Protein 4F8C (pdb70)

InterPro domains:
  IPR032278 Protein-glutamine deamidase Cif [PF16374] (112-222)

Solvent-accessible surface area: 27590 Å² total; per-residue (Å²): 106,70,1,11,92,23,0,36,43,0,1,54,32,1,24,179,30,66,84,2,6,7,0,4,33,12,15,39,28,94,50,22,0,6,26,7,66,2,64,114,14,33,107,30,9,66,88,8,3,54,78,0,7,149,81,45,67,53,56,84,124,93,0,45,95,64,13,8,6,6,166,109,60,23,34,0,0,0,0,12,0,2,10,3,0,0,6,0,1,16,0,23,31,25,78,30,2,15,17,98,164,22,150,45,33,59,49,82,99,0,51,128,96,4,89,74,21,44,55,148,71,24,5,0,0,0,0,5,1,9,0,2,4,0,0,2,0,4,0,0,13,43,32,148,70,147,82,19,66,0,6,5,0,2,0,3,4,19,76,6,0,5,75,86,12,62,2,41,58,3,1,73,114,22,1,56,97,73,13,40,42,105,29,2,34,63,7,2,80,14,4,50,100,158,149,36,86,55,67,24,4,2,105,7,6,3,30,103,37,47,66,180,80,14,119,45,111,71,36,32,84,150,26,14,85,97,37,32,0,1,28,48,77,6,97,50,145,23,0,58,73,1,0,51,36,2,116,116,77,56,100,2,86,0,26,2,35,20,24,61,88,7,94,6,97,6,97,64,110,38,74,0,27,84,0,7,46,142,0,33,87,86,9,0,2,4,4,46,3,6,34,3,5,45,74,38,138,86,19,86,40,109,93,32,0,52,78,47,150,1,115,55,64,16,41,0,4,5,10,33,18,21,154,94,76,2,15,94,24,0,34,43,0,1,47,30,1,26,184,32,67,125,6,5,6,13,5,29,8,12,42,22,97,51,28,3,40,58,16,64,20,48,111,14,32,104,32,7,68,101,7,3,56,82,1,8,144,69,28,65,54,60,84,119,83,0,49,98,60,14,7,7,12,172,107,55,20,33,1,0,0,0,13,0,1,7,3,0,0,3,0,1,16,0,48,138,166,77,16,2,16,14,104,139,22,137,50,32,59,39,67,90,0,37,129,86,1,26,62,20,43,59,140,80,24,16,0,0,0,0,7,1,9,0,2,4,0,0,2,0,2,0,0,11,37,39,138,63,66,40,12,55,0,6,4,1,2,0,2,14,23,88,4,2,4,75,102,14,66,2,42,54,4,1,74,109,27,1,54,100,75,18,50,4,76,23,2,8,60,8,1,57,10,2,23,121,97,137,59,87,64,59,31,3,2,110,5,6,3,27,97,38,51,67,175,80,14,121,58,110,70,45,31,76,148,18,8,78,90,34,34,0,2,31,48,96,10,83,36,129,22,0,78,75,0,0,55,68,19,120,151,71,101,1,77,0,30,5,33,19,20,59,104,8,99,4,83,3,101,52,101,23,116,0,50,108,0,6,47,64,0,31,119,76,13,0,2,3,6,44,3,8,48,1,2,51,63,24,150,116,7,70,51,129,99,34,0,40,90,41,162,7,108,42,30,8,36,0,3,6,14,28,21,59

Organism: Yersinia pseudotuberculosis serotype O:3 (strain YPIII) (NCBI:txid502800)

CATH classification: 3.10.20.90

Secondary structure (DSSP, 8-state):
-HHHHHHHHHHHHHTT-HHHHHHHT---TTS-GGG--HHHHHHHHHHHHHHHHHHHTS-HHHHHHHH--TTS---B-HHHHHHHHHHHHH-BTTB---TTTSPPB-HHHHHHHHHT--TTSEEEEEEEETTTTEEEEEEE---SSSS-EEEEE--B---SSS--B-HHHHHHHTTTS-EEHHHHHHHHHHTTSSS--HHHHHHHH-TT--GGG--GGG--GGGTT-EEEEEEEE-HHHHHHHHHHHTT-/-EEEEE-TT--EEEEE--TTSBHHHHHHHHHHHH---GGG-EEEETTEE--TTSBHHHHT--TT-EEEEE-B--/-HHHHHHHHHHHHHTT-HHHHHHHT---TTS-GGG--HHHHHHHHHHHHHHHHHHHTS-HHHHHHHH--TTS---B-HHHHHHHHHHHHH-SSS----GGGSPPPPHHHHHHHHTS--TTSEEEEEEEETTTTEEEEEEE---SSSS--BEEE--B---SSSPPB-HHHHHHHTTTS-B-HHHHHHHHHHHHTT---HHHHHHHH-TT--GGG--GGG--GGGTT-EEEEEEEE-HHHHHHHHHHHT-/-EEEEE-TT--EEEEE--TTSBHHHHHHHHHHHH---GGG-EEEETTEEPPTTSBTGGGT--TT-EEEEE-B-

Radius of gyration: 30.92 Å; Cα contacts (8 Å, |Δi|>4): 1372; chains: 4; bounding box: 58×100×58 Å

GO terms:
  GO:0090729 toxin activity (F, IDA)
  GO:0044071 symbiont-mediated perturbation of host cell cycle progression (P, IDA)
  GO:0050568 protein-glutamine glutaminase activity (F, EXP)

B-factor: mean 27.35, std 10.03, range [9.46, 69.1]

Nearest PDB structures (foldseek):
  4f8c-assembly2_C  TM=9.981E-01  e=1.770E-46  Yersinia pseudotuberculosis YPIII
  3efy-assembly1_B  TM=9.564E-01  e=1.018E-20  Escherichia coli
  3gqj-assembly1_A  TM=8.695E-01  e=3.432E-18  Photorhabdus laumondii subsp. laumondii
  3gqm-assembly1_A  TM=8.552E-01  e=8.996E-19  Burkholderia pseudomallei
  3gqm-assembly2_B  TM=8.766E-01  e=3.054E-18  Burkholderia pseudomallei

Foldseek 3Di:
DVLLVLLLVLLVCLQPDLQSLLLLQDDPQQAQSLRDDSVVSQVVQVVVLVVVCVVVVHDSVVSCVVPNHSPHRDFDAWVSNLSSSCRLFDGDPVDGDDPVPFDFDALVVVVVDQVDDDQQFKKKKWKCAQFQNGIWMKTFGRHPDPFTWIFIFGAHPAQAQGGGGGRNLQSVQGRPPTDGPVLVNCQLVQLLDPDHDLLSVLNRPNSVSDSVRGDPVRGPRVCRRPMGMGMDIGDSVSSVVSSVSSVVD/DWEWEAEPVRDTDIDDDDQQAFLLVSLVSVCVVPVARSVQKWKAFPNDTDDRRGGCNVVVPDHHGYIYIYRDDD/DCLLVLLLVLLVCLQPDLLSLLLLQDDPQVDQSLRDDSVVSLVVQVVVLVVVCVVVVHDSVVSCVVPNHSPDRDFDAWVSNLQSSCRLFAGDPPDGDDQVPFDFDALVVVCVVLVQPDQQFKKKKWKDAQFQNGIWMKTFHRDPDPFTWIFIFGAHPQQAQAGGDGRNLQSVQPRVPTDGVVLVNCQLCCLLVVNDDLLSVLCRPPSVSDSVRGDPVRTPNVRSSPMGMGMDIGDVVSSVVSSVSSVD/DWEWEQEPVRDTDTFDDDQFDFVLVSLVRVCVVPVQHSVQKWKDAPRDTGDRGGGNVVVVDDHHGYIYIDRDD

Sequence (644 aa):
NPSIQHVQDFATTLSARRSLRANVLLNSDDHSSVPIHAKNPSELLEAIDNNISQTAQDWGVSIQEVEVIILGSSKKRRIIEPVAGVTANTIMKLFLDNDIFSYSFEKGQSLSLSQLQEERRLASLPAHKNFILRVNDGGLGHAYVIDFPATTNPSRDAFLYQSDLGEGVTREVRFEDWMTTQQKASSHPISLDDINTHFIGIAQDQQIDLAHIAKLFDVDGNVKMLRADHLISHKTSEFNFQLFEYDDLKKNLENNMSSIIKTHMLIKVKTLTGKEIEEIIDIEPTDKVERIKKERRVEEKEGIPPQQQRLIYSGKQMNDEKTAADYKILGGSVVLHLVLALRNPSIQHVQDFATTLSARRSLRANVLLNSDDHSVPIHAKNPSELLEEAIDNNISQTAQDWGVSIQEVEVILGSSKKRIIEPVAGVTANTIMKLFLDNDIFSYSFEKGQSLSLSQLQEERRRLAASSLPAHKNFILRVNDGGLGHAYVIDFPATTNPSSRDAFLYQSDLGEGVTREVRFEDWMTQKASHPISLDDINTHFIIGIAQDQIDLAHIAKLLFDVDGNVVKMLRADHLISHKTSEFNFQLFEYDLKNLENNMSSIIKTMLIKVKTLTGKEIEIDIEPTDKVERIKKERVEEKEGIPPQQQRLIYSGKQMNDEEKTAADYKILLGGSVVLHLVLAL

Structure (mmCIF, N/CA/C/O backbone):
data_4F8C
#
_entry.id   4F8C
#
_cell.length_a   125.359
_cell.length_b   125.359
_cell.length_c   169.930
_cell.angle_alpha   90.00
_cell.angle_beta   90.00
_cell.angle_gamma   120.00
#
_symmetry.space_group_name_H-M   'P 63 2 2'
#
loop_
_entity.id
_entity.type
_entity.pdbx_description
1 polymer 'Cycle Inhibiting Factor'
2 polymer NEDD8
3 non-polymer 1,2-ETHANEDIOL
4 water water
#
loop_
_atom_site.group_PDB
_atom_site.id
_atom_site.type_symbol
_atom_site.label_atom_id
_atom_site.label_alt_id
_atom_site.label_comp_id
_atom_site.label_asym_id
_atom_site.label_entity_id
_atom_site.label_seq_id
_atom_site.pdbx_PDB_ins_code
_atom_site.Cartn_x
_atom_site.Cartn_y
_atom_site.Cartn_z
_atom_site.occupancy
_atom_site.B_iso_or_equiv
_atom_site.auth_seq_id
_atom_site.auth_comp_id
_atom_site.auth_asym_id
_atom_site.auth_atom_id
_atom_site.pdbx_PDB_model_num
ATOM 1 N N . ASN A 1 27 ? -25.717 71.600 -1.684 1.00 38.58 40 ASN A N 1
ATOM 2 C CA . ASN A 1 27 ? -25.494 71.280 -0.218 1.00 37.90 40 ASN A CA 1
ATOM 3 C C . ASN A 1 27 ? -26.740 70.706 0.404 1.00 34.22 40 ASN A C 1
ATOM 4 O O . ASN A 1 27 ? -27.504 71.402 1.085 1.00 35.44 40 ASN A O 1
ATOM 9 N N . PRO A 1 28 ? -26.971 69.413 0.141 1.00 30.51 41 PRO A N 1
ATOM 10 C CA . PRO A 1 28 ? -28.287 68.813 0.352 1.00 26.57 41 PRO A CA 1
ATOM 11 C C . PRO A 1 28 ? -28.592 68.734 1.861 1.00 23.86 41 PRO A C 1
ATOM 12 O O . PRO A 1 28 ? -29.765 68.790 2.254 1.00 24.26 41 PRO A O 1
ATOM 16 N N . SER A 1 29 ? -27.574 68.704 2.702 1.00 20.56 42 SER A N 1
ATOM 17 C CA . SER A 1 29 ? -27.875 68.582 4.169 1.00 21.25 42 SER A CA 1
ATOM 18 C C . SER A 1 29 ? -28.694 69.767 4.676 1.00 19.90 42 SER A C 1
ATOM 19 O O . SER A 1 29 ? -29.622 69.608 5.480 1.00 17.66 42 SER A O 1
ATOM 22 N N . ILE A 1 30 ? -28.338 70.987 4.235 1.00 19.95 43 ILE A N 1
ATOM 23 C CA . ILE A 1 30 ? -29.006 72.198 4.741 1.00 21.07 43 ILE A CA 1
ATOM 24 C C . ILE A 1 30 ? -30.448 72.094 4.365 1.00 19.68 43 ILE A C 1
ATOM 25 O O . ILE A 1 30 ? -31.313 72.498 5.127 1.00 21.65 43 ILE A O 1
ATOM 30 N N . GLN A 1 31 ? -30.727 71.592 3.169 1.00 18.64 44 GLN A N 1
ATOM 31 C CA . GLN A 1 31 ? -32.084 71.484 2.716 1.00 18.17 44 GLN A CA 1
ATOM 32 C C . GLN A 1 31 ? -32.906 70.497 3.557 1.00 17.19 44 GLN A C 1
ATOM 33 O O . GLN A 1 31 ? -34.109 70.675 3.806 1.00 14.63 44 GLN A O 1
ATOM 39 N N . HIS A 1 32 ? -32.270 69.420 3.979 1.00 16.70 45 HIS A N 1
ATOM 40 C CA . HIS A 1 32 ? -32.974 68.507 4.877 1.00 16.35 45 HIS A CA 1
ATOM 41 C C . HIS A 1 32 ? -33.365 69.196 6.207 1.00 16.39 45 HIS A C 1
ATOM 42 O O . HIS A 1 32 ? -34.494 69.044 6.678 1.00 16.81 45 HIS A O 1
ATOM 49 N N . VAL A 1 33 ? -32.434 69.911 6.790 1.00 16.14 46 VAL A N 1
ATOM 50 C CA . VAL A 1 33 ? -32.743 70.627 8.042 1.00 17.18 46 VAL A CA 1
ATOM 51 C C . VAL A 1 33 ? -33.828 71.683 7.798 1.00 17.99 46 VAL A C 1
ATOM 52 O O . VAL A 1 33 ? -34.801 71.789 8.566 1.00 16.51 46 VAL A O 1
ATOM 56 N N . GLN A 1 34 ? -33.757 72.405 6.658 1.00 16.11 47 GLN A N 1
ATOM 57 C CA . GLN A 1 34 ? -34.852 73.352 6.382 1.00 15.99 47 GLN A CA 1
ATOM 58 C C . GLN A 1 34 ? -36.173 72.657 6.287 1.00 16.14 47 GLN A C 1
ATOM 59 O O . GLN A 1 34 ? -37.170 73.153 6.815 1.00 16.61 47 GLN A O 1
ATOM 65 N N . ASP A 1 35 ? -36.220 71.532 5.533 1.00 16.72 48 ASP A N 1
ATOM 66 C CA . ASP A 1 35 ? -37.461 70.824 5.394 1.00 15.93 48 ASP A CA 1
ATOM 67 C C . ASP A 1 35 ? -37.982 70.397 6.799 1.00 15.92 48 ASP A C 1
ATOM 68 O O . ASP A 1 35 ? -39.186 70.442 7.076 1.00 14.78 48 ASP A O 1
ATOM 73 N N . PHE A 1 36 ? -37.073 69.931 7.654 1.00 15.26 49 PHE A N 1
ATOM 74 C CA . PHE A 1 36 ? -37.541 69.574 9.014 1.00 14.49 49 PHE A CA 1
ATOM 75 C C . PHE A 1 36 ? -38.110 70.754 9.806 1.00 15.60 49 PHE A C 1
ATOM 76 O O . PHE A 1 36 ? -39.219 70.630 10.452 1.00 16.82 49 PHE A O 1
ATOM 84 N N . ALA A 1 37 ? -37.423 71.908 9.738 1.00 15.40 50 ALA A N 1
ATOM 85 C CA . ALA A 1 37 ? -37.867 73.107 10.400 1.00 16.22 50 ALA A CA 1
ATOM 86 C C . ALA A 1 37 ? -39.243 73.501 9.913 1.00 17.47 50 ALA A C 1
ATOM 87 O O . ALA A 1 37 ? -40.138 73.815 10.730 1.00 16.49 50 ALA A O 1
ATOM 89 N N A THR A 1 38 ? -39.457 73.480 8.599 0.50 15.93 51 THR A N 1
ATOM 90 N N B THR A 1 38 ? -39.422 73.441 8.602 0.50 15.58 51 THR A N 1
ATOM 91 C CA A THR A 1 38 ? -40.763 73.885 8.065 0.50 17.47 51 THR A CA 1
ATOM 92 C CA B THR A 1 38 ? -40.689 73.769 7.979 0.50 16.92 51 THR A CA 1
ATOM 93 C C A THR A 1 38 ? -41.876 72.884 8.397 0.50 17.54 51 THR A C 1
ATOM 94 C C B THR A 1 38 ? -41.819 72.888 8.437 0.50 17.21 51 THR A C 1
ATOM 95 O O A THR A 1 38 ? -43.009 73.282 8.702 0.50 18.49 51 THR A O 1
ATOM 96 O O B THR A 1 38 ? -42.879 73.370 8.873 0.50 18.42 51 THR A O 1
ATOM 103 N N . LEU A 1 39 ? -41.568 71.592 8.401 1.00 17.29 52 LEU A N 1
ATOM 104 C CA . LEU A 1 39 ? -42.579 70.591 8.723 1.00 17.95 52 LEU A CA 1
ATOM 105 C C . LEU A 1 39 ? -42.986 70.703 10.217 1.00 19.11 52 LEU A C 1
ATOM 106 O O . LEU A 1 39 ? -44.174 70.736 10.563 1.00 18.43 52 LEU A O 1
ATOM 111 N N . SER A 1 40 ? -41.966 70.859 11.074 1.00 17.85 53 SER A N 1
ATOM 112 C CA . SER A 1 40 ? -42.160 70.815 12.530 1.00 17.94 53 SER A CA 1
ATOM 113 C C . SER A 1 40 ? -42.853 72.127 12.921 1.00 18.75 53 SER A C 1
ATOM 114 O O . SER A 1 40 ? -43.390 72.230 14.013 1.00 18.58 53 SER A O 1
ATOM 117 N N . ALA A 1 41 ? -42.856 73.137 12.055 1.00 17.92 54 ALA A N 1
ATOM 118 C CA . ALA A 1 41 ? -43.637 74.336 12.388 1.00 19.70 54 ALA A CA 1
ATOM 119 C C . ALA A 1 41 ? -45.110 74.246 12.105 1.00 20.52 54 ALA A C 1
ATOM 120 O O . ALA A 1 41 ? -45.849 75.093 12.552 1.00 20.61 54 ALA A O 1
ATOM 122 N N A ARG A 1 42 ? -45.567 73.237 11.371 0.50 20.93 55 ARG A N 1
ATOM 123 N N B ARG A 1 42 ? -45.485 73.238 11.320 0.50 21.05 55 ARG A N 1
ATOM 124 C CA A ARG A 1 42 ? -46.991 73.196 10.939 0.50 21.54 55 ARG A CA 1
ATOM 125 C CA B ARG A 1 42 ? -46.814 73.158 10.692 0.50 22.08 55 ARG A CA 1
ATOM 126 C C A ARG A 1 42 ? -47.690 71.878 11.272 0.50 21.60 55 ARG A C 1
ATOM 127 C C B ARG A 1 42 ? -47.535 71.815 10.961 0.50 21.91 55 ARG A C 1
ATOM 128 O O A ARG A 1 42 ? -48.923 71.729 11.128 0.50 21.30 55 ARG A O 1
ATOM 129 O O B ARG A 1 42 ? -48.656 71.616 10.511 0.50 22.07 55 ARG A O 1
ATOM 144 N N . SER A 1 43 ? -46.891 70.914 11.710 1.00 21.11 56 SER A N 1
ATOM 145 C CA . SER A 1 43 ? -47.407 69.593 12.049 1.00 22.08 56 SER A CA 1
ATOM 146 C C . SER A 1 43 ? -47.154 69.342 13.537 1.00 21.39 56 SER A C 1
ATOM 147 O O . SER A 1 43 ? -45.993 69.388 13.981 1.00 18.31 56 SER A O 1
ATOM 150 N N . LEU A 1 44 ? -48.209 69.025 14.287 1.00 19.16 57 LEU A N 1
ATOM 151 C CA . LEU A 1 44 ? -47.992 68.671 15.729 1.00 19.70 57 LEU A CA 1
ATOM 152 C C . LEU A 1 44 ? -47.165 67.419 15.910 1.00 19.35 57 LEU A C 1
ATOM 153 O O . LEU A 1 44 ? -46.427 67.248 16.896 1.00 19.43 57 LEU A O 1
ATOM 158 N N . ARG A 1 45 ? -47.300 66.516 14.962 1.00 20.32 58 ARG A N 1
ATOM 159 C CA . ARG A 1 45 ? -46.597 65.242 15.027 1.00 21.24 58 ARG A CA 1
ATOM 160 C C . ARG A 1 45 ? -45.100 65.479 14.850 1.00 20.23 58 ARG A C 1
ATOM 161 O O . ARG A 1 45 ? -44.248 64.887 15.600 1.00 20.13 58 ARG A O 1
ATOM 169 N N . ALA A 1 46 ? -44.759 66.292 13.837 1.00 17.99 59 ALA A N 1
ATOM 170 C CA . ALA A 1 46 ? -43.353 66.576 13.579 1.00 17.51 59 ALA A CA 1
ATOM 171 C C . ALA A 1 46 ? -42.856 67.504 14.733 1.00 16.51 59 ALA A C 1
ATOM 172 O O . ALA A 1 46 ? -41.709 67.428 15.085 1.00 16.93 59 ALA A O 1
ATOM 174 N N . ASN A 1 47 ? -43.711 68.399 15.232 1.00 14.89 60 ASN A N 1
ATOM 175 C CA . ASN A 1 47 ? -43.266 69.324 16.279 1.00 14.71 60 ASN A CA 1
ATOM 176 C C . ASN A 1 47 ? -42.947 68.568 17.583 1.00 15.24 60 ASN A C 1
ATOM 177 O O . ASN A 1 47 ? -41.992 68.880 18.301 1.00 15.09 60 ASN A O 1
ATOM 182 N N . VAL A 1 48 ? -43.732 67.533 17.905 1.00 16.73 61 VAL A N 1
ATOM 183 C CA . VAL A 1 48 ? -43.371 66.798 19.145 1.00 17.65 61 VAL A CA 1
ATOM 184 C C . VAL A 1 48 ? -42.088 66.030 18.938 1.00 16.42 61 VAL A C 1
ATOM 185 O O . VAL A 1 48 ? -41.364 65.766 19.901 1.00 15.25 61 VAL A O 1
ATOM 189 N N . LEU A 1 49 ? -41.770 65.653 17.699 1.00 14.59 62 LEU A N 1
ATOM 190 C CA . LEU A 1 49 ? -40.444 65.100 17.426 1.00 14.97 62 LEU A CA 1
ATOM 191 C C . LEU A 1 49 ? -39.367 66.150 17.664 1.00 14.34 62 LEU A C 1
ATOM 192 O O . LEU A 1 49 ? -38.299 65.842 18.219 1.00 17.31 62 LEU A O 1
ATOM 197 N N . LEU A 1 50 ? -39.589 67.380 17.209 1.00 14.59 63 LEU A N 1
ATOM 198 C CA . LEU A 1 50 ? -38.558 68.447 17.370 1.00 13.32 63 LEU A CA 1
ATOM 199 C C . LEU A 1 50 ? -38.268 68.689 18.878 1.00 14.78 63 LEU A C 1
ATOM 200 O O . LEU A 1 50 ? -37.111 68.836 19.302 1.00 15.43 63 LEU A O 1
ATOM 205 N N . ASN A 1 51 ? -39.315 68.639 19.670 1.00 14.13 64 ASN A N 1
ATOM 206 C CA . ASN A 1 51 ? -39.238 68.922 21.114 1.00 16.33 64 ASN A CA 1
ATOM 207 C C . ASN A 1 51 ? -39.073 67.676 22.008 1.00 18.94 64 ASN A C 1
ATOM 208 O O . ASN A 1 51 ? -39.219 67.781 23.232 1.00 17.70 64 ASN A O 1
ATOM 213 N N . SER A 1 52 ? -38.826 66.498 21.412 1.00 18.88 65 SER A N 1
ATOM 214 C CA . SER A 1 52 ? -38.752 65.272 22.171 1.00 19.96 65 SER A CA 1
ATOM 215 C C . SER A 1 52 ? -37.562 65.203 23.133 1.00 20.94 65 SER A C 1
ATOM 216 O O . SER A 1 52 ? -36.492 65.714 22.872 1.00 19.40 65 SER A O 1
ATOM 219 N N . ASP A 1 53 ? -37.776 64.538 24.273 1.00 19.84 66 ASP A N 1
ATOM 220 C CA . ASP A 1 53 ? -36.673 64.323 25.171 1.00 20.90 66 ASP A CA 1
ATOM 221 C C . ASP A 1 53 ? -36.463 62.853 25.560 1.00 21.92 66 ASP A C 1
ATOM 222 O O . ASP A 1 53 ? -35.755 62.571 26.563 1.00 22.52 66 ASP A O 1
ATOM 227 N N . ASP A 1 54 ? -37.027 61.917 24.796 1.00 20.80 67 ASP A N 1
ATOM 228 C CA . ASP A 1 54 ? -36.718 60.467 25.032 1.00 22.65 67 ASP A CA 1
ATOM 229 C C . ASP A 1 54 ? -35.451 60.109 24.256 1.00 22.38 67 ASP A C 1
ATOM 230 O O . ASP A 1 54 ? -35.501 59.457 23.189 1.00 22.05 67 ASP A O 1
ATOM 235 N N . HIS A 1 55 ? -34.310 60.533 24.792 1.00 21.06 68 HIS A N 1
ATOM 236 C CA . HIS A 1 55 ? -33.087 60.712 23.988 1.00 22.62 68 HIS A CA 1
ATOM 237 C C . HIS A 1 55 ? -32.545 59.346 23.571 1.00 22.90 68 HIS A C 1
ATOM 238 O O . HIS A 1 55 ? -31.795 59.250 22.598 1.00 23.40 68 HIS A O 1
ATOM 245 N N A SER A 1 56 ? -32.954 58.309 24.306 0.50 22.29 69 SER A N 1
ATOM 246 N N B SER A 1 56 ? -32.934 58.290 24.307 0.50 22.76 69 SER A N 1
ATOM 247 C CA A SER A 1 56 ? -32.500 56.951 24.050 0.50 21.84 69 SER A CA 1
ATOM 248 C CA B SER A 1 56 ? -32.492 56.917 23.999 0.50 22.82 69 SER A CA 1
ATOM 249 C C A SER A 1 56 ? -33.221 56.337 22.836 0.50 21.24 69 SER A C 1
ATOM 250 C C B SER A 1 56 ? -33.207 56.341 22.789 0.50 21.78 69 SER A C 1
ATOM 251 O O A SER A 1 56 ? -32.801 55.294 22.328 0.50 20.91 69 SER A O 1
ATOM 252 O O B SER A 1 56 ? -32.793 55.306 22.259 0.50 21.46 69 SER A O 1
ATOM 257 N N . VAL A 1 57 ? -34.303 56.963 22.382 1.00 21.04 70 VAL A N 1
ATOM 258 C CA . VAL A 1 57 ? -35.059 56.451 21.245 1.00 20.31 70 VAL A CA 1
ATOM 259 C C . VAL A 1 57 ? -34.609 57.236 19.974 1.00 20.48 70 VAL A C 1
ATOM 260 O O . VAL A 1 57 ? -34.664 58.514 19.964 1.00 19.01 70 VAL A O 1
ATOM 264 N N . PRO A 1 58 ? -34.133 56.504 18.933 1.00 21.28 71 PRO A N 1
ATOM 265 C CA . PRO A 1 58 ? -33.698 57.259 17.731 1.00 19.63 71 PRO A CA 1
ATOM 266 C C . PRO A 1 58 ? -34.834 57.972 17.060 1.00 17.91 71 PRO A C 1
ATOM 267 O O . PRO A 1 58 ? -36.017 57.553 17.129 1.00 18.51 71 PRO A O 1
ATOM 271 N N . ILE A 1 59 ? -34.507 59.092 16.383 1.00 19.18 72 ILE A N 1
ATOM 272 C CA . ILE A 1 59 ? -35.562 59.951 15.896 1.00 18.45 72 ILE A CA 1
ATOM 273 C C . ILE A 1 59 ? -36.544 59.224 14.974 1.00 19.12 72 ILE A C 1
ATOM 274 O O . ILE A 1 59 ? -37.749 59.496 15.035 1.00 18.57 72 ILE A O 1
ATOM 279 N N .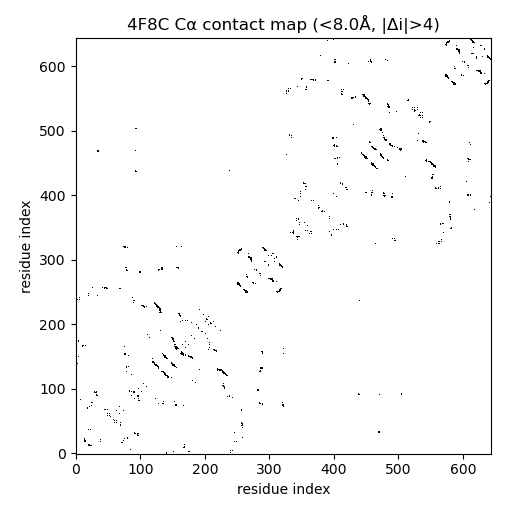 HIS A 1 60 ? -36.031 58.325 14.112 1.00 21.70 73 HIS A N 1
ATOM 280 C CA . HIS A 1 60 ? -36.891 57.662 13.128 1.00 23.10 73 HIS A CA 1
ATOM 281 C C . HIS A 1 60 ? -37.877 56.713 13.769 1.00 23.83 73 HIS A C 1
ATOM 282 O O . HIS A 1 60 ? -38.923 56.444 13.205 1.00 24.31 73 HIS A O 1
ATOM 289 N N . ALA A 1 61 ? -37.552 56.257 14.967 1.00 22.74 74 ALA A N 1
ATOM 290 C CA . ALA A 1 61 ? -38.361 55.272 15.688 1.00 24.47 74 ALA A CA 1
ATOM 291 C C . ALA A 1 61 ? -39.266 55.889 16.771 1.00 24.46 74 ALA A C 1
ATOM 292 O O . ALA A 1 61 ? -40.013 55.168 17.383 1.00 24.24 74 ALA A O 1
ATOM 294 N N . LYS A 1 62 ? -39.199 57.192 17.013 1.00 23.07 75 LYS A N 1
ATOM 295 C CA . LYS A 1 62 ? -40.054 57.825 18.018 1.00 22.30 75 LYS A CA 1
ATOM 296 C C . LYS A 1 62 ? -41.512 57.727 17.644 1.00 23.80 75 LYS A C 1
ATOM 297 O O . LYS A 1 62 ? -41.858 57.672 16.468 1.00 23.80 75 LYS A O 1
ATOM 303 N N . ASN A 1 63 ? -42.401 57.679 18.637 1.00 21.84 76 ASN A N 1
ATOM 304 C CA . ASN A 1 63 ? -43.839 57.524 18.390 1.00 24.39 76 ASN A CA 1
ATOM 305 C C . ASN A 1 63 ? -44.560 58.789 18.793 1.00 22.62 76 ASN A C 1
ATOM 306 O O . ASN A 1 63 ? -44.726 59.028 19.969 1.00 23.20 76 ASN A O 1
ATOM 311 N N . PRO A 1 64 ? -44.952 59.638 17.825 1.00 23.65 77 PRO A N 1
ATOM 312 C CA . PRO A 1 64 ? -45.514 60.915 18.235 1.00 23.55 77 PRO A CA 1
ATOM 313 C C . PRO A 1 64 ? -46.793 60.754 19.080 1.00 24.63 77 PRO A C 1
ATOM 314 O O . PRO A 1 64 ? -46.982 61.558 19.977 1.00 22.64 77 PRO A O 1
ATOM 318 N N . SER A 1 65 ? -47.643 59.751 18.785 1.00 24.92 78 SER A N 1
ATOM 319 C CA . SER A 1 65 ? -48.850 59.501 19.614 1.00 28.89 78 SER A CA 1
ATOM 320 C C . SER A 1 65 ? -48.543 59.304 21.099 1.00 27.23 78 SER A C 1
ATOM 321 O O . SER A 1 65 ? -49.226 59.880 21.943 1.00 29.03 78 SER A O 1
ATOM 324 N N . GLU A 1 66 ? -47.526 58.514 21.395 1.00 27.48 79 GLU A N 1
ATOM 325 C CA . GLU A 1 66 ? -47.176 58.248 22.776 1.00 27.35 79 GLU A CA 1
ATOM 326 C C . GLU A 1 66 ? -46.577 59.485 23.445 1.00 27.10 79 GLU A C 1
ATOM 327 O O . GLU A 1 66 ? -46.782 59.716 24.649 1.00 25.36 79 GLU A O 1
ATOM 333 N N . LEU A 1 67 ? -45.843 60.270 22.649 1.00 24.35 80 LEU A N 1
ATOM 334 C CA . LEU A 1 67 ? -45.204 61.451 23.178 1.00 23.04 80 LEU A CA 1
ATOM 335 C C . LEU A 1 67 ? -46.253 62.478 23.554 1.00 21.41 80 LEU A C 1
ATOM 336 O O . LEU A 1 67 ? -46.184 63.033 24.651 1.00 20.39 80 LEU A O 1
ATOM 341 N N . LEU A 1 68 ? -47.251 62.683 22.687 1.00 19.40 81 LEU A N 1
ATOM 342 C CA . LEU A 1 68 ? -48.295 63.587 22.953 1.00 21.50 81 LEU A CA 1
ATOM 343 C C . LEU A 1 68 ? -49.181 63.137 24.134 1.00 22.81 81 LEU A C 1
ATOM 344 O O . LEU A 1 68 ? -49.641 63.980 24.916 1.00 20.91 81 LEU A O 1
ATOM 349 N N . GLU A 1 69 ? -49.381 61.824 24.253 1.00 24.18 82 GLU A N 1
ATOM 350 C CA . GLU A 1 69 ? -50.102 61.267 25.422 1.00 26.31 82 GLU A CA 1
ATOM 351 C C . GLU A 1 69 ? -49.349 61.504 26.741 1.00 24.87 82 GLU A C 1
ATOM 352 O O . GLU A 1 69 ? -49.975 61.733 27.738 1.00 25.26 82 GLU A O 1
ATOM 358 N N . ALA A 1 70 ? -48.018 61.381 26.710 1.00 24.58 83 ALA A N 1
ATOM 359 C CA . ALA A 1 70 ? -47.136 61.636 27.835 1.00 24.43 83 ALA A CA 1
ATOM 360 C C . ALA A 1 70 ? -47.264 63.054 28.301 1.00 24.53 83 ALA A C 1
ATOM 361 O O . ALA A 1 70 ? -47.339 63.320 29.514 1.00 23.40 83 ALA A O 1
ATOM 363 N N . ILE A 1 71 ? -47.257 63.984 27.348 1.00 22.06 84 ILE A N 1
ATOM 364 C CA . ILE A 1 71 ? -47.577 65.357 27.630 1.00 22.03 84 ILE A CA 1
ATOM 365 C C . ILE A 1 71 ? -48.929 65.572 28.301 1.00 23.50 84 ILE A C 1
ATOM 366 O O . ILE A 1 71 ? -49.010 66.264 29.312 1.00 22.49 84 ILE A O 1
ATOM 371 N N . ASP A 1 72 ? -49.991 65.030 27.706 1.00 24.06 85 ASP A N 1
ATOM 372 C CA . ASP A 1 72 ? -51.359 65.133 28.304 1.00 24.53 85 ASP A CA 1
ATOM 373 C C . ASP A 1 72 ? -51.382 64.540 29.750 1.00 24.64 85 ASP A C 1
ATOM 374 O O . ASP A 1 72 ? -51.916 65.149 30.650 1.00 24.89 85 ASP A O 1
ATOM 379 N N . ASN A 1 73 ? -50.771 63.377 29.938 1.00 25.43 86 ASN A N 1
ATOM 380 C CA . ASN A 1 73 ? -50.640 62.776 31.299 1.00 26.23 86 ASN A CA 1
ATOM 381 C C . ASN A 1 73 ? -49.895 63.650 32.292 1.00 27.57 86 ASN A C 1
ATOM 382 O O . ASN A 1 73 ? -50.364 63.831 33.431 1.00 26.99 86 ASN A O 1
ATOM 387 N N . ASN A 1 74 ? -48.745 64.211 31.877 1.00 25.11 87 ASN A N 1
ATOM 388 C CA . ASN A 1 74 ? -48.055 65.196 32.679 1.00 24.17 87 ASN A CA 1
ATOM 389 C C . ASN A 1 74 ? -48.874 66.437 33.018 1.00 25.07 87 ASN A C 1
ATOM 390 O O . ASN A 1 74 ? -48.870 66.924 34.197 1.00 24.30 87 ASN A O 1
ATOM 395 N N . ILE A 1 75 ? -49.598 66.972 32.033 1.00 23.61 88 ILE A N 1
ATOM 396 C CA . ILE A 1 75 ? -50.373 68.166 32.271 1.00 24.50 88 ILE A CA 1
ATOM 397 C C . ILE A 1 75 ? -51.534 67.900 33.277 1.00 26.78 88 ILE A C 1
ATOM 398 O O . ILE A 1 75 ? -51.822 68.734 34.132 1.00 26.80 88 ILE A O 1
ATOM 403 N N . SER A 1 76 ? -52.171 66.748 33.112 1.00 28.74 89 SER A N 1
ATOM 404 C CA . SER A 1 76 ? -53.328 66.369 33.894 1.00 30.81 89 SER A CA 1
ATOM 405 C C . SER A 1 76 ? -52.892 66.118 35.364 1.00 32.52 89 SER A C 1
ATOM 406 O O . SER A 1 76 ? -53.580 66.548 36.292 1.00 32.20 89 SER A O 1
ATOM 409 N N . GLN A 1 77 ? -51.754 65.435 35.533 1.00 31.59 90 GLN A N 1
ATOM 410 C CA . GLN A 1 77 ? -51.173 65.155 36.821 1.00 34.01 90 GLN A CA 1
ATOM 411 C C . GLN A 1 77 ? -50.793 66.460 37.529 1.00 34.72 90 GLN A C 1
ATOM 412 O O . GLN A 1 77 ? -51.107 66.644 38.735 1.00 35.17 90 GLN A O 1
ATOM 418 N N . THR A 1 78 ? -50.175 67.368 36.780 1.00 32.74 91 THR A N 1
ATOM 419 C CA . THR A 1 78 ? -49.719 68.675 37.267 1.00 32.80 91 THR A CA 1
ATOM 420 C C . THR A 1 78 ? -50.885 69.617 37.660 1.00 34.78 91 THR A C 1
ATOM 421 O O . THR A 1 78 ? -50.798 70.384 38.659 1.00 33.50 91 THR A O 1
ATOM 425 N N . ALA A 1 79 ? -51.967 69.569 36.900 1.00 35.76 92 ALA A N 1
ATOM 426 C CA . ALA A 1 79 ? -53.164 70.311 37.309 1.00 38.44 92 ALA A CA 1
ATOM 427 C C . ALA A 1 79 ? -53.683 69.749 38.657 1.00 40.09 92 ALA A C 1
ATOM 428 O O . ALA A 1 79 ? -54.034 70.495 39.537 1.00 40.95 92 ALA A O 1
ATOM 430 N N . GLN A 1 80 ? -53.699 68.439 38.806 1.00 42.38 93 GLN A N 1
ATOM 431 C CA . GLN A 1 80 ? -54.095 67.855 40.074 1.00 45.43 93 GLN A CA 1
ATOM 432 C C . GLN A 1 80 ? -53.070 68.198 41.195 1.00 45.53 93 GLN A C 1
ATOM 433 O O . GLN A 1 80 ? -53.478 68.477 42.324 1.00 46.79 93 GLN A O 1
ATOM 439 N N . ASP A 1 81 ? -51.767 68.209 40.891 1.00 44.73 94 ASP A N 1
ATOM 440 C CA . ASP A 1 81 ? -50.721 68.589 41.859 1.00 43.96 94 ASP A CA 1
ATOM 441 C C . ASP A 1 81 ? -50.766 70.056 42.252 1.00 44.30 94 ASP A C 1
ATOM 442 O O . ASP A 1 81 ? -50.411 70.376 43.379 1.00 44.50 94 ASP A O 1
ATOM 447 N N . TRP A 1 82 ? -51.160 70.954 41.352 1.00 43.62 95 TRP A N 1
ATOM 448 C CA . TRP A 1 82 ? -51.077 72.396 41.667 1.00 43.77 95 TRP A CA 1
ATOM 449 C C . TRP A 1 82 ? -52.382 72.949 42.214 1.00 43.99 95 TRP A C 1
ATOM 450 O O . TRP A 1 82 ? -52.449 74.148 42.556 1.00 44.64 95 TRP A O 1
ATOM 461 N N . GLY A 1 83 ? -53.405 72.089 42.254 1.00 44.32 96 GLY A N 1
ATOM 462 C CA . GLY A 1 83 ? -54.765 72.453 42.589 1.00 44.72 96 GLY A CA 1
ATOM 463 C C . GLY A 1 83 ? -55.411 73.475 41.675 1.00 44.96 96 GLY A C 1
ATOM 464 O O . GLY A 1 83 ? -56.033 74.405 42.170 1.00 45.38 96 GLY A O 1
ATOM 465 N N . VAL A 1 84 ? -55.227 73.346 40.348 1.00 44.37 97 VAL A N 1
ATOM 466 C CA . VAL A 1 84 ? -55.717 74.329 39.375 1.00 42.55 97 VAL A CA 1
ATOM 467 C C . VAL A 1 84 ? -56.222 73.571 38.167 1.00 42.31 97 VAL A C 1
ATOM 468 O O . VAL A 1 84 ? -56.107 72.342 38.126 1.00 42.54 97 VAL A O 1
ATOM 472 N N . SER A 1 85 ? -56.783 74.292 37.200 1.00 41.21 98 SER A N 1
ATOM 473 C CA . SER A 1 85 ? -57.328 73.671 35.998 1.00 41.17 98 SER A CA 1
ATOM 474 C C . SER A 1 85 ? -56.202 73.287 35.018 1.00 40.89 98 SER A C 1
ATOM 475 O O . SER A 1 85 ? -55.112 73.874 35.029 1.00 37.83 98 SER A O 1
ATOM 478 N N . ILE A 1 86 ? -56.534 72.351 34.136 1.00 40.92 99 ILE A N 1
ATOM 479 C CA . ILE A 1 86 ? -55.657 71.936 33.055 1.00 41.42 99 ILE A CA 1
ATOM 480 C C . ILE A 1 86 ? -55.263 73.135 32.196 1.00 42.41 99 ILE A C 1
ATOM 481 O O . ILE A 1 86 ? -54.119 73.262 31.782 1.00 42.54 99 ILE A O 1
ATOM 486 N N . GLN A 1 87 ? -56.200 74.041 31.998 1.00 42.95 100 GLN A N 1
ATOM 487 C CA . GLN A 1 87 ? -55.996 75.180 31.150 1.00 44.26 100 GLN A CA 1
ATOM 488 C C . GLN A 1 87 ? -54.927 76.136 31.703 1.00 43.24 100 GLN A C 1
ATOM 489 O O . GLN A 1 87 ? -54.082 76.606 30.954 1.00 42.86 100 GLN A O 1
ATOM 495 N N . GLU A 1 88 ? -54.994 76.433 32.999 1.00 41.60 101 GLU A N 1
ATOM 496 C CA . GLU A 1 88 ? -53.985 77.211 33.721 1.00 41.34 101 GLU A CA 1
ATOM 497 C C . GLU A 1 88 ? -52.558 76.620 33.655 1.00 39.08 101 GLU A C 1
ATOM 498 O O . GLU A 1 88 ? -51.601 77.367 33.496 1.00 40.03 101 GLU A O 1
ATOM 504 N N . VAL A 1 89 ? -52.419 75.311 33.851 1.00 35.38 102 VAL A N 1
ATOM 505 C CA . VAL A 1 89 ? -51.114 74.607 33.699 1.00 32.92 102 VAL A CA 1
ATOM 506 C C . VAL A 1 89 ? -50.630 74.739 32.247 1.00 32.20 102 VAL A C 1
ATOM 507 O O . VAL A 1 89 ? -49.460 75.059 32.002 1.00 30.86 102 VAL A O 1
ATOM 511 N N . GLU A 1 90 ? -51.548 74.547 31.289 1.00 31.08 103 GLU A N 1
ATOM 512 C CA . GLU A 1 90 ? -51.190 74.677 29.850 1.00 30.68 103 GLU A CA 1
ATOM 513 C C . GLU A 1 90 ? -50.725 76.061 29.508 1.00 30.51 103 GLU A C 1
ATOM 514 O O . GLU A 1 90 ? -49.795 76.228 28.735 1.00 30.27 103 GLU A O 1
ATOM 520 N N . VAL A 1 91 ? -51.284 77.104 30.106 1.00 30.57 104 VAL A N 1
ATOM 521 C CA . VAL A 1 91 ? -50.717 78.393 29.759 1.00 31.34 104 VAL A CA 1
ATOM 522 C C . VAL A 1 91 ? -49.266 78.555 30.311 1.00 30.12 104 VAL A C 1
ATOM 523 O O . VAL A 1 91 ? -48.512 79.358 29.813 1.00 30.70 104 VAL A O 1
ATOM 527 N N A ILE A 1 92 ? -48.894 77.786 31.324 0.50 29.63 105 ILE A N 1
ATOM 528 N N B ILE A 1 92 ? -48.907 77.765 31.315 0.50 29.67 105 ILE A N 1
ATOM 529 C CA A ILE A 1 92 ? -47.565 77.969 31.921 0.50 28.76 105 ILE A CA 1
ATOM 530 C CA B ILE A 1 92 ? -47.610 77.924 31.983 0.50 28.88 105 ILE A CA 1
ATOM 531 C C A ILE A 1 92 ? -46.538 77.039 31.257 0.50 27.72 105 ILE A C 1
ATOM 532 C C B ILE A 1 92 ? -46.543 77.024 31.333 0.50 27.81 105 ILE A C 1
ATOM 533 O O A ILE A 1 92 ? -45.423 77.446 30.894 0.50 27.08 105 ILE A O 1
ATOM 534 O O B ILE A 1 92 ? -45.412 77.442 31.043 0.50 27.16 105 ILE A O 1
ATOM 543 N N . LEU A 1 93 ? -46.936 75.788 31.091 1.00 26.08 106 LEU A N 1
ATOM 544 C CA . LEU A 1 93 ? -46.022 74.771 30.620 1.00 24.66 106 LEU A CA 1
ATOM 545 C C . LEU A 1 93 ? -46.125 74.439 29.100 1.00 25.96 106 LEU A C 1
ATOM 546 O O . LEU A 1 93 ? -45.244 73.746 28.587 1.00 23.32 106 LEU A O 1
ATOM 551 N N . GLY A 1 94 ? -47.202 74.868 28.426 1.00 26.56 107 GLY A N 1
ATOM 552 C CA . GLY A 1 94 ? -47.497 74.347 27.048 1.00 27.41 107 GLY A CA 1
ATOM 553 C C . GLY A 1 94 ? -48.461 73.149 27.051 1.00 27.00 107 GLY A C 1
ATOM 554 O O . GLY A 1 94 ? -49.019 72.754 28.097 1.00 26.76 107 GLY A O 1
ATOM 555 N N . SER A 1 95 ? -48.645 72.518 25.896 1.00 25.52 108 SER A N 1
ATOM 556 C CA . SER A 1 95 ? -49.657 71.461 25.764 1.00 26.03 108 SER A CA 1
ATOM 557 C C . SER A 1 95 ? -49.358 70.649 24.542 1.00 24.33 108 SER A C 1
ATOM 558 O O . SER A 1 95 ? -48.557 71.065 23.673 1.00 24.35 108 SER A O 1
ATOM 561 N N . SER A 1 96 ? -49.977 69.484 24.446 1.00 23.69 109 SER A N 1
ATOM 562 C CA . SER A 1 96 ? -49.769 68.699 23.251 1.00 23.31 109 SER A CA 1
ATOM 563 C C . SER A 1 96 ? -50.605 69.191 22.039 1.00 21.82 109 SER A C 1
ATOM 564 O O . SER A 1 96 ? -50.571 68.516 20.964 1.00 22.83 109 SER A O 1
ATOM 567 N N A LYS A 1 97 ? -51.364 70.280 22.131 0.50 20.90 110 LYS A N 1
ATOM 568 N N B LYS A 1 97 ? -51.333 70.311 22.243 0.50 21.09 110 LYS A N 1
ATOM 569 C CA A LYS A 1 97 ? -52.218 70.650 20.971 0.50 20.99 110 LYS A CA 1
ATOM 570 C CA B LYS A 1 97 ? -52.360 70.870 21.312 0.50 21.77 110 LYS A CA 1
ATOM 571 C C A LYS A 1 97 ? -51.833 72.022 20.358 0.50 20.63 110 LYS A C 1
ATOM 572 C C B LYS A 1 97 ? -51.873 72.015 20.418 0.50 20.82 110 LYS A C 1
ATOM 573 O O A LYS A 1 97 ? -52.658 72.685 19.713 0.50 19.34 110 LYS A O 1
ATOM 574 O O B LYS A 1 97 ? -52.592 72.457 19.526 0.50 19.80 110 LYS A O 1
ATOM 585 N N A ARG A 1 98 ? -50.570 72.413 20.553 0.50 20.79 111 ARG A N 1
ATOM 586 N N B ARG A 1 98 ? -50.671 72.517 20.661 0.50 20.65 111 ARG A N 1
ATOM 587 C CA A ARG A 1 98 ? -50.046 73.732 20.173 0.50 20.65 111 ARG A CA 1
ATOM 588 C CA B ARG A 1 98 ? -50.209 73.664 19.892 0.50 20.03 111 ARG A CA 1
ATOM 589 C C A ARG A 1 98 ? -48.632 73.551 19.674 0.50 19.75 111 ARG A C 1
ATOM 590 C C B ARG A 1 98 ? -48.743 73.405 19.490 0.50 19.43 111 ARG A C 1
ATOM 591 O O A ARG A 1 98 ? -47.878 72.893 20.383 0.50 20.00 111 ARG A O 1
ATOM 592 O O B ARG A 1 98 ? -48.121 72.476 19.969 0.50 20.31 111 ARG A O 1
ATOM 607 N N . ILE A 1 99 ? -48.238 74.186 18.559 1.00 18.80 112 ILE A N 1
ATOM 608 C CA . ILE A 1 99 ? -46.858 74.141 18.105 1.00 17.71 112 ILE A CA 1
ATOM 609 C C . ILE A 1 99 ? -46.003 74.805 19.196 1.00 18.14 112 ILE A C 1
ATOM 610 O O . ILE A 1 99 ? -46.275 75.921 19.624 1.00 16.25 112 ILE A O 1
ATOM 615 N N . ILE A 1 100 ? -44.941 74.138 19.583 1.00 18.27 113 ILE A N 1
ATOM 616 C CA . ILE A 1 100 ? -44.016 74.657 20.590 1.00 18.16 113 ILE A CA 1
ATOM 617 C C . ILE A 1 100 ? -42.702 74.986 19.888 1.00 16.96 113 ILE A C 1
ATOM 618 O O . ILE A 1 100 ? -42.185 74.151 19.164 1.00 19.43 113 ILE A O 1
ATOM 623 N N . GLU A 1 101 ? -42.166 76.180 20.110 1.00 15.87 114 GLU A N 1
ATOM 624 C CA . GLU A 1 101 ? -40.862 76.565 19.501 1.00 14.30 114 GLU A CA 1
ATOM 625 C C . GLU A 1 101 ? -39.748 76.232 20.512 1.00 14.32 114 GLU A C 1
ATOM 626 O O . GLU A 1 101 ? -39.780 76.792 21.620 1.00 15.57 114 GLU A O 1
ATOM 632 N N . PRO A 1 102 ? -38.785 75.375 20.145 1.00 13.97 115 PRO A N 1
ATOM 633 C CA . PRO A 1 102 ? -37.728 74.952 21.066 1.00 14.29 115 PRO A CA 1
ATOM 634 C C . PRO A 1 102 ? -36.712 76.055 21.313 1.00 14.96 115 PRO A C 1
ATOM 635 O O . PRO A 1 102 ? -36.393 76.835 20.434 1.00 15.67 115 PRO A O 1
ATOM 639 N N . VAL A 1 103 ? -36.183 76.086 22.535 1.00 15.68 116 VAL A N 1
ATOM 640 C CA . VAL A 1 103 ? -34.981 76.854 22.837 1.00 14.94 116 VAL A CA 1
ATOM 641 C C . VAL A 1 103 ? -33.727 76.159 22.271 1.00 15.04 116 VAL A C 1
ATOM 642 O O . VAL A 1 103 ? -33.779 75.045 21.654 1.00 14.76 116 VAL A O 1
ATOM 646 N N . ALA A 1 104 ? -32.567 76.788 22.471 1.00 14.26 117 ALA A N 1
ATOM 647 C CA . ALA A 1 104 ? -31.400 76.404 21.654 1.00 14.92 117 ALA A CA 1
ATOM 648 C C . ALA A 1 104 ? -30.958 74.963 21.858 1.00 15.33 117 ALA A C 1
ATOM 649 O O . ALA A 1 104 ? -30.561 74.261 20.914 1.00 15.19 117 ALA A O 1
ATOM 651 N N . GLY A 1 105 ? -30.885 74.523 23.106 1.00 14.30 118 GLY A N 1
ATOM 652 C CA . GLY A 1 105 ? -30.338 73.194 23.320 1.00 13.94 118 GLY A CA 1
ATOM 653 C C . GLY A 1 105 ? -31.209 72.042 22.796 1.00 14.52 118 GLY A C 1
ATOM 654 O O . GLY A 1 105 ? -30.680 70.979 22.461 1.00 17.17 118 GLY A O 1
ATOM 655 N N . VAL A 1 106 ? -32.514 72.231 22.753 1.00 13.04 119 VAL A N 1
ATOM 656 C CA . VAL A 1 106 ? -33.431 71.236 22.249 1.00 13.29 119 VAL A CA 1
ATOM 657 C C . VAL A 1 106 ? -33.239 71.120 20.684 1.00 14.38 119 VAL A C 1
ATOM 658 O O . VAL A 1 106 ? -33.046 70.038 20.182 1.00 13.46 119 VAL A O 1
ATOM 662 N N . THR A 1 107 ? -33.158 72.251 19.996 1.00 13.30 120 THR A N 1
ATOM 663 C CA . THR A 1 107 ? -32.996 72.261 18.508 1.00 13.63 120 THR A CA 1
ATOM 664 C C . THR A 1 107 ? -31.651 71.628 18.262 1.00 13.72 120 THR A C 1
ATOM 665 O O . THR A 1 107 ? -31.509 70.789 17.341 1.00 15.16 120 THR A O 1
ATOM 669 N N . ALA A 1 108 ? -30.610 72.000 19.033 1.00 13.65 121 ALA A N 1
ATOM 670 C CA . ALA A 1 108 ? -29.292 71.423 18.778 1.00 13.60 121 ALA A CA 1
ATOM 671 C C . ALA A 1 108 ? -29.317 69.914 18.994 1.00 14.75 121 ALA A C 1
ATOM 672 O O . ALA A 1 108 ? -28.715 69.172 18.194 1.00 14.02 121 ALA A O 1
ATOM 674 N N . ASN A 1 109 ? -29.970 69.421 20.081 1.00 12.71 122 ASN A N 1
ATOM 675 C CA . ASN A 1 109 ? -30.067 67.944 20.230 1.00 14.33 122 ASN A CA 1
ATOM 676 C C . ASN A 1 109 ? -30.828 67.289 19.073 1.00 13.58 122 ASN A C 1
ATOM 677 O O . ASN A 1 109 ? -30.410 66.246 18.582 1.00 14.10 122 ASN A O 1
ATOM 682 N N . THR A 1 110 ? -31.948 67.893 18.664 1.00 13.77 123 THR A N 1
ATOM 683 C CA . THR A 1 110 ? -32.777 67.215 17.678 1.00 14.13 123 THR A CA 1
ATOM 684 C C . THR A 1 110 ? -32.011 67.175 16.332 1.00 13.57 123 THR A C 1
ATOM 685 O O . THR A 1 110 ? -32.065 66.184 15.602 1.00 13.31 123 THR A O 1
ATOM 689 N N . ILE A 1 111 ? -31.251 68.212 16.054 1.00 13.62 124 ILE A N 1
ATOM 690 C CA . ILE A 1 111 ? -30.526 68.236 14.754 1.00 15.19 124 ILE A CA 1
ATOM 691 C C . ILE A 1 111 ? -29.412 67.194 14.787 1.00 16.75 124 ILE A C 1
ATOM 692 O O . ILE A 1 111 ? -29.236 66.418 13.829 1.00 17.62 124 ILE A O 1
ATOM 697 N N . MET A 1 112 ? -28.704 67.055 15.925 1.00 15.69 125 MET A N 1
ATOM 698 C CA . MET A 1 112 ? -27.765 65.952 15.991 1.00 16.31 125 MET A CA 1
ATOM 699 C C . MET A 1 112 ? -28.418 64.592 15.689 1.00 16.34 125 MET A C 1
ATOM 700 O O . MET A 1 112 ? -27.865 63.734 14.923 1.00 17.70 125 MET A O 1
ATOM 705 N N . LYS A 1 113 ? -29.594 64.383 16.238 1.00 14.84 126 LYS A N 1
ATOM 706 C CA . LYS A 1 113 ? -30.312 63.149 15.960 1.00 16.39 126 LYS A CA 1
ATOM 707 C C . LYS A 1 113 ? -30.699 62.973 14.455 1.00 16.44 126 LYS A C 1
ATOM 708 O O . LYS A 1 113 ? -30.594 61.857 13.870 1.00 16.00 126 LYS A O 1
ATOM 714 N N . LEU A 1 114 ? -31.167 64.049 13.850 1.00 15.58 127 LEU A N 1
ATOM 715 C CA . LEU A 1 114 ? -31.456 63.951 12.409 1.00 15.92 127 LEU A CA 1
ATOM 716 C C . LEU A 1 114 ? -30.274 63.434 11.604 1.00 15.29 127 LEU A C 1
ATOM 717 O O . LEU A 1 114 ? -30.505 62.589 10.731 1.00 17.96 127 LEU A O 1
ATOM 722 N N . PHE A 1 115 ? -29.063 63.930 11.892 1.00 14.52 128 PHE A N 1
ATOM 723 C CA . PHE A 1 115 ? -27.832 63.596 11.161 1.00 17.96 128 PHE A CA 1
ATOM 724 C C . PHE A 1 115 ? -27.353 62.167 11.496 1.00 20.84 128 PHE A C 1
ATOM 725 O O . PHE A 1 115 ? -26.967 61.414 10.585 1.00 19.50 128 PHE A O 1
ATOM 733 N N . LEU A 1 116 ? -27.464 61.802 12.781 1.00 19.29 129 LEU A N 1
ATOM 734 C CA . LEU A 1 116 ? -26.680 60.672 13.331 1.00 20.12 129 LEU A CA 1
ATOM 735 C C . LEU A 1 116 ? -27.524 59.443 13.706 1.00 19.54 129 LEU A C 1
ATOM 736 O O . LEU A 1 116 ? -27.005 58.302 13.721 1.00 19.52 129 LEU A O 1
ATOM 741 N N . ASP A 1 117 ? -28.787 59.629 14.039 1.00 19.26 130 ASP A N 1
ATOM 742 C CA . ASP A 1 117 ? -29.562 58.509 14.552 1.00 19.46 130 ASP A CA 1
ATOM 743 C C . ASP A 1 117 ? -29.858 57.451 13.499 1.00 21.74 130 ASP A C 1
ATOM 744 O O . ASP A 1 117 ? -30.075 57.736 12.304 1.00 19.79 130 ASP A O 1
ATOM 749 N N . ASN A 1 118 ? -29.881 56.197 13.958 1.00 18.70 131 ASN A N 1
ATOM 750 C CA . ASN A 1 118 ? -30.313 55.139 13.053 1.00 20.10 131 ASN A CA 1
ATOM 751 C C . ASN A 1 118 ? -30.714 53.935 13.971 1.00 20.53 131 ASN A C 1
ATOM 752 O O . ASN A 1 118 ? -30.927 54.147 15.190 1.00 19.47 131 ASN A O 1
ATOM 757 N N . ASP A 1 119 ? -30.879 52.745 13.415 1.00 19.21 132 ASP A N 1
ATOM 758 C CA . ASP A 1 119 ? -31.242 51.578 14.228 1.00 24.11 132 ASP A CA 1
ATOM 759 C C . ASP A 1 119 ? -30.264 51.117 15.302 1.00 22.10 132 ASP A C 1
ATOM 760 O O . ASP A 1 119 ? -30.675 50.309 16.194 1.00 25.01 132 ASP A O 1
ATOM 765 N N . ILE A 1 120 ? -29.020 51.544 15.225 1.00 22.53 133 ILE A N 1
ATOM 766 C CA . ILE A 1 120 ? -28.072 51.209 16.267 1.00 23.62 133 ILE A CA 1
ATOM 767 C C . ILE A 1 120 ? -27.446 52.399 16.961 1.00 24.44 133 ILE A C 1
ATOM 768 O O . ILE A 1 120 ? -26.624 52.215 17.809 1.00 24.55 133 ILE A O 1
ATOM 773 N N . PHE A 1 121 ? -27.848 53.626 16.648 1.00 23.82 134 PHE A N 1
ATOM 774 C CA . PHE A 1 121 ? -27.306 54.768 17.373 1.00 23.14 134 PHE A CA 1
ATOM 775 C C . PHE A 1 121 ? -28.414 55.770 17.677 1.00 22.89 134 PHE A C 1
ATOM 776 O O . PHE A 1 121 ? -29.242 56.093 16.783 1.00 20.70 134 PHE A O 1
ATOM 784 N N . SER A 1 122 ? -28.393 56.317 18.898 1.00 20.45 135 SER A N 1
ATOM 785 C CA . SER A 1 122 ? -29.359 57.314 19.307 1.00 22.45 135 SER A CA 1
ATOM 786 C C . SER A 1 122 ? -28.553 58.419 20.032 1.00 23.46 135 SER A C 1
ATOM 787 O O . SER A 1 122 ? -27.920 58.133 21.041 1.00 25.58 135 SER A O 1
ATOM 790 N N . TYR A 1 123 ? -28.438 59.625 19.440 1.00 21.44 136 TYR A N 1
ATOM 791 C CA . TYR A 1 123 ? -27.562 60.648 19.975 1.00 20.11 136 TYR A CA 1
ATOM 792 C C . TYR A 1 123 ? -28.198 61.104 21.315 1.00 20.42 136 TYR A C 1
ATOM 793 O O . TYR A 1 123 ? -29.464 61.328 21.388 1.00 19.22 136 TYR A O 1
ATOM 802 N N . SER A 1 124 ? -27.360 61.262 22.332 1.00 20.50 137 SER A N 1
ATOM 803 C CA . SER A 1 124 ? -27.768 61.928 23.580 1.00 22.08 137 SER A CA 1
ATOM 804 C C . SER A 1 124 ? -26.579 62.754 24.055 1.00 20.45 137 SER A C 1
ATOM 805 O O . SER A 1 124 ? -25.420 62.301 23.991 1.00 20.86 137 SER A O 1
ATOM 808 N N . PHE A 1 125 ? -26.850 63.979 24.456 1.00 17.99 138 PHE A N 1
ATOM 809 C CA . PHE A 1 125 ? -25.841 64.907 24.945 1.00 19.40 138 PHE A CA 1
ATOM 810 C C . PHE A 1 125 ? -24.983 64.253 26.070 1.00 21.02 138 PHE A C 1
ATOM 811 O O . PHE A 1 125 ? -23.721 64.309 26.082 1.00 20.33 138 PHE A O 1
ATOM 819 N N . GLU A 1 126 ? -25.661 63.622 26.997 1.00 22.78 139 GLU A N 1
ATOM 820 C CA . GLU A 1 126 ? -24.938 63.122 28.210 1.00 25.23 139 GLU A CA 1
ATOM 821 C C . GLU A 1 126 ? -23.985 62.014 27.884 1.00 26.55 139 GLU A C 1
ATOM 822 O O . GLU A 1 126 ? -22.953 61.847 28.543 1.00 25.80 139 GLU A O 1
ATOM 828 N N . LYS A 1 127 ? -24.296 61.223 26.858 1.00 27.01 140 LYS A N 1
ATOM 829 C CA . LYS A 1 127 ? -23.345 60.194 26.456 1.00 29.49 140 LYS A CA 1
ATOM 830 C C . LYS A 1 127 ? -22.178 60.719 25.578 1.00 30.81 140 LYS A C 1
ATOM 831 O O . LYS A 1 127 ? -21.164 60.075 25.488 1.00 30.90 140 LYS A O 1
ATOM 837 N N . GLY A 1 128 ? -22.310 61.853 24.899 1.00 31.57 141 GLY A N 1
ATOM 838 C CA . GLY A 1 128 ? -21.283 62.237 23.914 1.00 33.23 141 GLY A CA 1
ATOM 839 C C . GLY A 1 128 ? -19.962 62.671 24.564 1.00 35.45 141 GLY A C 1
ATOM 840 O O . GLY A 1 128 ? -19.954 63.203 25.656 1.00 35.54 141 GLY A O 1
ATOM 841 N N . GLN A 1 129 ? -18.841 62.405 23.898 1.00 36.53 142 GLN A N 1
ATOM 842 C CA . GLN A 1 129 ? -17.493 62.822 24.378 1.00 37.64 142 GLN A CA 1
ATOM 843 C C . GLN A 1 129 ? -17.251 64.284 23.993 1.00 35.91 142 GLN A C 1
ATOM 844 O O . GLN A 1 129 ? -17.343 64.647 22.830 1.00 35.36 142 GLN A O 1
ATOM 850 N N . SER A 1 130 ? -16.978 65.117 24.968 1.00 34.57 143 SER A N 1
ATOM 851 C CA . SER A 1 130 ? -16.748 66.525 24.746 1.00 34.92 143 SER A CA 1
ATOM 852 C C . SER A 1 130 ? -15.258 66.693 24.441 1.00 35.27 143 SER A C 1
ATOM 853 O O . SER A 1 130 ? -14.457 65.893 24.940 1.00 34.71 143 SER A O 1
ATOM 856 N N . LEU A 1 131 ? -14.904 67.665 23.592 1.00 32.49 144 LEU A N 1
ATOM 857 C CA . LEU A 1 131 ? -13.523 68.008 23.273 1.00 32.36 144 LEU A CA 1
ATOM 858 C C . LEU A 1 131 ? -13.164 69.314 23.908 1.00 31.78 144 LEU A C 1
ATOM 859 O O . LEU A 1 131 ? -14.031 70.191 24.097 1.00 32.31 144 LEU A O 1
ATOM 864 N N . SER A 1 132 ? -11.878 69.482 24.243 1.00 31.70 145 SER A N 1
ATOM 865 C CA . SER A 1 132 ? -11.423 70.800 24.690 1.00 31.21 145 SER A CA 1
ATOM 866 C C . SER A 1 132 ? -11.287 71.661 23.441 1.00 30.39 145 SER A C 1
ATOM 867 O O . SER A 1 132 ? -11.226 71.146 22.319 1.00 29.71 145 SER A O 1
ATOM 870 N N . LEU A 1 133 ? -11.228 72.965 23.632 1.00 32.08 146 LEU A N 1
ATOM 871 C CA . LEU A 1 133 ? -10.971 73.855 22.494 1.00 33.49 146 LEU A CA 1
ATOM 872 C C . LEU A 1 133 ? -9.714 73.448 21.712 1.00 35.72 146 LEU A C 1
ATOM 873 O O . LEU A 1 133 ? -9.792 73.239 20.490 1.00 36.00 146 LEU A O 1
ATOM 878 N N . SER A 1 134 ? -8.574 73.240 22.408 1.00 36.31 147 SER A N 1
ATOM 879 C CA . SER A 1 134 ? -7.342 72.715 21.734 1.00 37.35 147 SER A CA 1
ATOM 880 C C . SER A 1 134 ? -7.616 71.501 20.885 1.00 36.16 147 SER A C 1
ATOM 881 O O . SER A 1 134 ? -7.175 71.436 19.751 1.00 35.79 147 SER A O 1
ATOM 884 N N . GLN A 1 135 ? -8.297 70.497 21.447 1.00 35.70 148 GLN A N 1
ATOM 885 C CA . GLN A 1 135 ? -8.553 69.290 20.675 1.00 34.58 148 GLN A CA 1
ATOM 886 C C . GLN A 1 135 ? -9.424 69.622 19.472 1.00 33.39 148 GLN A C 1
ATOM 887 O O . GLN A 1 135 ? -9.255 69.048 18.393 1.00 34.33 148 GLN A O 1
ATOM 893 N N . LEU A 1 136 ? -10.367 70.535 19.650 1.00 32.55 149 LEU A N 1
ATOM 894 C CA . LEU A 1 136 ? -11.313 70.755 18.557 1.00 33.25 149 LEU A CA 1
ATOM 895 C C . LEU A 1 136 ? -10.555 71.471 17.410 1.00 32.96 149 LEU A C 1
ATOM 896 O O . LEU A 1 136 ? -10.634 71.057 16.259 1.00 33.21 149 LEU A O 1
ATOM 901 N N . GLN A 1 137 ? -9.841 72.536 17.755 1.00 34.38 150 GLN A N 1
ATOM 902 C CA . GLN A 1 137 ? -9.002 73.221 16.764 1.00 35.39 150 GLN A CA 1
ATOM 903 C C . GLN A 1 137 ? -8.110 72.281 15.991 1.00 36.54 150 GLN A C 1
ATOM 904 O O . GLN A 1 137 ? -7.988 72.429 14.796 1.00 36.86 150 GLN A O 1
ATOM 910 N N A GLU A 1 138 ? -7.547 71.241 16.608 0.50 37.13 151 GLU A N 1
ATOM 911 N N B GLU A 1 138 ? -7.455 71.363 16.696 0.50 37.00 151 GLU A N 1
ATOM 912 C CA A GLU A 1 138 ? -6.739 70.303 15.795 0.50 37.34 151 GLU A CA 1
ATOM 913 C CA B GLU A 1 138 ? -6.532 70.457 16.035 0.50 37.08 151 GLU A CA 1
ATOM 914 C C A GLU A 1 138 ? -7.541 69.474 14.798 0.50 37.20 151 GLU A C 1
ATOM 915 C C B GLU A 1 138 ? -7.294 69.461 15.121 0.50 36.92 151 GLU A C 1
ATOM 916 O O A GLU A 1 138 ? -7.159 69.364 13.625 0.50 36.36 151 GLU A O 1
ATOM 917 O O B GLU A 1 138 ? -6.773 69.056 14.082 0.50 36.41 151 GLU A O 1
ATOM 928 N N A ARG A 1 139 ? -8.632 68.877 15.287 0.50 36.66 152 ARG A N 1
ATOM 929 N N B ARG A 1 139 ? -8.538 69.111 15.486 0.50 36.36 152 ARG A N 1
ATOM 930 C CA A ARG A 1 139 ? -9.519 68.059 14.472 0.50 37.03 152 ARG A CA 1
ATOM 931 C CA B ARG A 1 139 ? -9.382 68.220 14.661 0.50 36.27 152 ARG A CA 1
ATOM 932 C C A ARG A 1 139 ? -10.054 68.871 13.298 0.50 36.77 152 ARG A C 1
ATOM 933 C C B ARG A 1 139 ? -9.914 68.911 13.384 0.50 36.40 152 ARG A C 1
ATOM 934 O O A ARG A 1 139 ? -10.101 68.380 12.159 0.50 36.94 152 ARG A O 1
ATOM 935 O O B ARG A 1 139 ? -9.861 68.358 12.277 0.50 36.56 152 ARG A O 1
ATOM 950 N N . LEU A 1 140 ? -10.447 70.110 13.582 1.00 36.54 153 LEU A N 1
ATOM 951 C CA . LEU A 1 140 ? -11.020 70.967 12.549 1.00 37.22 153 LEU A CA 1
ATOM 952 C C . LEU A 1 140 ? -10.014 71.390 11.492 1.00 39.02 153 LEU A C 1
ATOM 953 O O . LEU A 1 140 ? -10.304 71.278 10.329 1.00 39.22 153 LEU A O 1
ATOM 958 N N . ALA A 1 141 ? -8.864 71.909 11.906 1.00 41.36 154 ALA A N 1
ATOM 959 C CA . ALA A 1 141 ? -7.740 72.128 10.970 1.00 43.96 154 ALA A CA 1
ATOM 960 C C . ALA A 1 141 ? -7.308 70.866 10.177 1.00 44.76 154 ALA A C 1
ATOM 961 O O . ALA A 1 141 ? -6.673 71.000 9.142 1.00 46.18 154 ALA A O 1
ATOM 963 N N . SER A 1 142 ? -7.679 69.661 10.592 1.00 44.41 155 SER A N 1
ATOM 964 C CA . SER A 1 142 ? -7.251 68.491 9.821 1.00 45.23 155 SER A CA 1
ATOM 965 C C . SER A 1 142 ? -8.355 67.561 9.264 1.00 44.18 155 SER A C 1
ATOM 966 O O . SER A 1 142 ? -8.102 66.376 9.080 1.00 42.96 155 SER A O 1
ATOM 969 N N . LEU A 1 143 ? -9.563 68.087 8.985 1.00 43.47 156 LEU A N 1
ATOM 970 C CA . LEU A 1 143 ? -10.687 67.248 8.503 1.00 42.04 156 LEU A CA 1
ATOM 971 C C . LEU A 1 143 ? -10.419 66.740 7.086 1.00 42.42 156 LEU A C 1
ATOM 972 O O . LEU A 1 143 ? -10.008 67.524 6.238 1.00 43.31 156 LEU A O 1
ATOM 977 N N . PRO A 1 144 ? -10.675 65.448 6.827 1.00 41.73 157 PRO A N 1
ATOM 978 C CA . PRO A 1 144 ? -10.579 64.904 5.479 1.00 42.05 157 PRO A CA 1
ATOM 979 C C . PRO A 1 144 ? -11.633 65.581 4.603 1.00 42.71 157 PRO A C 1
ATOM 980 O O . PRO A 1 144 ? -12.754 65.886 5.079 1.00 42.04 157 PRO A O 1
ATOM 984 N N . ALA A 1 145 ? -11.274 65.847 3.345 1.00 42.08 158 ALA A N 1
ATOM 985 C CA . ALA A 1 145 ? -12.123 66.624 2.450 1.00 40.48 158 ALA A CA 1
ATOM 986 C C . ALA A 1 145 ? -13.356 65.858 2.002 1.00 39.61 158 ALA A C 1
ATOM 987 O O . ALA A 1 145 ? -14.394 66.461 1.748 1.00 37.91 158 ALA A O 1
ATOM 989 N N . HIS A 1 146 ? -13.244 64.531 1.903 1.00 38.33 159 HIS A N 1
ATOM 990 C CA . HIS A 1 146 ? -14.301 63.679 1.326 1.00 37.82 159 HIS A CA 1
ATOM 991 C C . HIS A 1 146 ? -15.369 63.230 2.374 1.00 36.02 159 HIS A C 1
ATOM 992 O O . HIS A 1 146 ? -16.300 62.522 2.030 1.00 36.18 159 HIS A O 1
ATOM 999 N N . LYS A 1 147 ? -15.169 63.596 3.638 1.00 34.63 160 LYS A N 1
ATOM 1000 C CA . LYS A 1 147 ? -16.064 63.172 4.758 1.00 33.16 160 LYS A CA 1
ATOM 1001 C C . LYS A 1 147 ? -16.920 64.371 5.282 1.00 30.45 160 LYS A C 1
ATOM 1002 O O . LYS A 1 147 ? -16.470 65.530 5.281 1.00 30.93 160 LYS A O 1
ATOM 1008 N N . ASN A 1 148 ? -18.149 64.083 5.716 1.00 29.53 161 ASN A N 1
ATOM 1009 C CA . ASN A 1 148 ? -19.014 65.119 6.384 1.00 27.18 161 ASN A CA 1
ATOM 1010 C C . ASN A 1 148 ? -18.871 65.047 7.890 1.00 26.97 161 ASN A C 1
ATOM 1011 O O . ASN A 1 148 ? -18.785 63.924 8.434 1.00 26.40 161 ASN A O 1
ATOM 1016 N N . PHE A 1 149 ? -18.826 66.216 8.543 1.00 24.83 162 PHE A N 1
ATOM 1017 C CA . PHE A 1 149 ? -18.811 66.324 9.999 1.00 24.57 162 PHE A CA 1
ATOM 1018 C C . PHE A 1 149 ? -19.902 67.264 10.491 1.00 24.10 162 PHE A C 1
ATOM 1019 O O . PHE A 1 149 ? -20.356 68.150 9.748 1.00 22.12 162 PHE A O 1
ATOM 1027 N N . ILE A 1 150 ? -20.260 67.077 11.765 1.00 21.83 163 ILE A N 1
ATOM 1028 C CA . ILE A 1 150 ? -21.238 67.894 12.411 1.00 20.15 163 ILE A CA 1
ATOM 1029 C C . ILE A 1 150 ? -20.812 68.077 13.903 1.00 20.93 163 ILE A C 1
ATOM 1030 O O . ILE A 1 150 ? -20.403 67.089 14.602 1.00 20.93 163 ILE A O 1
ATOM 1035 N N . LEU A 1 151 ? -20.828 69.318 14.334 1.00 20.15 164 LEU A N 1
ATOM 1036 C CA . LEU A 1 151 ? -20.386 69.692 15.654 1.00 20.42 164 LEU A CA 1
ATOM 1037 C C . LEU A 1 151 ? -21.540 70.260 16.456 1.00 20.55 164 LEU A C 1
ATOM 1038 O O . LEU A 1 151 ? -22.174 71.221 16.030 1.00 19.92 164 LEU A O 1
ATOM 1043 N N . ARG A 1 152 ? -21.773 69.722 17.659 1.00 19.96 165 ARG A N 1
ATOM 1044 C CA . ARG A 1 152 ? -22.720 70.343 18.570 1.00 18.86 165 ARG A CA 1
ATOM 1045 C C . ARG A 1 152 ? -21.945 71.220 19.552 1.00 18.79 165 ARG A C 1
ATOM 1046 O O . ARG A 1 152 ? -20.944 70.755 20.122 1.00 19.46 165 ARG A O 1
ATOM 1054 N N . VAL A 1 153 ? -22.388 72.450 19.779 1.00 18.75 166 VAL A N 1
ATOM 1055 C CA .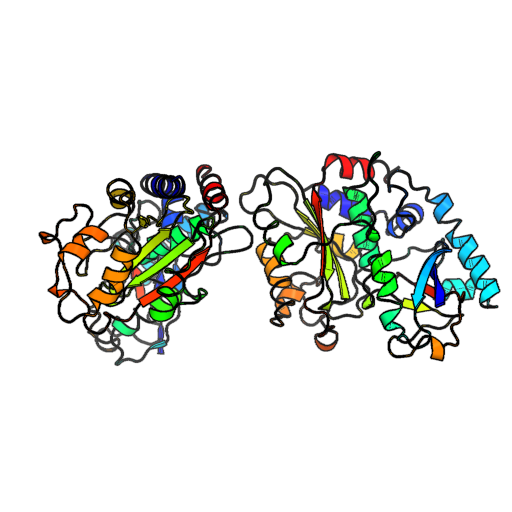 VAL A 1 153 ? -21.706 73.365 20.728 1.00 19.98 166 VAL A CA 1
ATOM 1056 C C . VAL A 1 153 ? -22.597 73.811 21.828 1.00 19.75 166 VAL A C 1
ATOM 1057 O O . VAL A 1 153 ? -23.713 74.174 21.542 1.00 19.47 166 VAL A O 1
ATOM 1061 N N . ASN A 1 154 ? -22.164 73.723 23.101 1.00 19.13 167 ASN A N 1
ATOM 1062 C CA . ASN A 1 154 ? -22.719 74.616 24.114 1.00 19.92 167 ASN A CA 1
ATOM 1063 C C . ASN A 1 154 ? -21.621 75.649 24.337 1.00 20.44 167 ASN A C 1
ATOM 1064 O O . ASN A 1 154 ? -20.423 75.300 24.472 1.00 20.73 167 ASN A O 1
ATOM 1069 N N . ASP A 1 155 ? -22.048 76.897 24.369 1.00 20.89 168 ASP A N 1
ATOM 1070 C CA . ASP A 1 155 ? -21.161 78.044 24.330 1.00 23.40 168 ASP A CA 1
ATOM 1071 C C . ASP A 1 155 ? -21.395 78.750 25.666 1.00 23.39 168 ASP A C 1
ATOM 1072 O O . ASP A 1 155 ? -22.452 79.342 25.889 1.00 22.79 168 ASP A O 1
ATOM 1077 N N . GLY A 1 156 ? -20.433 78.601 26.587 1.00 24.83 169 GLY A N 1
ATOM 1078 C CA . GLY A 1 156 ? -20.613 79.142 27.957 1.00 24.62 169 GLY A CA 1
ATOM 1079 C C . GLY A 1 156 ? -20.879 80.628 27.994 1.00 24.02 169 GLY A C 1
ATOM 1080 O O . GLY A 1 156 ? -21.799 81.103 28.652 1.00 24.45 169 GLY A O 1
ATOM 1081 N N . GLY A 1 157 ? -20.105 81.415 27.260 1.00 24.51 170 GLY A N 1
ATOM 1082 C CA . GLY A 1 157 ? -20.334 82.861 27.363 1.00 22.80 170 GLY A CA 1
ATOM 1083 C C . GLY A 1 157 ? -21.612 83.427 26.811 1.00 22.52 170 GLY A C 1
ATOM 1084 O O . GLY A 1 157 ? -22.232 84.435 27.366 1.00 22.07 170 GLY A O 1
ATOM 1085 N N . LEU A 1 158 ? -22.042 82.812 25.707 1.00 21.48 171 LEU A N 1
ATOM 1086 C CA . LEU A 1 158 ? -23.316 83.204 25.094 1.00 20.23 171 LEU A CA 1
ATOM 1087 C C . LEU A 1 158 ? -24.524 82.516 25.785 1.00 19.66 171 LEU A C 1
ATOM 1088 O O . LEU A 1 158 ? -25.640 82.874 25.548 1.00 20.58 171 LEU A O 1
ATOM 1093 N N . GLY A 1 159 ? -24.299 81.561 26.681 1.00 20.04 172 GLY A N 1
ATOM 1094 C CA . GLY A 1 159 ? -25.461 80.822 27.295 1.00 20.33 172 GLY A CA 1
ATOM 1095 C C . GLY A 1 159 ? -26.324 80.194 26.180 1.00 18.37 172 GLY A C 1
ATOM 1096 O O . GLY A 1 159 ? -27.550 80.329 26.173 1.00 18.93 172 GLY A O 1
ATOM 1097 N N . HIS A 1 160 ? -25.661 79.528 25.249 1.00 20.02 173 HIS A N 1
ATOM 1098 C CA . HIS A 1 160 ? -26.282 79.213 23.945 1.00 17.70 173 HIS A CA 1
ATOM 1099 C C . HIS A 1 160 ? -25.822 77.869 23.452 1.00 17.01 173 HIS A C 1
ATOM 1100 O O . HIS A 1 160 ? -24.770 77.326 23.857 1.00 18.14 173 HIS A O 1
ATOM 1107 N N . ALA A 1 161 ? -26.639 77.277 22.560 1.00 16.53 174 ALA A N 1
ATOM 1108 C CA . ALA A 1 161 ? -26.296 76.035 21.908 1.00 14.21 174 ALA A CA 1
ATOM 1109 C C . ALA A 1 161 ? -26.579 76.130 20.390 1.00 12.43 174 ALA A C 1
ATOM 1110 O O . ALA A 1 161 ? -27.490 76.811 20.002 1.00 14.93 174 ALA A O 1
ATOM 1112 N N . TYR A 1 162 ? -25.851 75.364 19.601 1.00 14.47 175 TYR A N 1
ATOM 1113 C CA . TYR A 1 162 ? -25.975 75.481 18.128 1.00 15.60 175 TYR A CA 1
ATOM 1114 C C . TYR A 1 162 ? -25.172 74.343 17.524 1.00 17.45 175 TYR A C 1
ATOM 1115 O O . TYR A 1 162 ? -24.352 73.691 18.212 1.00 19.31 175 TYR A O 1
ATOM 1124 N N . VAL A 1 163 ? -25.433 74.079 16.259 1.00 16.43 176 VAL A N 1
ATOM 1125 C CA . VAL A 1 163 ? -24.848 73.009 15.566 1.00 15.73 176 VAL A CA 1
ATOM 1126 C C . VAL A 1 163 ? -24.162 73.625 14.324 1.00 17.45 176 VAL A C 1
ATOM 1127 O O . VAL A 1 163 ? -24.702 74.611 13.738 1.00 15.30 176 VAL A O 1
ATOM 1131 N N . ILE A 1 164 ? -22.975 73.084 14.017 1.00 16.88 177 ILE A N 1
ATOM 1132 C CA . ILE A 1 164 ? -22.227 73.485 12.822 1.00 19.90 177 ILE A CA 1
ATOM 1133 C C . ILE A 1 164 ? -22.021 72.287 11.930 1.00 19.45 177 ILE A C 1
ATOM 1134 O O . ILE A 1 164 ? -21.453 71.242 12.365 1.00 19.62 177 ILE A O 1
ATOM 1139 N N . ASP A 1 165 ? -22.489 72.439 10.670 1.00 19.40 178 ASP A N 1
ATOM 1140 C CA . ASP A 1 165 ? -22.516 71.380 9.661 1.00 18.96 178 ASP A CA 1
ATOM 1141 C C . ASP A 1 165 ? -21.318 71.645 8.711 1.00 21.16 178 ASP A C 1
ATOM 1142 O O . ASP A 1 165 ? -21.213 72.769 8.195 1.00 21.04 178 ASP A O 1
ATOM 1147 N N . PHE A 1 166 ? -20.415 70.661 8.584 1.00 21.18 179 PHE A N 1
ATOM 1148 C CA . PHE A 1 166 ? -19.238 70.746 7.690 1.00 22.59 179 PHE A CA 1
ATOM 1149 C C . PHE A 1 166 ? -19.388 69.731 6.574 1.00 23.16 179 PHE A C 1
ATOM 1150 O O . PHE A 1 166 ? -18.821 68.607 6.656 1.00 23.62 179 PHE A O 1
ATOM 1158 N N . PRO A 1 167 ? -20.200 70.052 5.535 1.00 24.30 180 PRO A N 1
ATOM 1159 C CA . PRO A 1 167 ? -20.337 69.013 4.485 1.00 24.48 180 PRO A CA 1
ATOM 1160 C C . PRO A 1 167 ? -18.974 68.741 3.743 1.00 26.70 180 PRO A C 1
ATOM 1161 O O . PRO A 1 167 ? -18.133 69.629 3.709 1.00 26.74 180 PRO A O 1
ATOM 1165 N N . ALA A 1 168 ? -18.776 67.510 3.260 1.00 28.41 181 ALA A N 1
ATOM 1166 C CA . ALA A 1 168 ? -17.614 67.111 2.416 1.00 32.29 181 ALA A CA 1
ATOM 1167 C C . ALA A 1 168 ? -17.437 68.102 1.283 1.00 35.69 181 ALA A C 1
ATOM 1168 O O . ALA A 1 168 ? -18.423 68.559 0.675 1.00 34.49 181 ALA A O 1
ATOM 1170 N N . THR A 1 169 ? -16.196 68.474 1.020 1.00 40.33 182 THR A N 1
ATOM 1171 C CA . THR A 1 169 ? -15.985 69.393 -0.061 1.00 45.59 182 THR A CA 1
ATOM 1172 C C . THR A 1 169 ? -14.773 69.062 -0.921 1.00 49.55 182 THR A C 1
ATOM 1173 O O . THR A 1 169 ? -13.762 68.540 -0.442 1.00 50.01 182 THR A O 1
ATOM 1177 N N . THR A 1 170 ? -14.937 69.422 -2.198 1.00 53.84 183 THR A N 1
ATOM 1178 C CA . THR A 1 170 ? -13.931 69.301 -3.257 1.00 57.36 183 THR A CA 1
ATOM 1179 C C . THR A 1 170 ? -13.000 70.530 -3.184 1.00 58.62 183 THR A C 1
ATOM 1180 O O . THR A 1 170 ? -11.781 70.391 -3.259 1.00 58.91 183 THR A O 1
ATOM 1184 N N . ASN A 1 171 ? -13.586 71.706 -2.924 1.00 60.35 184 ASN A N 1
ATOM 1185 C CA . ASN A 1 171 ? -12.890 72.991 -3.076 1.00 61.51 184 ASN A CA 1
ATOM 1186 C C . ASN A 1 171 ? -11.827 73.240 -1.972 1.00 61.45 184 ASN A C 1
ATOM 1187 O O . ASN A 1 171 ? -11.943 72.670 -0.869 1.00 60.69 184 ASN A O 1
ATOM 1192 N N . PRO A 1 172 ? -10.784 74.084 -2.276 1.00 61.88 185 PRO A N 1
ATOM 1193 C CA . PRO A 1 172 ? -9.576 74.136 -1.391 1.00 61.11 185 PRO A CA 1
ATOM 1194 C C . PRO A 1 172 ? -9.885 74.228 0.114 1.00 59.84 185 PRO A C 1
ATOM 1195 O O . PRO A 1 172 ? -9.359 73.427 0.876 1.00 59.98 185 PRO A O 1
ATOM 1199 N N . SER A 1 173 ? -10.728 75.165 0.554 1.00 57.78 186 SER A N 1
ATOM 1200 C CA . SER A 1 173 ? -11.166 75.090 1.954 1.00 55.75 186 SER A CA 1
ATOM 1201 C C . SER A 1 173 ? -12.715 75.108 2.199 1.00 53.71 186 SER A C 1
ATOM 1202 O O . SER A 1 173 ? -13.520 75.581 1.355 1.00 53.03 186 SER A O 1
ATOM 1205 N N . ARG A 1 174 ? -13.085 74.589 3.376 1.00 50.06 187 ARG A N 1
ATOM 1206 C CA . ARG A 1 174 ? -14.446 74.132 3.681 1.00 46.38 187 ARG A CA 1
ATOM 1207 C C . ARG A 1 174 ? -15.377 75.256 4.132 1.00 43.04 187 ARG A C 1
ATOM 1208 O O . ARG A 1 174 ? -15.026 76.064 5.000 1.00 41.98 187 ARG A O 1
ATOM 1216 N N . ASP A 1 175 ? -16.561 75.288 3.540 1.00 38.54 188 ASP A N 1
ATOM 1217 C CA . ASP A 1 175 ? -17.616 76.126 4.059 1.00 35.64 188 ASP A CA 1
ATOM 1218 C C . ASP A 1 175 ? -18.337 75.338 5.173 1.00 31.46 188 ASP A C 1
ATOM 1219 O O . ASP A 1 175 ? -18.473 74.135 5.082 1.00 30.88 188 ASP A O 1
ATOM 1224 N N . ALA A 1 176 ? -18.830 76.045 6.161 1.00 27.79 189 ALA A N 1
ATOM 1225 C CA . ALA A 1 176 ? -19.651 75.380 7.167 1.00 24.26 189 ALA A CA 1
ATOM 1226 C C . ALA A 1 176 ? -20.949 76.167 7.321 1.00 22.48 189 ALA A C 1
ATOM 1227 O O . ALA A 1 176 ? -20.998 77.330 6.873 1.00 21.16 189 ALA A O 1
ATOM 1229 N N . PHE A 1 177 ? -21.988 75.544 7.938 1.00 19.18 190 PHE A N 1
ATOM 1230 C CA . PHE A 1 177 ? -23.322 76.197 8.065 1.00 17.79 190 PHE A CA 1
ATOM 1231 C C . PHE A 1 177 ? -23.793 76.085 9.516 1.00 17.50 190 PHE A C 1
ATOM 1232 O O . PHE A 1 177 ? -23.689 75.032 10.101 1.00 17.94 190 PHE A O 1
ATOM 1240 N N . LEU A 1 178 ? -24.272 77.159 10.094 1.00 18.26 191 LEU A N 1
ATOM 1241 C CA . LEU A 1 178 ? -24.643 77.110 11.518 1.00 17.81 191 LEU A CA 1
ATOM 1242 C C . LEU A 1 178 ? -26.174 76.984 11.595 1.00 16.19 191 LEU A C 1
ATOM 1243 O O . LEU A 1 178 ? -26.897 77.713 10.861 1.00 15.79 191 LEU A O 1
ATOM 1248 N N . TYR A 1 179 ? -26.683 76.046 12.424 1.00 15.33 192 TYR A N 1
ATOM 1249 C CA . TYR A 1 179 ? -28.153 75.895 12.634 1.00 15.32 192 TYR A CA 1
ATOM 1250 C C . TYR A 1 179 ? -28.450 76.224 14.116 1.00 15.27 192 TYR A C 1
ATOM 1251 O O . TYR A 1 179 ? -27.671 75.833 14.980 1.00 13.19 192 TYR A O 1
ATOM 1260 N N . GLN A 1 180 ? -29.557 76.890 14.406 1.00 14.79 193 GLN A N 1
ATOM 1261 C CA . GLN A 1 180 ? -29.868 77.195 15.800 1.00 15.51 193 GLN A CA 1
ATOM 1262 C C . GLN A 1 180 ? -31.324 77.619 15.970 1.00 15.94 193 GLN A C 1
ATOM 1263 O O . GLN A 1 180 ? -32.026 78.045 15.001 1.00 14.08 193 GLN A O 1
ATOM 1269 N N . SER A 1 181 ? -31.755 77.615 17.241 1.00 14.10 194 SER A N 1
ATOM 1270 C CA . SER A 1 181 ? -32.813 78.535 17.649 1.00 14.85 194 SER A CA 1
ATOM 1271 C C . SER A 1 181 ? -32.297 79.208 18.917 1.00 13.76 194 SER A C 1
ATOM 1272 O O . SER A 1 181 ? -31.217 78.866 19.377 1.00 18.19 194 SER A O 1
ATOM 1275 N N . ASP A 1 182 ? -32.994 80.182 19.467 1.00 15.74 195 ASP A N 1
ATOM 1276 C CA . ASP A 1 182 ? -32.464 80.868 20.690 1.00 16.43 195 ASP A CA 1
ATOM 1277 C C . ASP A 1 182 ? -33.609 81.464 21.491 1.00 15.79 195 ASP A C 1
ATOM 1278 O O . ASP A 1 182 ? -34.455 82.221 20.957 1.00 15.55 195 ASP A O 1
ATOM 1283 N N . LEU A 1 183 ? -33.598 81.196 22.807 1.00 16.30 196 LEU A N 1
ATOM 1284 C CA . LEU A 1 183 ? -34.548 81.825 23.730 1.00 17.48 196 LEU A CA 1
ATOM 1285 C C . LEU A 1 183 ? -34.370 83.383 23.781 1.00 17.75 196 LEU A C 1
ATOM 1286 O O . LEU A 1 183 ? -35.376 84.146 23.936 1.00 19.55 196 LEU A O 1
ATOM 1291 N N . GLY A 1 184 ? -33.121 83.834 23.695 1.00 19.60 197 GLY A N 1
ATOM 1292 C CA . GLY A 1 184 ? -32.855 85.286 23.415 1.00 21.44 197 GLY A CA 1
ATOM 1293 C C . GLY A 1 184 ? -32.589 86.086 24.700 1.00 24.16 197 GLY A C 1
ATOM 1294 O O . GLY A 1 184 ? -32.581 87.316 24.686 1.00 24.71 197 GLY A O 1
ATOM 1295 N N . GLU A 1 185 ? -32.377 85.387 25.808 1.00 24.18 198 GLU A N 1
ATOM 1296 C CA . GLU A 1 185 ? -32.072 86.044 27.119 1.00 25.06 198 GLU A CA 1
ATOM 1297 C C . GLU A 1 185 ? -30.608 86.481 27.293 1.00 25.08 198 GLU A C 1
ATOM 1298 O O . GLU A 1 185 ? -30.269 87.124 28.312 1.00 27.06 198 GLU A O 1
ATOM 1304 N N . GLY A 1 186 ? -29.726 86.157 26.336 1.00 23.11 199 GLY A N 1
ATOM 1305 C CA . GLY A 1 186 ? -28.307 86.489 26.426 1.00 21.45 199 GLY A CA 1
ATOM 1306 C C . GLY A 1 186 ? -27.946 87.705 25.547 1.00 20.08 199 GLY A C 1
ATOM 1307 O O . GLY A 1 186 ? -28.771 88.589 25.310 1.00 22.33 199 GLY A O 1
ATOM 1308 N N . VAL A 1 187 ? -26.754 87.645 25.012 1.00 20.16 200 VAL A N 1
ATOM 1309 C CA . VAL A 1 187 ? -26.166 88.672 24.109 1.00 22.15 200 VAL A CA 1
ATOM 1310 C C . VAL A 1 187 ? -26.972 88.626 22.796 1.00 21.20 200 VAL A C 1
ATOM 1311 O O . VAL A 1 187 ? -27.345 89.649 22.226 1.00 20.25 200 VAL A O 1
ATOM 1315 N N . THR A 1 188 ? -27.277 87.428 22.336 1.00 21.58 201 THR A N 1
ATOM 1316 C CA . THR A 1 188 ? -28.145 87.280 21.123 1.00 19.94 201 THR A CA 1
ATOM 1317 C C . THR A 1 188 ? -29.643 87.391 21.418 1.00 21.46 201 THR A C 1
ATOM 1318 O O . THR A 1 188 ? -30.115 87.136 22.540 1.00 22.27 201 THR A O 1
ATOM 1322 N N . ARG A 1 189 ? -30.428 87.719 20.403 1.00 19.70 202 ARG A N 1
ATOM 1323 C CA . ARG A 1 189 ? -31.829 87.871 20.615 1.00 18.56 202 ARG A CA 1
ATOM 1324 C C . ARG A 1 189 ? -32.542 86.545 20.232 1.00 19.51 202 ARG A C 1
ATOM 1325 O O . ARG A 1 189 ? -31.908 85.590 19.714 1.00 18.70 202 ARG A O 1
ATOM 1333 N N . GLU A 1 190 ? -33.838 86.569 20.498 1.00 18.33 203 GLU A N 1
ATOM 1334 C CA . GLU A 1 190 ? -34.728 85.425 20.263 1.00 21.01 203 GLU A CA 1
ATOM 1335 C C . GLU A 1 190 ? -34.795 85.111 18.773 1.00 19.36 203 GLU A C 1
ATOM 1336 O O . GLU A 1 190 ? -34.880 86.026 17.967 1.00 21.24 203 GLU A O 1
ATOM 1342 N N . VAL A 1 191 ? -34.746 83.827 18.401 1.00 18.93 204 VAL A N 1
ATOM 1343 C CA . VAL A 1 191 ? -34.916 83.450 16.971 1.00 16.55 204 VAL A CA 1
ATOM 1344 C C . VAL A 1 191 ? -35.532 82.034 16.929 1.00 18.07 204 VAL A C 1
ATOM 1345 O O . VAL A 1 191 ? -35.096 81.117 17.616 1.00 17.19 204 VAL A O 1
ATOM 1349 N N . ARG A 1 192 ? -36.555 81.907 16.129 1.00 16.99 205 ARG A N 1
ATOM 1350 C CA . ARG A 1 192 ? -37.210 80.650 15.908 1.00 17.70 205 ARG A CA 1
ATOM 1351 C C . ARG A 1 192 ? -36.388 79.784 14.973 1.00 17.29 205 ARG A C 1
ATOM 1352 O O . ARG A 1 192 ? -35.806 80.302 14.049 1.00 18.33 205 ARG A O 1
ATOM 1360 N N . PHE A 1 193 ? -36.394 78.474 15.217 1.00 14.96 206 PHE A N 1
ATOM 1361 C CA . PHE A 1 193 ? -35.642 77.525 14.405 1.00 15.78 206 PHE A CA 1
ATOM 1362 C C . PHE A 1 193 ? -36.023 77.735 12.917 1.00 16.14 206 PHE A C 1
ATOM 1363 O O . PHE A 1 193 ? -35.143 77.881 12.059 1.00 16.11 206 PHE A O 1
ATOM 1371 N N . GLU A 1 194 ? -37.323 77.784 12.625 1.00 17.79 207 GLU A N 1
ATOM 1372 C CA . GLU A 1 194 ? -37.720 77.915 11.200 1.00 18.09 207 GLU A CA 1
ATOM 1373 C C . GLU A 1 194 ? -37.258 79.261 10.571 1.00 18.46 207 GLU A C 1
ATOM 1374 O O . GLU A 1 194 ? -36.942 79.274 9.402 1.00 17.82 207 GLU A O 1
ATOM 1380 N N . ASP A 1 195 ? -37.336 80.371 11.299 1.00 17.89 208 ASP A N 1
ATOM 1381 C CA . ASP A 1 195 ? -36.901 81.694 10.752 1.00 19.13 208 ASP A CA 1
ATOM 1382 C C . ASP A 1 195 ? -35.427 81.664 10.477 1.00 18.33 208 ASP A C 1
ATOM 1383 O O . ASP A 1 195 ? -34.980 82.080 9.397 1.00 18.53 208 ASP A O 1
ATOM 1388 N N . TRP A 1 196 ? -34.661 81.089 11.410 1.00 17.53 209 TRP A N 1
ATOM 1389 C CA . TRP A 1 196 ? -33.259 80.940 11.157 1.00 16.81 209 TRP A CA 1
ATOM 1390 C C . TRP A 1 196 ? -32.967 80.139 9.907 1.00 17.23 209 TRP A C 1
ATOM 1391 O O . TRP A 1 196 ? -32.132 80.539 9.033 1.00 17.41 209 TRP A O 1
ATOM 1402 N N . MET A 1 197 ? -33.570 78.954 9.846 1.00 14.52 210 MET A N 1
ATOM 1403 C CA . MET A 1 197 ? -33.339 78.050 8.726 1.00 16.10 210 MET A CA 1
ATOM 1404 C C . MET A 1 197 ? -33.680 78.673 7.356 1.00 17.53 210 MET A C 1
ATOM 1405 O O . MET A 1 197 ? -32.963 78.416 6.376 1.00 18.00 210 MET A O 1
ATOM 1410 N N A THR A 1 198 ? -34.747 79.458 7.302 0.50 17.71 211 THR A N 1
ATOM 1411 N N B THR A 1 198 ? -34.767 79.431 7.309 0.50 18.22 211 THR A N 1
ATOM 1412 C CA A THR A 1 198 ? -35.193 79.967 6.014 0.50 19.29 211 THR A CA 1
ATOM 1413 C CA B THR A 1 198 ? -35.251 79.975 6.052 0.50 20.47 211 THR A CA 1
ATOM 1414 C C A THR A 1 198 ? -34.603 81.328 5.699 0.50 20.43 211 THR A C 1
ATOM 1415 C C B THR A 1 198 ? -34.370 81.145 5.648 0.50 20.97 211 THR A C 1
ATOM 1416 O O A THR A 1 198 ? -34.812 81.828 4.605 0.50 21.43 211 THR A O 1
ATOM 1417 O O B THR A 1 198 ? -34.059 81.342 4.451 0.50 20.86 211 THR A O 1
ATOM 1424 N N A GLN A 1 199 ? -33.853 81.936 6.618 0.50 21.02 212 GLN A N 1
ATOM 1425 N N B GLN A 1 199 ? -33.932 81.909 6.650 0.50 21.21 212 GLN A N 1
ATOM 1426 C CA A GLN A 1 199 ? -33.226 83.251 6.282 0.50 22.55 212 GLN A CA 1
ATOM 1427 C CA B GLN A 1 199 ? -33.343 83.232 6.360 0.50 22.71 212 GLN A CA 1
ATOM 1428 C C A GLN A 1 199 ? -31.715 83.192 6.129 0.50 22.65 212 GLN A C 1
ATOM 1429 C C B GLN A 1 199 ? -31.817 83.338 6.307 0.50 22.63 212 GLN A C 1
ATOM 1430 O O A GLN A 1 199 ? -31.136 83.823 5.244 0.50 24.25 212 GLN A O 1
ATOM 1431 O O B GLN A 1 199 ? -31.340 84.232 5.609 0.50 23.24 212 GLN A O 1
ATOM 1442 N N . LYS A 1 200 ? -31.062 82.502 7.045 1.00 20.50 213 LYS A N 1
ATOM 1443 C CA . LYS A 1 200 ? -29.638 82.708 7.218 1.00 21.41 213 LYS A CA 1
ATOM 1444 C C . LYS A 1 200 ? -28.822 81.422 7.390 1.00 20.23 213 LYS A C 1
ATOM 1445 O O . LYS A 1 200 ? -27.616 81.403 7.147 1.00 21.13 213 LYS A O 1
ATOM 1451 N N . ALA A 1 201 ? -29.459 80.269 7.661 1.00 20.59 214 ALA A N 1
ATOM 1452 C CA . ALA A 1 201 ? -28.659 79.047 7.812 1.00 17.93 214 ALA A CA 1
ATOM 1453 C C . ALA A 1 201 ? -27.796 78.704 6.569 1.00 20.27 214 ALA A C 1
ATOM 1454 O O . ALA A 1 201 ? -26.712 78.157 6.730 1.00 20.62 214 ALA A O 1
ATOM 1456 N N A SER A 1 202 ? -28.266 78.974 5.343 0.50 18.34 215 SER A N 1
ATOM 1457 N N B SER A 1 202 ? -28.296 79.008 5.366 0.50 19.28 215 SER A N 1
ATOM 1458 C CA A SER A 1 202 ? -27.439 78.639 4.163 0.50 18.65 215 SER A CA 1
ATOM 1459 C CA B SER A 1 202 ? -27.537 78.704 4.158 0.50 20.70 215 SER A CA 1
ATOM 1460 C C A SER A 1 202 ? -26.302 79.620 3.869 0.50 19.60 215 SER A C 1
ATOM 1461 C C B SER A 1 202 ? -26.241 79.504 3.986 0.50 20.60 215 SER A C 1
ATOM 1462 O O A SER A 1 202 ? -25.655 79.531 2.800 0.50 20.28 215 SER A O 1
ATOM 1463 O O B SER A 1 202 ? -25.399 79.132 3.150 0.50 21.96 215 SER A O 1
ATOM 1468 N N . HIS A 1 203 ? -26.067 80.591 4.741 1.00 20.43 216 HIS A N 1
ATOM 1469 C CA . HIS A 1 203 ? -24.902 81.472 4.542 1.00 21.37 216 HIS A CA 1
ATOM 1470 C C . HIS A 1 203 ? -23.619 80.753 5.027 1.00 23.37 216 HIS A C 1
ATOM 1471 O O . HIS A 1 203 ? -23.529 80.378 6.221 1.00 24.10 216 HIS A O 1
ATOM 1478 N N . PRO A 1 204 ? -22.637 80.555 4.154 1.00 22.35 217 PRO A N 1
ATOM 1479 C CA . PRO A 1 204 ? -21.492 79.769 4.616 1.00 23.34 217 PRO A CA 1
ATOM 1480 C C . PRO A 1 204 ? -20.523 80.565 5.502 1.00 24.95 217 PRO A C 1
ATOM 1481 O O . PRO A 1 204 ? -20.419 81.805 5.368 1.00 23.24 217 PRO A O 1
ATOM 1485 N N . ILE A 1 205 ? -19.854 79.852 6.434 1.00 23.95 218 ILE A N 1
ATOM 1486 C CA . ILE A 1 205 ? -18.904 80.481 7.323 1.00 24.40 218 ILE A CA 1
ATOM 1487 C C . ILE A 1 205 ? -17.652 79.633 7.190 1.00 25.19 218 ILE A C 1
ATOM 1488 O O . ILE A 1 205 ? -17.731 78.434 6.778 1.00 25.92 218 ILE A O 1
ATOM 1493 N N . SER A 1 206 ? -16.481 80.248 7.409 1.00 25.13 219 SER A N 1
ATOM 1494 C CA . SER A 1 206 ? -15.218 79.523 7.161 1.00 26.40 219 SER A CA 1
ATOM 1495 C C . SER A 1 206 ? -14.717 78.974 8.511 1.00 27.40 219 SER A C 1
ATOM 1496 O O . SER A 1 206 ? -15.196 79.436 9.542 1.00 26.42 219 SER A O 1
ATOM 1499 N N . LEU A 1 207 ? -13.778 78.022 8.499 1.00 28.56 220 LEU A N 1
ATOM 1500 C CA . LEU A 1 207 ? -13.135 77.589 9.764 1.00 31.69 220 LEU A CA 1
ATOM 1501 C C . LEU A 1 207 ? -12.569 78.769 10.529 1.00 31.74 220 LEU A C 1
ATOM 1502 O O . LEU A 1 207 ? -12.675 78.844 11.754 1.00 31.89 220 LEU A O 1
ATOM 1507 N N . ASP A 1 208 ? -11.999 79.719 9.796 1.00 32.26 221 ASP A N 1
ATOM 1508 C CA . ASP A 1 208 ? -11.529 80.995 10.342 1.00 33.30 221 ASP A CA 1
ATOM 1509 C C . ASP A 1 208 ? -12.570 81.794 11.131 1.00 31.30 221 ASP A C 1
ATOM 1510 O O . ASP A 1 208 ? -12.323 82.230 12.247 1.00 29.99 221 ASP A O 1
ATOM 1515 N N . ASP A 1 209 ? -13.736 82.025 10.519 1.00 30.47 222 ASP A N 1
ATOM 1516 C CA . ASP A 1 209 ? -14.875 82.644 11.216 1.00 29.68 222 ASP A CA 1
ATOM 1517 C C . ASP A 1 209 ? -15.227 81.907 12.542 1.00 27.33 222 ASP A C 1
ATOM 1518 O O . ASP A 1 209 ? -15.411 82.503 13.559 1.00 29.09 222 ASP A O 1
ATOM 1523 N N . ILE A 1 210 ? -15.288 80.609 12.499 1.00 26.89 223 ILE A N 1
ATOM 1524 C CA . ILE A 1 210 ? -15.677 79.808 13.670 1.00 27.28 223 ILE A CA 1
ATOM 1525 C C . ILE A 1 210 ? -14.578 79.924 14.713 1.00 28.06 223 ILE A C 1
ATOM 1526 O O . ILE A 1 210 ? -14.818 80.330 15.832 1.00 26.82 223 ILE A O 1
ATOM 1531 N N . ASN A 1 211 ? -13.354 79.589 14.305 1.00 29.88 224 ASN A N 1
ATOM 1532 C CA . ASN A 1 211 ? -12.229 79.711 15.217 1.00 32.03 224 ASN A CA 1
ATOM 1533 C C . ASN A 1 211 ? -12.130 81.059 15.833 1.00 31.85 224 ASN A C 1
ATOM 1534 O O . ASN A 1 211 ? -11.905 81.168 17.072 1.00 30.44 224 ASN A O 1
ATOM 1539 N N . THR A 1 212 ? -12.358 82.094 15.006 1.00 30.21 225 THR A N 1
ATOM 1540 C CA . THR A 1 212 ? -12.342 83.444 15.515 1.00 29.96 225 THR A CA 1
ATOM 1541 C C . THR A 1 212 ? -13.353 83.629 16.624 1.00 28.89 225 THR A C 1
ATOM 1542 O O . THR A 1 212 ? -13.071 84.323 17.602 1.00 27.54 225 THR A O 1
ATOM 1546 N N . HIS A 1 213 ? -14.560 83.056 16.467 1.00 27.84 226 HIS A N 1
ATOM 1547 C CA . HIS A 1 213 ? -15.549 83.222 17.529 1.00 24.90 226 HIS A CA 1
ATOM 1548 C C . HIS A 1 213 ? -15.071 82.523 18.817 1.00 24.71 226 HIS A C 1
ATOM 1549 O O . HIS A 1 213 ? -15.234 83.067 19.903 1.00 25.01 226 HIS A O 1
ATOM 1556 N N . PHE A 1 214 ? -14.591 81.291 18.712 1.00 26.33 227 PHE A N 1
ATOM 1557 C CA . PHE A 1 214 ? -14.316 80.548 19.962 1.00 27.73 227 PHE A CA 1
ATOM 1558 C C . PHE A 1 214 ? -13.183 81.219 20.742 1.00 29.43 227 PHE A C 1
ATOM 1559 O O . PHE A 1 214 ? -13.220 81.264 21.978 1.00 29.50 227 PHE A O 1
ATOM 1567 N N . ILE A 1 215 ? -12.185 81.734 20.012 1.00 29.86 228 ILE A N 1
ATOM 1568 C CA . ILE A 1 215 ? -11.017 82.409 20.644 1.00 31.39 228 ILE A CA 1
ATOM 1569 C C . ILE A 1 215 ? -11.414 83.788 21.130 1.00 32.08 228 ILE A C 1
ATOM 1570 O O . ILE A 1 215 ? -11.150 84.195 22.302 1.00 33.12 228 ILE A O 1
ATOM 1575 N N . GLY A 1 216 ? -12.086 84.506 20.256 1.00 31.97 229 GLY A N 1
ATOM 1576 C CA . GLY A 1 216 ? -12.399 85.902 20.477 1.00 32.79 229 GLY A CA 1
ATOM 1577 C C . GLY A 1 216 ? -13.333 86.111 21.640 1.00 33.34 229 GLY A C 1
ATOM 1578 O O . GLY A 1 216 ? -13.236 87.106 22.322 1.00 33.72 229 GLY A O 1
ATOM 1579 N N . ILE A 1 217 ? -14.262 85.186 21.872 1.00 33.98 230 ILE A N 1
ATOM 1580 C CA . ILE A 1 217 ? -15.302 85.392 22.877 1.00 33.52 230 ILE A CA 1
ATOM 1581 C C . ILE A 1 217 ? -14.691 85.465 24.301 1.00 34.09 230 ILE A C 1
ATOM 1582 O O . ILE A 1 217 ? -15.256 86.068 25.219 1.00 31.97 230 ILE A O 1
ATOM 1587 N N . ALA A 1 218 ? -13.533 84.837 24.471 1.00 36.03 231 ALA A N 1
ATOM 1588 C CA . ALA A 1 218 ? -12.794 84.907 25.744 1.00 38.63 231 ALA A CA 1
ATOM 1589 C C . ALA A 1 218 ? -11.822 86.113 25.823 1.00 40.51 231 ALA A C 1
ATOM 1590 O O . ALA A 1 218 ? -11.279 86.422 26.875 1.00 39.94 231 ALA A O 1
ATOM 1592 N N . GLN A 1 219 ? -11.629 86.833 24.722 1.00 42.56 232 GLN A N 1
ATOM 1593 C CA . GLN A 1 219 ? -10.682 87.952 24.784 1.00 44.70 232 GLN A CA 1
ATOM 1594 C C . GLN A 1 219 ? -11.227 89.136 25.559 1.00 45.25 232 GLN A C 1
ATOM 1595 O O . GLN A 1 219 ? -12.442 89.233 25.874 1.00 44.96 232 GLN A O 1
ATOM 1601 N N . ASP A 1 220 ? -10.298 90.040 25.851 1.00 46.19 233 ASP A N 1
ATOM 1602 C CA . ASP A 1 220 ? -10.571 91.298 26.584 1.00 47.70 233 ASP A CA 1
ATOM 1603 C C . ASP A 1 220 ? -11.697 92.072 25.921 1.00 46.72 233 ASP A C 1
ATOM 1604 O O . ASP A 1 220 ? -12.639 92.505 26.591 1.00 47.29 233 ASP A O 1
ATOM 1609 N N A GLN A 1 221 ? -11.546 92.258 24.614 0.50 46.17 234 GLN A N 1
ATOM 1610 N N B GLN A 1 221 ? -11.622 92.240 24.603 0.50 45.91 234 GLN A N 1
ATOM 1611 C CA A GLN A 1 221 ? -12.592 92.784 23.771 0.50 45.81 234 GLN A CA 1
ATOM 1612 C CA B GLN A 1 221 ? -12.710 92.893 23.875 0.50 45.25 234 GLN A CA 1
ATOM 1613 C C A GLN A 1 221 ? -13.215 91.619 23.009 0.50 44.78 234 GLN A C 1
ATOM 1614 C C B GLN A 1 221 ? -13.283 91.991 22.773 0.50 44.29 234 GLN A C 1
ATOM 1615 O O A GLN A 1 221 ? -12.507 90.740 22.517 0.50 45.80 234 GLN A O 1
ATOM 1616 O O B GLN A 1 221 ? -12.607 91.674 21.791 0.50 44.21 234 GLN A O 1
ATOM 1627 N N . ILE A 1 222 ? -14.538 91.598 22.955 1.00 43.88 235 ILE A N 1
ATOM 1628 C CA . ILE A 1 222 ? -15.249 90.736 22.019 1.00 42.27 235 ILE A CA 1
ATOM 1629 C C . ILE A 1 222 ? -15.713 91.567 20.810 1.00 41.02 235 ILE A C 1
ATOM 1630 O O . ILE A 1 222 ? -15.932 92.773 20.900 1.00 41.11 235 ILE A O 1
ATOM 1635 N N . ASP A 1 223 ? -15.851 90.926 19.668 1.00 38.95 236 ASP A N 1
ATOM 1636 C CA . ASP A 1 223 ? -16.159 91.634 18.460 1.00 37.13 236 ASP A CA 1
ATOM 1637 C C . ASP A 1 223 ? -17.640 91.358 18.214 1.00 36.19 236 ASP A C 1
ATOM 1638 O O . ASP A 1 223 ? -18.006 90.259 17.778 1.00 35.59 236 ASP A O 1
ATOM 1643 N N . LEU A 1 224 ? -18.468 92.356 18.505 1.00 34.78 237 LEU A N 1
ATOM 1644 C CA . LEU A 1 224 ? -19.918 92.244 18.408 1.00 34.08 237 LEU A CA 1
ATOM 1645 C C . LEU A 1 224 ? -20.362 92.136 16.971 1.00 33.21 237 LEU A C 1
ATOM 1646 O O . LEU A 1 224 ? -21.424 91.563 16.679 1.00 32.81 237 LEU A O 1
ATOM 1651 N N . ALA A 1 225 ? -19.552 92.662 16.060 1.00 30.81 238 ALA A N 1
ATOM 1652 C CA . ALA A 1 225 ? -19.862 92.562 14.647 1.00 29.57 238 ALA A CA 1
ATOM 1653 C C . ALA A 1 225 ? -19.812 91.106 14.233 1.00 28.97 238 ALA A C 1
ATOM 1654 O O . ALA A 1 225 ? -20.631 90.697 13.424 1.00 28.87 238 ALA A O 1
ATOM 1656 N N . HIS A 1 226 ? -18.785 90.374 14.693 1.00 26.55 239 HIS A N 1
ATOM 1657 C CA . HIS A 1 226 ? -18.579 88.992 14.307 1.00 26.52 239 HIS A CA 1
ATOM 1658 C C . HIS A 1 226 ? -19.695 88.121 14.907 1.00 26.50 239 HIS A C 1
ATOM 1659 O O . HIS A 1 226 ? -20.186 87.162 14.221 1.00 25.86 239 HIS A O 1
ATOM 1666 N N . ILE A 1 227 ? -20.054 88.420 16.159 1.00 25.92 240 ILE A N 1
ATOM 1667 C CA . ILE A 1 227 ? -21.264 87.784 16.771 1.00 25.92 240 ILE A CA 1
ATOM 1668 C C . ILE A 1 227 ? -22.519 88.021 15.931 1.00 25.80 240 ILE A C 1
ATOM 1669 O O . ILE A 1 227 ? -23.216 87.078 15.614 1.00 24.00 240 ILE A O 1
ATOM 1674 N N . ALA A 1 228 ? -22.764 89.265 15.487 1.00 25.47 241 ALA A N 1
ATOM 1675 C CA . ALA A 1 228 ? -23.926 89.531 14.666 1.00 25.02 241 ALA A CA 1
ATOM 1676 C C . ALA A 1 228 ? -23.852 88.760 13.314 1.00 25.29 241 ALA A C 1
ATOM 1677 O O . ALA A 1 228 ? -24.847 88.194 12.834 1.00 24.03 241 ALA A O 1
ATOM 1679 N N . LYS A 1 229 ? -22.663 88.679 12.731 1.00 24.45 242 LYS A N 1
ATOM 1680 C CA . LYS A 1 229 ? -22.517 87.995 11.470 1.00 25.19 242 LYS A CA 1
ATOM 1681 C C . LYS A 1 229 ? -22.854 86.505 11.596 1.00 25.07 242 LYS A C 1
ATOM 1682 O O . LYS A 1 229 ? -23.483 85.914 10.698 1.00 24.58 242 LYS A O 1
ATOM 1688 N N . LEU A 1 230 ? -22.393 85.884 12.682 1.00 23.40 243 LEU A N 1
ATOM 1689 C CA . LEU A 1 230 ? -22.581 84.432 12.838 1.00 24.17 243 LEU A CA 1
ATOM 1690 C C . LEU A 1 230 ? -24.026 84.073 13.306 1.00 21.64 243 LEU A C 1
ATOM 1691 O O . LEU A 1 230 ? -24.603 83.053 12.868 1.00 21.52 243 LEU A O 1
ATOM 1696 N N . PHE A 1 231 ? -24.546 84.899 14.199 1.00 22.04 244 PHE A N 1
ATOM 1697 C CA . PHE A 1 231 ? -25.686 84.526 15.029 1.00 20.74 244 PHE A CA 1
ATOM 1698 C C . PHE A 1 231 ? -26.916 85.307 14.842 1.00 19.12 244 PHE A C 1
ATOM 1699 O O . PHE A 1 231 ? -27.978 84.834 15.226 1.00 18.71 244 PHE A O 1
ATOM 1707 N N . ASP A 1 232 ? -26.821 86.546 14.335 1.00 19.16 245 ASP A N 1
ATOM 1708 C CA . ASP A 1 232 ? -28.023 87.300 14.265 1.00 18.30 245 ASP A CA 1
ATOM 1709 C C . ASP A 1 232 ? -28.706 87.101 12.917 1.00 18.96 245 ASP A C 1
ATOM 1710 O O . ASP A 1 232 ? -28.043 87.201 11.874 1.00 18.33 245 ASP A O 1
ATOM 1715 N N . VAL A 1 233 ? -30.024 86.923 12.926 1.00 18.61 246 VAL A N 1
ATOM 1716 C CA . VAL A 1 233 ? -30.752 86.569 11.682 1.00 19.22 246 VAL A CA 1
ATOM 1717 C C . VAL A 1 233 ? -30.712 87.711 10.617 1.00 22.04 246 VAL A C 1
ATOM 1718 O O . VAL A 1 233 ? -30.767 87.429 9.407 1.00 23.37 246 VAL A O 1
ATOM 1722 N N . ASP A 1 234 ? -30.618 88.971 11.062 1.00 22.53 247 ASP A N 1
ATOM 1723 C CA . ASP A 1 234 ? -30.360 90.147 10.148 1.00 23.53 247 ASP A CA 1
ATOM 1724 C C . ASP A 1 234 ? -28.928 90.672 10.128 1.00 25.51 247 ASP A C 1
ATOM 1725 O O . ASP A 1 234 ? -28.670 91.735 9.535 1.00 25.18 247 ASP A O 1
ATOM 1730 N N . GLY A 1 235 ? -28.008 89.970 10.790 1.00 25.76 248 GLY A N 1
ATOM 1731 C CA . GLY A 1 235 ? -26.623 90.425 10.940 1.00 28.12 248 GLY A CA 1
ATOM 1732 C C . GLY A 1 235 ? -26.647 91.792 11.638 1.00 29.93 248 GLY A C 1
ATOM 1733 O O . GLY A 1 235 ? -25.801 92.659 11.368 1.00 30.48 248 GLY A O 1
ATOM 1734 N N . ASN A 1 236 ? -27.622 92.018 12.522 1.00 28.30 249 ASN A N 1
ATOM 1735 C CA . ASN A 1 236 ? -27.802 93.368 13.057 1.00 27.83 249 ASN A CA 1
ATOM 1736 C C . ASN A 1 236 ? -27.151 93.567 14.431 1.00 28.06 249 ASN A C 1
ATOM 1737 O O . ASN A 1 236 ? -27.741 93.220 15.438 1.00 27.64 249 ASN A O 1
ATOM 1742 N N . VAL A 1 237 ? -25.936 94.124 14.489 1.00 28.55 250 VAL A N 1
ATOM 1743 C CA . VAL A 1 237 ? -25.264 94.289 15.778 1.00 28.61 250 VAL A CA 1
ATOM 1744 C C . VAL A 1 237 ? -26.104 95.053 16.825 1.00 28.88 250 VAL A C 1
ATOM 1745 O O . VAL A 1 237 ? -25.993 94.780 18.027 1.00 29.93 250 VAL A O 1
ATOM 1749 N N . LYS A 1 238 ? -26.997 95.954 16.404 1.00 27.86 251 LYS A N 1
ATOM 1750 C CA . LYS A 1 238 ? -27.800 96.718 17.343 1.00 29.40 251 LYS A CA 1
ATOM 1751 C C . LYS A 1 238 ? -28.841 95.882 18.133 1.00 30.10 251 LYS A C 1
ATOM 1752 O O . LYS A 1 238 ? -29.523 96.377 19.063 1.00 28.96 251 LYS A O 1
ATOM 1758 N N . MET A 1 239 ? -29.017 94.625 17.730 1.00 30.01 252 MET A N 1
ATOM 1759 C CA . MET A 1 239 ? -30.011 93.789 18.377 1.00 28.65 252 MET A CA 1
ATOM 1760 C C . MET A 1 239 ? -29.328 93.055 19.494 1.00 27.92 252 MET A C 1
ATOM 1761 O O . MET A 1 239 ? -29.973 92.364 20.270 1.00 27.35 252 MET A O 1
ATOM 1766 N N . LEU A 1 240 ? -28.005 93.112 19.530 1.00 27.75 253 LEU A N 1
ATOM 1767 C CA . LEU A 1 240 ? -27.277 92.362 20.538 1.00 28.11 253 LEU A CA 1
ATOM 1768 C C . LEU A 1 240 ? -27.197 93.118 21.873 1.00 30.22 253 LEU A C 1
ATOM 1769 O O . LEU A 1 240 ? -27.311 94.359 21.889 1.00 29.34 253 LEU A O 1
ATOM 1774 N N . ARG A 1 241 ? -26.930 92.386 22.971 1.00 30.78 254 ARG A N 1
ATOM 1775 C CA . ARG A 1 241 ? -26.731 92.996 24.305 1.00 31.09 254 ARG A CA 1
ATOM 1776 C C . ARG A 1 241 ? -25.423 92.546 24.908 1.00 31.64 254 ARG A C 1
ATOM 1777 O O . ARG A 1 241 ? -25.386 91.525 25.623 1.00 29.43 254 ARG A O 1
ATOM 1785 N N . ALA A 1 242 ? -24.338 93.308 24.642 1.00 31.38 255 ALA A N 1
ATOM 1786 C CA . ALA A 1 242 ? -23.024 92.893 25.086 1.00 33.42 255 ALA A CA 1
ATOM 1787 C C . ALA A 1 242 ? -22.963 92.759 26.595 1.00 34.67 255 ALA A C 1
ATOM 1788 O O . ALA A 1 242 ? -22.178 91.977 27.084 1.00 36.29 255 ALA A O 1
ATOM 1790 N N . ASP A 1 243 ? -23.846 93.446 27.306 1.00 36.97 256 ASP A N 1
ATOM 1791 C CA . ASP A 1 243 ? -23.818 93.407 28.746 1.00 39.45 256 ASP A CA 1
ATOM 17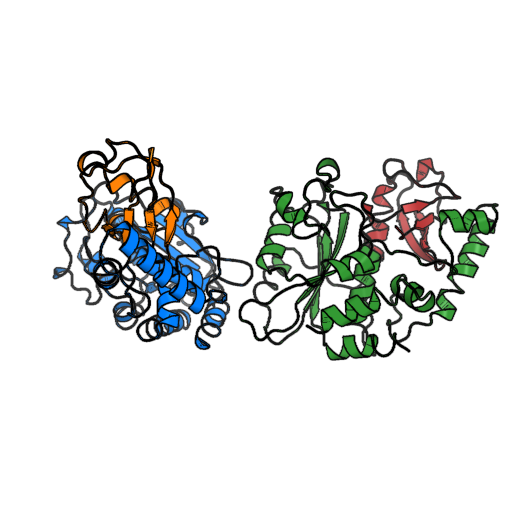92 C C . ASP A 1 243 ? -24.378 92.080 29.304 1.00 39.02 256 ASP A C 1
ATOM 1793 O O . ASP A 1 243 ? -24.242 91.821 30.506 1.00 39.57 256 ASP A O 1
ATOM 1798 N N . HIS A 1 244 ? -24.931 91.207 28.424 1.00 37.59 257 HIS A N 1
ATOM 1799 C CA . HIS A 1 244 ? -25.432 89.874 28.850 1.00 34.63 257 HIS A CA 1
ATOM 1800 C C . HIS A 1 244 ? -24.448 88.749 28.645 1.00 33.25 257 HIS A C 1
ATOM 1801 O O . HIS A 1 244 ? -24.780 87.594 28.857 1.00 32.57 257 HIS A O 1
ATOM 1808 N N . LEU A 1 245 ? -23.221 89.061 28.249 1.00 31.78 258 LEU A N 1
ATOM 1809 C CA . LEU A 1 245 ? -22.224 88.068 28.132 1.00 31.88 258 LEU A CA 1
ATOM 1810 C C . LEU A 1 245 ? -21.993 87.490 29.529 1.00 33.80 258 LEU A C 1
ATOM 1811 O O . LEU A 1 245 ? -22.047 88.229 30.534 1.00 35.21 258 LEU A O 1
ATOM 1816 N N . ILE A 1 246 ? -21.791 86.183 29.611 1.00 32.82 259 ILE A N 1
ATOM 1817 C CA . ILE A 1 246 ? -21.588 85.517 30.903 1.00 34.19 259 ILE A CA 1
ATOM 1818 C C . ILE A 1 246 ? -20.074 85.394 31.043 1.00 34.39 259 ILE A C 1
ATOM 1819 O O . ILE A 1 246 ? -19.461 84.407 30.586 1.00 35.00 259 ILE A O 1
ATOM 1824 N N . SER A 1 247 ? -19.473 86.418 31.665 1.00 36.90 260 SER A N 1
ATOM 1825 C CA . SER A 1 247 ? -18.021 86.683 31.543 1.00 38.92 260 SER A CA 1
ATOM 1826 C C . SER A 1 247 ? -17.113 85.543 32.014 1.00 40.01 260 SER A C 1
ATOM 1827 O O . SER A 1 247 ? -16.104 85.205 31.354 1.00 40.32 260 SER A O 1
ATOM 1830 N N . HIS A 1 248 ? -17.498 84.946 33.146 1.00 41.05 261 HIS A N 1
ATOM 1831 C CA . HIS A 1 248 ? -16.740 83.857 33.760 1.00 42.26 261 HIS A CA 1
ATOM 1832 C C . HIS A 1 248 ? -16.873 82.513 33.041 1.00 42.14 261 HIS A C 1
ATOM 1833 O O . HIS A 1 248 ? -16.252 81.517 33.459 1.00 43.42 261 HIS A O 1
ATOM 1840 N N . LYS A 1 249 ? -17.655 82.462 31.961 1.00 41.38 262 LYS A N 1
ATOM 1841 C CA . LYS A 1 249 ? -17.883 81.176 31.278 1.00 40.55 262 LYS A CA 1
ATOM 1842 C C . LYS A 1 249 ? -17.398 81.194 29.835 1.00 40.56 262 LYS A C 1
ATOM 1843 O O . LYS A 1 249 ? -17.453 80.159 29.099 1.00 39.95 262 LYS A O 1
ATOM 1849 N N . THR A 1 250 ? -16.843 82.354 29.465 1.00 39.53 263 THR A N 1
ATOM 1850 C CA . THR A 1 250 ? -16.442 82.624 28.080 1.00 38.85 263 THR A CA 1
ATOM 1851 C C . THR A 1 250 ? -15.480 81.586 27.532 1.00 38.67 263 THR A C 1
ATOM 1852 O O . THR A 1 250 ? -15.335 81.465 26.322 1.00 39.18 263 THR A O 1
ATOM 1856 N N . SER A 1 251 ? -14.811 80.827 28.401 1.00 38.13 264 SER A N 1
ATOM 1857 C CA . SER A 1 251 ? -13.948 79.755 27.894 1.00 38.08 264 SER A CA 1
ATOM 1858 C C . SER A 1 251 ? -14.457 78.343 28.211 1.00 36.63 264 SER A C 1
ATOM 1859 O O . SER A 1 251 ? -13.748 77.342 28.001 1.00 36.99 264 SER A O 1
ATOM 1862 N N . GLU A 1 252 ? -15.698 78.271 28.673 1.00 33.13 265 GLU A N 1
ATOM 1863 C CA . GLU A 1 252 ? -16.330 76.996 28.928 1.00 33.48 265 GLU A CA 1
ATOM 1864 C C . GLU A 1 252 ? -17.202 76.633 27.697 1.00 31.41 265 GLU A C 1
ATOM 1865 O O . GLU A 1 252 ? -18.109 77.369 27.360 1.00 31.79 265 GLU A O 1
ATOM 1871 N N . PHE A 1 253 ? -16.872 75.556 27.019 1.00 29.97 266 PHE A N 1
ATOM 1872 C CA . PHE A 1 253 ? -17.696 75.096 25.919 1.00 29.44 266 PHE A CA 1
ATOM 1873 C C . PHE A 1 253 ? -17.960 73.643 26.197 1.00 29.10 266 PHE A C 1
ATOM 1874 O O . PHE A 1 253 ? -17.208 73.013 26.973 1.00 27.69 266 PHE A O 1
ATOM 1882 N N . ASN A 1 254 ? -19.024 73.119 25.596 1.00 25.44 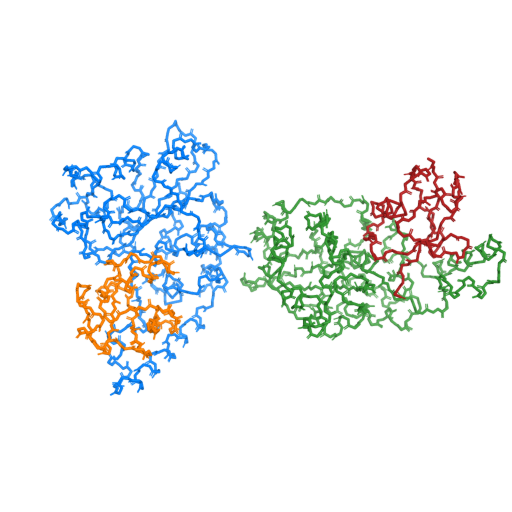267 ASN A N 1
ATOM 1883 C CA . ASN A 1 254 ? -19.078 71.686 25.319 1.00 24.13 267 ASN A CA 1
ATOM 1884 C C . ASN A 1 254 ? -19.040 71.487 23.801 1.00 24.33 267 ASN A C 1
ATOM 1885 O O . ASN A 1 254 ? -19.845 72.108 23.077 1.00 21.72 267 ASN A O 1
ATOM 1890 N N . PHE A 1 255 ? -18.045 70.732 23.314 1.00 22.55 268 PHE A N 1
ATOM 1891 C CA . PHE A 1 255 ? -17.850 70.517 21.876 1.00 24.50 268 PHE A CA 1
ATOM 1892 C C . PHE A 1 255 ? -17.945 69.045 21.572 1.00 24.56 268 PHE A C 1
ATOM 1893 O O . PHE A 1 255 ? -17.136 68.271 22.059 1.00 24.92 268 PHE A O 1
ATOM 1901 N N . GLN A 1 256 ? -18.930 68.651 20.768 1.00 22.88 269 GLN A N 1
ATOM 1902 C CA . GLN A 1 256 ? -19.149 67.266 20.386 1.00 22.87 269 GLN A CA 1
ATOM 1903 C C . GLN A 1 256 ? -19.112 67.167 18.878 1.00 24.26 269 GLN A C 1
ATOM 1904 O O . GLN A 1 256 ? -20.008 67.716 18.197 1.00 23.18 269 GLN A O 1
ATOM 1910 N N . LEU A 1 257 ? -18.103 66.452 18.357 1.00 23.23 270 LEU A N 1
ATOM 1911 C CA . LEU A 1 257 ? -17.848 66.420 16.888 1.00 23.81 270 LEU A CA 1
ATOM 1912 C C . LEU A 1 257 ? -18.035 65.024 16.364 1.00 24.68 270 LEU A C 1
ATOM 1913 O O . LEU A 1 257 ? -17.448 64.061 16.924 1.00 27.44 270 LEU A O 1
ATOM 1918 N N . PHE A 1 258 ? -18.851 64.862 15.323 1.00 21.94 271 PHE A N 1
ATOM 1919 C CA . PHE A 1 258 ? -19.111 63.595 14.738 1.00 22.47 271 PHE A CA 1
ATOM 1920 C C . PHE A 1 258 ? -18.900 63.606 13.259 1.00 24.38 271 PHE A C 1
ATOM 1921 O O . PHE A 1 258 ? -19.225 64.585 12.595 1.00 23.68 271 PHE A O 1
ATOM 1929 N N . GLU A 1 259 ? -18.475 62.462 12.747 1.00 26.09 272 GLU A N 1
ATOM 1930 C CA . GLU A 1 259 ? -18.636 62.192 11.331 1.00 27.25 272 GLU A CA 1
ATOM 1931 C C . GLU A 1 259 ? -20.084 61.847 11.010 1.00 26.48 272 GLU A C 1
ATOM 1932 O O . GLU A 1 259 ? -20.754 61.149 11.773 1.00 25.39 272 GLU A O 1
ATOM 1938 N N . TYR A 1 260 ? -20.587 62.313 9.858 1.00 23.78 273 TYR A N 1
ATOM 1939 C CA . TYR A 1 260 ? -21.870 61.812 9.409 1.00 23.07 273 TYR A CA 1
ATOM 1940 C C . TYR A 1 260 ? -22.005 61.342 7.978 1.00 23.94 273 TYR A C 1
ATOM 1941 O O . TYR A 1 260 ? -21.199 61.721 7.089 1.00 23.82 273 TYR A O 1
ATOM 1950 N N A ASP A 1 261 ? -22.986 60.487 7.735 0.50 24.51 274 ASP A N 1
ATOM 1951 N N B ASP A 1 261 ? -23.055 60.536 7.782 0.50 23.26 274 ASP A N 1
ATOM 1952 C CA A ASP A 1 261 ? -23.224 60.028 6.378 0.50 24.97 274 ASP A CA 1
ATOM 1953 C CA B ASP A 1 261 ? -23.480 59.958 6.503 0.50 23.04 274 ASP A CA 1
ATOM 1954 C C A ASP A 1 261 ? -24.566 60.634 5.861 0.50 24.13 274 ASP A C 1
ATOM 1955 C C B ASP A 1 261 ? -24.585 60.837 5.983 0.50 22.65 274 ASP A C 1
ATOM 1956 O O A ASP A 1 261 ? -25.664 60.449 6.422 0.50 22.22 274 ASP A O 1
ATOM 1957 O O B ASP A 1 261 ? -25.591 60.976 6.658 0.50 21.38 274 ASP A O 1
ATOM 1966 N N . LEU A 1 262 ? -24.442 61.385 4.768 1.00 22.38 275 LEU A N 1
ATOM 1967 C CA . LEU A 1 262 ? -25.546 62.220 4.243 1.00 21.67 275 LEU A CA 1
ATOM 1968 C C . LEU A 1 262 ? -26.762 61.342 4.012 1.00 20.97 275 LEU A C 1
ATOM 1969 O O . LEU A 1 262 ? -27.895 61.762 4.258 1.00 19.38 275 LEU A O 1
ATOM 1974 N N A LYS A 1 263 ? -26.532 60.114 3.550 0.50 20.09 276 LYS A N 1
ATOM 1975 N N B LYS A 1 263 ? -26.549 60.106 3.534 0.50 20.29 276 LYS A N 1
ATOM 1976 C CA A LYS A 1 263 ? -27.667 59.215 3.261 0.50 19.75 276 LYS A CA 1
ATOM 1977 C CA B LYS A 1 263 ? -27.700 59.187 3.271 0.50 20.13 276 LYS A CA 1
ATOM 1978 C C A LYS A 1 263 ? -28.455 58.796 4.546 0.50 18.71 276 LYS A C 1
ATOM 1979 C C B LYS A 1 263 ? -28.490 58.842 4.566 0.50 18.92 276 LYS A C 1
ATOM 1980 O O A LYS A 1 263 ? -29.616 58.435 4.485 0.50 18.33 276 LYS A O 1
ATOM 1981 O O B LYS A 1 263 ? -29.677 58.547 4.532 0.50 18.66 276 LYS A O 1
ATOM 1992 N N . ASN A 1 264 ? -27.810 58.896 5.691 1.00 19.88 277 ASN A N 1
ATOM 1993 C CA . ASN A 1 264 ? -28.486 58.602 6.992 1.00 20.92 277 ASN A CA 1
ATOM 1994 C C . ASN A 1 264 ? -29.465 59.743 7.335 1.00 18.31 277 ASN A C 1
ATOM 1995 O O . ASN A 1 264 ? -30.607 59.499 7.734 1.00 19.73 277 ASN A O 1
ATOM 2000 N N . LEU A 1 265 ? -29.006 60.972 7.155 1.00 17.38 278 LEU A N 1
ATOM 2001 C CA . LEU A 1 265 ? -29.882 62.175 7.318 1.00 17.91 278 LEU A CA 1
ATOM 2002 C C . LEU A 1 265 ? -31.051 62.062 6.366 1.00 18.27 278 LEU A C 1
ATOM 2003 O O . LEU A 1 265 ? -32.246 62.218 6.685 1.00 17.20 278 LEU A O 1
ATOM 2008 N N . GLU A 1 266 ? -30.727 61.746 5.111 1.00 18.96 279 GLU A N 1
ATOM 2009 C CA . GLU A 1 266 ? -31.821 61.627 4.133 1.00 18.59 279 GLU A CA 1
ATOM 2010 C C . GLU A 1 266 ? -32.760 60.541 4.515 1.00 17.38 279 GLU A C 1
ATOM 2011 O O . GLU A 1 266 ? -33.990 60.663 4.352 1.00 17.83 279 GLU A O 1
ATOM 2017 N N . ASN A 1 267 ? -32.223 59.419 5.013 1.00 17.50 280 ASN A N 1
ATOM 2018 C CA . ASN A 1 267 ? -33.157 58.357 5.422 1.00 19.46 280 ASN A CA 1
ATOM 2019 C C . ASN A 1 267 ? -34.052 58.774 6.606 1.00 18.26 280 ASN A C 1
ATOM 2020 O O . ASN A 1 267 ? -35.252 58.392 6.663 1.00 19.23 280 ASN A O 1
ATOM 2025 N N . ASN A 1 268 ? -33.477 59.475 7.599 1.00 17.62 281 ASN A N 1
ATOM 2026 C CA . ASN A 1 268 ? -34.342 59.941 8.726 1.00 16.90 281 ASN A CA 1
ATOM 2027 C C . ASN A 1 268 ? -35.456 60.841 8.225 1.00 17.27 281 ASN A C 1
ATOM 2028 O O . ASN A 1 268 ? -36.592 60.751 8.662 1.00 18.70 281 ASN A O 1
ATOM 2033 N N . MET A 1 269 ? -35.122 61.753 7.303 1.00 17.33 282 MET A N 1
ATOM 2034 C CA . MET A 1 269 ? -36.130 62.702 6.766 1.00 17.98 282 MET A CA 1
ATOM 2035 C C . MET A 1 269 ? -37.179 61.919 5.970 1.00 17.82 282 MET A C 1
ATOM 2036 O O . MET A 1 269 ? -38.375 62.188 6.074 1.00 19.68 282 MET A O 1
ATOM 2041 N N A SER A 1 270 ? -36.793 60.913 5.196 0.50 19.54 283 SER A N 1
ATOM 2042 N N B SER A 1 270 ? -36.692 60.919 5.236 0.50 19.08 283 SER A N 1
ATOM 2043 C CA A SER A 1 270 ? -37.860 60.194 4.452 0.50 20.70 283 SER A CA 1
ATOM 2044 C CA B SER A 1 270 ? -37.558 60.017 4.467 0.50 20.09 283 SER A CA 1
ATOM 2045 C C A SER A 1 270 ? -38.825 59.495 5.400 0.50 21.70 283 SER A C 1
ATOM 2046 C C B SER A 1 270 ? -38.672 59.396 5.293 0.50 21.46 283 SER A C 1
ATOM 2047 O O A SER A 1 270 ? -40.063 59.574 5.231 0.50 20.42 283 SER A O 1
ATOM 2048 O O B SER A 1 270 ? -39.836 59.394 4.911 0.50 20.55 283 SER A O 1
ATOM 2053 N N . ILE A 1 271 ? -38.272 58.842 6.439 1.00 21.99 284 ILE A N 1
ATOM 2054 C CA . ILE A 1 271 ? -39.185 58.223 7.434 1.00 22.68 284 ILE A CA 1
ATOM 2055 C C . ILE A 1 271 ? -40.087 59.261 8.102 1.00 22.15 284 ILE A C 1
ATOM 2056 O O . ILE A 1 271 ? -41.293 59.093 8.172 1.00 22.89 284 ILE A O 1
ATOM 2061 N N . ILE A 1 272 ? -39.512 60.372 8.553 1.00 21.64 285 ILE A N 1
ATOM 2062 C CA . ILE A 1 272 ? -40.298 61.385 9.212 1.00 21.18 285 ILE A CA 1
ATOM 2063 C C . ILE A 1 272 ? -41.370 61.943 8.275 1.00 23.44 285 ILE A C 1
ATOM 2064 O O . ILE A 1 272 ? -42.471 62.261 8.710 1.00 21.16 285 ILE A O 1
ATOM 2069 N N . LYS A 1 273 ? -41.006 62.144 7.012 1.00 26.62 286 LYS A N 1
ATOM 2070 C CA . LYS A 1 273 ? -41.956 62.665 6.044 1.00 30.54 286 LYS A CA 1
ATOM 2071 C C . LYS A 1 273 ? -43.243 61.784 5.877 1.00 33.31 286 LYS A C 1
ATOM 2072 O O . LYS A 1 273 ? -44.213 62.232 5.293 1.00 33.99 286 LYS A O 1
ATOM 2078 N N . THR A 1 274 ? -43.298 60.594 6.485 1.00 37.72 287 THR A N 1
ATOM 2079 C CA . THR A 1 274 ? -44.509 59.700 6.494 1.00 38.98 287 THR A CA 1
ATOM 2080 C C . THR A 1 274 ? -45.442 59.750 7.767 1.00 41.52 287 THR A C 1
ATOM 2081 O O . THR A 1 274 ? -46.478 59.097 7.791 1.00 40.78 287 THR A O 1
ATOM 2085 N N . HIS A 1 275 ? -45.088 60.505 8.812 1.00 43.69 288 HIS A N 1
ATOM 2086 C CA . HIS A 1 275 ? -46.086 60.933 9.826 1.00 45.51 288 HIS A CA 1
ATOM 2087 C C . HIS A 1 275 ? -47.153 61.907 9.192 1.00 46.45 288 HIS A C 1
ATOM 2088 O O . HIS A 1 275 ? -48.397 61.760 9.379 1.00 45.70 288 HIS A O 1
ATOM 2095 N N . MET B 2 1 ? -29.779 67.019 49.084 1.00 33.67 1 MET B N 1
ATOM 2096 C CA . MET B 2 1 ? -31.228 66.677 49.074 1.00 34.23 1 MET B CA 1
ATOM 2097 C C . MET B 2 1 ? -31.648 66.436 47.595 1.00 31.69 1 MET B C 1
ATOM 2098 O O . MET B 2 1 ? -31.130 67.111 46.695 1.00 32.16 1 MET B O 1
ATOM 2103 N N . LEU B 2 2 ? -32.557 65.492 47.394 1.00 29.53 2 LEU B N 1
ATOM 2104 C CA . LEU B 2 2 ? -33.019 65.073 46.067 1.00 27.78 2 LEU B CA 1
ATOM 2105 C C . LEU B 2 2 ? -34.335 65.761 45.714 1.00 25.47 2 LEU B C 1
ATOM 2106 O O . LEU B 2 2 ? -35.318 65.769 46.496 1.00 23.70 2 LEU B O 1
ATOM 2111 N N . ILE B 2 3 ? -34.312 66.428 44.569 1.00 24.06 3 ILE B N 1
ATOM 2112 C CA . ILE B 2 3 ? -35.505 67.032 43.965 1.00 21.14 3 ILE B CA 1
ATOM 2113 C C . ILE B 2 3 ? -35.640 66.395 42.545 1.00 22.29 3 ILE B C 1
ATOM 2114 O O . ILE B 2 3 ? -34.747 65.677 42.089 1.00 20.91 3 ILE B O 1
ATOM 2119 N N . LYS B 2 4 ? -36.780 66.642 41.935 1.00 23.55 4 LYS B N 1
ATOM 2120 C CA . LYS B 2 4 ? -37.165 66.131 40.614 1.00 24.57 4 LYS B CA 1
ATOM 2121 C C . LYS B 2 4 ? -37.421 67.356 39.721 1.00 22.41 4 LYS B C 1
ATOM 2122 O O . LYS B 2 4 ? -38.079 68.271 40.137 1.00 20.47 4 LYS B O 1
ATOM 2128 N N . VAL B 2 5 ? -36.833 67.372 38.518 1.00 21.66 5 VAL B N 1
ATOM 2129 C CA . VAL B 2 5 ? -37.139 68.410 37.546 1.00 19.48 5 VAL B CA 1
ATOM 2130 C C . VAL B 2 5 ? -37.925 67.618 36.470 1.00 20.72 5 VAL B C 1
ATOM 2131 O O . VAL B 2 5 ? -37.423 66.611 35.978 1.00 20.50 5 VAL B O 1
ATOM 2135 N N . LYS B 2 6 ? -39.155 68.041 36.161 1.00 20.36 6 LYS B N 1
ATOM 2136 C CA . LYS B 2 6 ? -40.016 67.267 35.244 1.00 22.03 6 LYS B CA 1
ATOM 2137 C C . LYS B 2 6 ? -40.075 68.033 33.937 1.00 19.93 6 LYS B C 1
ATOM 2138 O O . LYS B 2 6 ? -40.301 69.238 33.927 1.00 21.17 6 LYS B O 1
ATOM 2144 N N . THR B 2 7 ? -39.936 67.316 32.819 1.00 22.11 7 THR B N 1
ATOM 2145 C CA . THR B 2 7 ? -40.059 68.016 31.513 1.00 20.96 7 THR B CA 1
ATOM 2146 C C . THR B 2 7 ? -41.531 68.016 31.110 1.00 21.53 7 THR B C 1
ATOM 2147 O O . THR B 2 7 ? -42.419 67.414 31.821 1.00 21.19 7 THR B O 1
ATOM 2151 N N . LEU B 2 8 ? -41.829 68.653 29.969 1.00 19.40 8 LEU B N 1
ATOM 2152 C CA . LEU B 2 8 ? -43.180 68.640 29.466 1.00 18.95 8 LEU B CA 1
ATOM 2153 C C . LEU B 2 8 ? -43.799 67.252 29.222 1.00 18.80 8 LEU B C 1
ATOM 2154 O O . LEU B 2 8 ? -45.013 67.051 29.426 1.00 20.99 8 LEU B O 1
ATOM 2159 N N . THR B 2 9 ? -42.980 66.291 28.861 1.00 19.82 9 THR B N 1
ATOM 2160 C CA . THR B 2 9 ? -43.411 64.928 28.630 1.00 21.72 9 THR B CA 1
ATOM 2161 C C . THR B 2 9 ? -43.532 64.120 29.948 1.00 23.36 9 THR B C 1
ATOM 2162 O O . THR B 2 9 ? -43.807 62.921 29.885 1.00 22.80 9 THR B O 1
ATOM 2166 N N . GLY B 2 10 ? -43.319 64.785 31.102 1.00 22.19 10 GLY B N 1
ATOM 2167 C CA . GLY B 2 10 ? -43.289 64.130 32.459 1.00 23.84 10 GLY B CA 1
ATOM 2168 C C . GLY B 2 10 ? -42.008 63.340 32.737 1.00 25.09 10 GLY B C 1
ATOM 2169 O O . GLY B 2 10 ? -41.920 62.576 33.678 1.00 25.71 10 GLY B O 1
ATOM 2170 N N . LYS B 2 11 ? -40.980 63.505 31.927 1.00 23.67 11 LYS B N 1
ATOM 2171 C CA . LYS B 2 11 ? -39.744 62.787 32.191 1.00 24.78 11 LYS B CA 1
ATOM 2172 C C . LYS B 2 11 ? -39.103 63.407 33.469 1.00 26.05 11 LYS B C 1
ATOM 2173 O O . LYS B 2 11 ? -39.096 64.648 33.632 1.00 24.31 11 LYS B O 1
ATOM 2179 N N . GLU B 2 12 ? -38.593 62.560 34.359 1.00 25.26 12 GLU B N 1
ATOM 2180 C CA . GLU B 2 12 ? -38.184 63.033 35.681 1.00 28.04 12 GLU B CA 1
ATOM 2181 C C . GLU B 2 12 ? -36.698 62.997 35.729 1.00 26.67 12 GLU B C 1
ATOM 2182 O O . GLU B 2 12 ? -36.088 61.965 35.460 1.00 29.31 12 GLU B O 1
ATOM 2188 N N . ILE B 2 13 ? -36.090 64.119 36.040 1.00 26.07 13 ILE B N 1
ATOM 2189 C CA . ILE B 2 13 ? -34.650 64.177 36.134 1.00 25.39 13 ILE B CA 1
ATOM 2190 C C . ILE B 2 13 ? -34.312 64.416 37.647 1.00 26.72 13 ILE B C 1
ATOM 2191 O O . ILE B 2 13 ? -34.672 65.445 38.194 1.00 25.03 13 ILE B O 1
ATOM 2196 N N A GLU B 2 14 ? -33.696 63.437 38.296 0.50 26.84 14 GLU B N 1
ATOM 2197 N N B GLU B 2 14 ? -33.568 63.485 38.250 0.50 26.83 14 GLU B N 1
ATOM 2198 C CA A GLU B 2 14 ? -33.383 63.592 39.699 0.50 28.07 14 GLU B CA 1
ATOM 2199 C CA B GLU B 2 14 ? -33.128 63.567 39.656 0.50 28.17 14 GLU B CA 1
ATOM 2200 C C A GLU B 2 14 ? -32.190 64.519 39.823 0.50 28.33 14 GLU B C 1
ATOM 2201 C C B GLU B 2 14 ? -31.891 64.440 39.877 0.50 28.41 14 GLU B C 1
ATOM 2202 O O A GLU B 2 14 ? -31.296 64.560 38.963 0.50 28.26 14 GLU B O 1
ATOM 2203 O O B GLU B 2 14 ? -30.790 64.127 39.394 0.50 28.67 14 GLU B O 1
ATOM 2214 N N A ILE B 2 15 ? -32.195 65.323 40.867 0.50 27.92 15 ILE B N 1
ATOM 2215 N N B ILE B 2 15 ? -32.079 65.513 40.646 0.50 27.79 15 ILE B N 1
ATOM 2216 C CA A ILE B 2 15 ? -31.080 66.237 41.040 0.50 28.57 15 ILE B CA 1
ATOM 2217 C CA B ILE B 2 15 ? -31.025 66.508 40.908 0.50 27.55 15 ILE B CA 1
ATOM 2218 C C A ILE B 2 15 ? -30.770 66.364 42.511 0.50 29.92 15 ILE B C 1
ATOM 2219 C C B ILE B 2 15 ? -30.742 66.539 42.423 0.50 29.45 15 ILE B C 1
ATOM 2220 O O A ILE B 2 15 ? -31.676 66.439 43.353 0.50 28.85 15 ILE B O 1
ATOM 2221 O O B ILE B 2 15 ? -31.668 66.708 43.214 0.50 28.54 15 ILE B O 1
ATOM 2230 N N . ASP B 2 16 ? -29.474 66.324 42.807 1.00 31.12 16 ASP B N 1
ATOM 2231 C CA . ASP B 2 16 ? -29.014 66.347 44.181 1.00 35.37 16 ASP B CA 1
ATOM 2232 C C . ASP B 2 16 ? -28.496 67.751 44.402 1.00 37.04 16 ASP B C 1
ATOM 2233 O O . ASP B 2 16 ? -27.561 68.198 43.683 1.00 37.97 16 ASP B O 1
ATOM 2238 N N . ILE B 2 17 ? -29.099 68.463 45.347 1.00 38.66 17 ILE B N 1
ATOM 2239 C CA . ILE B 2 17 ? -28.564 69.791 45.729 1.00 40.23 17 ILE B CA 1
ATOM 2240 C C . ILE B 2 17 ? -28.579 70.115 47.235 1.00 40.03 17 ILE B C 1
ATOM 2241 O O . ILE B 2 17 ? -29.059 69.305 48.053 1.00 40.02 17 ILE B O 1
ATOM 2246 N N . GLU B 2 18 ? -28.046 71.301 47.573 1.00 39.90 18 GLU B N 1
ATOM 2247 C CA . GLU B 2 18 ? -28.005 71.827 48.966 1.00 39.17 18 GLU B CA 1
ATOM 2248 C C . GLU B 2 18 ? -28.849 73.092 49.074 1.00 37.22 18 GLU B C 1
ATOM 2249 O O . GLU B 2 18 ? -28.956 73.825 48.091 1.00 35.51 18 GLU B O 1
ATOM 2255 N N . PRO B 2 19 ? -29.437 73.375 50.270 1.00 35.70 19 PRO B N 1
ATOM 2256 C CA . PRO B 2 19 ? -30.272 74.565 50.465 1.00 34.89 19 PRO B CA 1
ATOM 2257 C C . PRO B 2 19 ? -29.578 75.857 50.098 1.00 34.06 19 PRO B C 1
ATOM 2258 O O . PRO B 2 19 ? -30.222 76.821 49.697 1.00 34.03 19 PRO B O 1
ATOM 2262 N N . THR B 2 20 ? -28.269 75.908 50.248 1.00 33.72 20 THR B N 1
ATOM 2263 C CA . THR B 2 20 ? -27.582 77.168 49.924 1.00 34.90 20 THR B CA 1
ATOM 2264 C C . THR B 2 20 ? -27.130 77.193 48.452 1.00 34.65 20 THR B C 1
ATOM 2265 O O . THR B 2 20 ? -26.631 78.213 47.990 1.00 36.95 20 THR B O 1
ATOM 2269 N N . ASP B 2 21 ? -27.317 76.096 47.709 1.00 33.80 21 ASP B N 1
ATOM 2270 C CA . ASP B 2 21 ? -27.137 76.171 46.222 1.00 32.72 21 ASP B CA 1
ATOM 2271 C C . ASP B 2 21 ? -28.037 77.179 45.522 1.00 31.34 21 ASP B C 1
ATOM 2272 O O . ASP B 2 21 ? -29.257 77.189 45.685 1.00 30.14 21 ASP B O 1
ATOM 2277 N N . LYS B 2 22 ? -27.400 78.028 44.720 1.00 29.59 22 LYS B N 1
ATOM 2278 C CA . LYS B 2 22 ? -28.077 78.862 43.758 1.00 28.97 22 LYS B CA 1
ATOM 2279 C C . LYS B 2 22 ? -28.945 78.015 42.806 1.00 26.58 22 LYS B C 1
ATOM 2280 O O . LYS B 2 22 ? -28.591 76.885 42.466 1.00 25.53 22 LYS B O 1
ATOM 2286 N N . VAL B 2 23 ? -30.074 78.577 42.397 1.00 26.23 23 VAL B N 1
ATOM 2287 C CA . VAL B 2 23 ? -30.941 77.929 41.399 1.00 25.78 23 VAL B CA 1
ATOM 2288 C C . VAL B 2 23 ? -30.130 77.649 40.119 1.00 25.71 23 VAL B C 1
ATOM 2289 O O . VAL B 2 23 ? -30.279 76.609 39.537 1.00 25.17 23 VAL B O 1
ATOM 2293 N N . GLU B 2 24 ? -29.229 78.567 39.745 1.00 25.48 24 GLU B N 1
ATOM 2294 C CA . GLU B 2 24 ? -28.233 78.311 38.681 1.00 26.03 24 GLU B CA 1
ATOM 2295 C C . GLU B 2 24 ? -27.540 76.911 38.769 1.00 25.77 24 GLU B C 1
ATOM 2296 O O . GLU B 2 24 ? -27.314 76.279 37.723 1.00 24.84 24 GLU B O 1
ATOM 2302 N N . ARG B 2 25 ? -27.224 76.383 39.977 1.00 24.45 25 ARG B N 1
ATOM 2303 C CA . ARG B 2 25 ? -26.574 75.028 40.085 1.00 24.33 25 ARG B CA 1
ATOM 2304 C C . ARG B 2 25 ? -27.502 73.918 39.672 1.00 22.97 25 ARG B C 1
ATOM 2305 O O . ARG B 2 25 ? -27.036 72.926 39.124 1.00 23.14 25 ARG B O 1
ATOM 2313 N N . ILE B 2 26 ? -28.788 74.076 39.982 1.00 21.14 26 ILE B N 1
ATOM 2314 C CA . ILE B 2 26 ? -29.782 73.122 39.553 1.00 20.11 26 ILE B CA 1
ATOM 2315 C C . ILE B 2 26 ? -29.732 73.107 37.951 1.00 19.95 26 ILE B C 1
ATOM 2316 O O . ILE B 2 26 ? -29.654 72.055 37.363 1.00 20.60 26 ILE B O 1
ATOM 2321 N N A LYS B 2 27 ? -29.760 74.285 37.344 0.50 20.19 27 LYS B N 1
ATOM 2322 N N B LYS B 2 27 ? -29.779 74.262 37.323 0.50 19.53 27 LYS B N 1
ATOM 2323 C CA A LYS B 2 27 ? -29.658 74.446 35.862 0.50 21.73 27 LYS B CA 1
ATOM 2324 C CA B LYS B 2 27 ? -29.679 74.319 35.841 0.50 20.55 27 LYS B CA 1
ATOM 2325 C C A LYS B 2 27 ? -28.396 73.839 35.244 0.50 22.04 27 LYS B C 1
ATOM 2326 C C B LYS B 2 27 ? -28.402 73.644 35.316 0.50 21.28 27 LYS B C 1
ATOM 2327 O O A LYS B 2 27 ? -28.450 73.253 34.156 0.50 22.22 27 LYS B O 1
ATOM 2328 O O B LYS B 2 27 ? -28.444 72.788 34.391 0.50 20.67 27 LYS B O 1
ATOM 2339 N N . GLU B 2 28 ? -27.264 73.961 35.942 1.00 21.85 28 GLU B N 1
ATOM 2340 C CA . GLU B 2 28 ? -26.017 73.258 35.562 1.00 22.17 28 GLU B CA 1
ATOM 2341 C C . GLU B 2 28 ? -26.136 71.757 35.574 1.00 22.63 28 GLU B C 1
ATOM 2342 O O . GLU B 2 28 ? -25.662 71.116 34.660 1.00 22.04 28 GLU B O 1
ATOM 2348 N N A ARG B 2 29 ? -26.751 71.174 36.604 0.50 22.33 29 ARG B N 1
ATOM 2349 N N B ARG B 2 29 ? -26.771 71.192 36.614 0.50 22.03 29 ARG B N 1
ATOM 2350 C CA A ARG B 2 29 ? -26.900 69.721 36.603 0.50 21.99 29 ARG B CA 1
ATOM 2351 C CA B ARG B 2 29 ? -27.009 69.741 36.685 0.50 21.59 29 ARG B CA 1
ATOM 2352 C C A ARG B 2 29 ? -27.971 69.237 35.571 0.50 21.33 29 ARG B C 1
ATOM 2353 C C B ARG B 2 29 ? -27.933 69.285 35.535 0.50 21.01 29 ARG B C 1
ATOM 2354 O O A ARG B 2 29 ? -27.837 68.157 35.009 0.50 21.96 29 ARG B O 1
ATOM 2355 O O B ARG B 2 29 ? -27.689 68.265 34.890 0.50 21.71 29 ARG B O 1
ATOM 2370 N N . VAL B 2 30 ? -28.975 70.054 35.280 1.00 20.26 30 VAL B N 1
ATOM 2371 C CA . VAL B 2 30 ? -29.901 69.750 34.157 1.00 20.94 30 VAL B CA 1
ATOM 2372 C C . VAL B 2 30 ? -29.110 69.797 32.829 1.00 20.33 30 VAL B C 1
ATOM 2373 O O . VAL B 2 30 ? -29.258 68.920 31.983 1.00 23.29 30 VAL B O 1
ATOM 2377 N N . GLU B 2 31 ? -28.252 70.788 32.670 1.00 19.77 31 GLU B N 1
ATOM 2378 C CA . GLU B 2 31 ? -27.386 70.815 31.447 1.00 21.50 31 GLU B CA 1
ATOM 2379 C C . GLU B 2 31 ? -26.544 69.559 31.251 1.00 20.84 31 GLU B C 1
ATOM 2380 O O . GLU B 2 31 ? -26.467 69.010 30.141 1.00 21.25 31 GLU B O 1
ATOM 2386 N N . GLU B 2 32 ? -25.977 69.029 32.343 1.00 21.96 32 GLU B N 1
ATOM 2387 C CA . GLU B 2 32 ? -25.201 67.810 32.243 1.00 23.20 32 GLU B CA 1
ATOM 2388 C C . GLU B 2 32 ? -26.044 66.664 31.750 1.00 24.34 32 GLU B C 1
ATOM 2389 O O . GLU B 2 32 ? -25.528 65.845 31.010 1.00 27.19 32 GLU B O 1
ATOM 2395 N N . LYS B 2 33 ? -27.328 66.597 32.129 1.00 23.12 33 LYS B N 1
ATOM 2396 C CA . LYS B 2 33 ? -28.179 65.502 31.741 1.00 24.14 33 LYS B CA 1
ATOM 2397 C C . LYS B 2 33 ? -28.833 65.670 30.357 1.00 21.75 33 LYS B C 1
ATOM 2398 O O . LYS B 2 33 ? -28.996 64.688 29.647 1.00 24.02 33 LYS B O 1
ATOM 2404 N N . GLU B 2 34 ? -29.189 66.893 30.023 1.00 21.00 34 GLU B N 1
ATOM 2405 C CA . GLU B 2 34 ? -30.054 67.150 28.871 1.00 21.32 34 GLU B CA 1
ATOM 2406 C C . GLU B 2 34 ? -29.401 67.917 27.780 1.00 22.46 34 GLU B C 1
ATOM 2407 O O . GLU B 2 34 ? -29.963 67.966 26.670 1.00 24.02 34 GLU B O 1
ATOM 2413 N N . GLY B 2 35 ? -28.322 68.637 28.107 1.00 22.56 35 GLY B N 1
ATOM 2414 C CA . GLY B 2 35 ? -27.633 69.473 27.084 1.00 21.91 35 GLY B CA 1
ATOM 2415 C C . GLY B 2 35 ? -28.119 70.909 26.929 1.00 22.56 35 GLY B C 1
ATOM 2416 O O . GLY B 2 35 ? -27.647 71.611 26.031 1.00 23.56 35 GLY B O 1
ATOM 2417 N N . ILE B 2 36 ? -29.085 71.353 27.738 1.00 20.43 36 ILE B N 1
ATOM 2418 C CA . ILE B 2 36 ? -29.622 72.710 27.614 1.00 18.89 36 ILE B CA 1
ATOM 2419 C C . ILE B 2 36 ? -28.773 73.712 28.425 1.00 21.61 36 ILE B C 1
ATOM 2420 O O . ILE B 2 36 ? -28.687 73.537 29.646 1.00 19.94 36 ILE B O 1
ATOM 2425 N N . PRO B 2 37 ? -28.174 74.760 27.758 1.00 20.31 37 PRO B N 1
ATOM 2426 C CA . PRO B 2 37 ? -27.449 75.781 28.520 1.00 20.61 37 PRO B CA 1
ATOM 2427 C C . PRO B 2 37 ? -28.367 76.301 29.588 1.00 19.21 37 PRO B C 1
ATOM 2428 O O . PRO B 2 37 ? -29.561 76.460 29.323 1.00 19.77 37 PRO B O 1
ATOM 2432 N N . PRO B 2 38 ? -27.832 76.629 30.790 1.00 19.90 38 PRO B N 1
ATOM 2433 C CA . PRO B 2 38 ? -28.746 77.152 31.778 1.00 19.77 38 PRO B CA 1
ATOM 2434 C C . PRO B 2 38 ? -29.524 78.372 31.334 1.00 20.31 38 PRO B C 1
ATOM 2435 O O . PRO B 2 38 ? -30.687 78.530 31.718 1.00 20.69 38 PRO B O 1
ATOM 2439 N N . GLN B 2 39 ? -28.924 79.250 30.541 1.00 19.93 39 GLN B N 1
ATOM 2440 C CA . GLN B 2 39 ? -29.653 80.471 30.154 1.00 19.85 39 GLN B CA 1
ATOM 2441 C C . GLN B 2 39 ? -30.789 80.272 29.120 1.00 19.19 39 GLN B C 1
ATOM 2442 O O . GLN B 2 39 ? -31.586 81.190 28.847 1.00 17.68 39 GLN B O 1
ATOM 2448 N N . GLN B 2 40 ? -30.829 79.069 28.554 1.00 17.94 40 GLN B N 1
ATOM 2449 C CA . GLN B 2 40 ? -31.919 78.640 27.631 1.00 19.38 40 GLN B CA 1
ATOM 2450 C C . GLN B 2 40 ? -32.997 77.859 28.404 1.00 18.89 40 GLN B C 1
ATOM 2451 O O . GLN B 2 40 ? -34.025 77.527 27.857 1.00 21.11 40 GLN B O 1
ATOM 2457 N N . GLN B 2 41 ? -32.800 77.624 29.687 1.00 19.06 41 GLN B N 1
ATOM 2458 C CA . GLN B 2 41 ? -33.803 76.839 30.468 1.00 19.08 41 GLN B CA 1
ATOM 2459 C 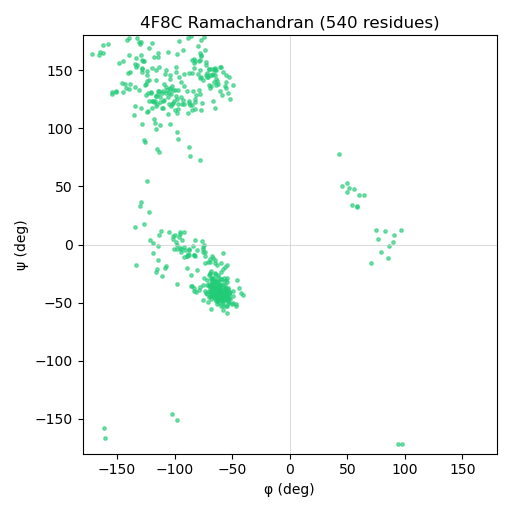C . GLN B 2 41 ? -34.703 77.805 31.240 1.00 20.00 41 GLN B C 1
ATOM 2460 O O . GLN B 2 41 ? -34.269 78.882 31.666 1.00 21.29 41 GLN B O 1
ATOM 2466 N N . ARG B 2 42 ? -35.954 77.437 31.445 1.00 18.96 42 ARG B N 1
ATOM 2467 C CA . ARG B 2 42 ? -36.762 78.214 32.377 1.00 21.61 42 ARG B CA 1
ATOM 2468 C C . ARG B 2 42 ? -37.276 77.185 33.383 1.00 22.11 42 ARG B C 1
ATOM 2469 O O . ARG B 2 42 ? -37.768 76.121 32.999 1.00 22.41 42 ARG B O 1
ATOM 2477 N N . LEU B 2 43 ? -37.091 77.450 34.668 1.00 21.94 43 LEU B N 1
ATOM 2478 C CA . LEU B 2 43 ? -37.539 76.510 35.694 1.00 22.06 43 LEU B CA 1
ATOM 2479 C C . LEU B 2 43 ? -38.741 77.139 36.426 1.00 22.78 43 LEU B C 1
ATOM 2480 O O . LEU B 2 43 ? -38.724 78.362 36.798 1.00 24.23 43 LEU B O 1
ATOM 2485 N N . ILE B 2 44 ? -39.800 76.349 36.588 1.00 21.54 44 ILE B N 1
ATOM 2486 C CA . ILE B 2 44 ? -41.051 76.831 37.161 1.00 23.51 44 ILE B CA 1
ATOM 2487 C C . ILE B 2 44 ? -41.202 76.087 38.464 1.00 24.39 44 ILE B C 1
ATOM 2488 O O . ILE B 2 44 ? -41.036 74.872 38.477 1.00 23.11 44 ILE B O 1
ATOM 2493 N N . TYR B 2 45 ? -41.519 76.829 39.536 1.00 26.19 45 TYR B N 1
ATOM 2494 C CA . TYR B 2 45 ? -41.711 76.178 40.850 1.00 31.20 45 TYR B CA 1
ATOM 2495 C C . TYR B 2 45 ? -43.055 76.630 41.395 1.00 35.03 45 TYR B C 1
ATOM 2496 O O . TYR B 2 45 ? -43.194 77.782 41.773 1.00 36.09 45 TYR B O 1
ATOM 2505 N N . SER B 2 46 ? -44.014 75.682 41.284 1.00 38.95 46 SER B N 1
ATOM 2506 C CA . SER B 2 46 ? -45.451 75.817 41.524 1.00 42.39 46 SER B CA 1
ATOM 2507 C C . SER B 2 46 ? -45.983 77.126 40.925 1.00 42.84 46 SER B C 1
ATOM 2508 O O . SER B 2 46 ? -46.132 78.143 41.628 1.00 43.32 46 SER B O 1
ATOM 2511 N N . GLY B 2 47 ? -46.175 77.126 39.602 1.00 42.33 47 GLY B N 1
ATOM 2512 C CA . GLY B 2 47 ? -46.597 78.333 38.936 1.00 42.15 47 GLY B CA 1
ATOM 2513 C C . GLY B 2 47 ? -45.649 79.530 38.789 1.00 42.23 47 GLY B C 1
ATOM 2514 O O . GLY B 2 47 ? -45.935 80.382 37.944 1.00 41.67 47 GLY B O 1
ATOM 2515 N N . LYS B 2 48 ? -44.530 79.595 39.543 1.00 42.18 48 LYS B N 1
ATOM 2516 C CA . LYS B 2 48 ? -43.625 80.774 39.520 1.00 42.95 48 LYS B CA 1
ATOM 2517 C C . LYS B 2 48 ? -42.268 80.569 38.842 1.00 41.16 48 LYS B C 1
ATOM 2518 O O . LYS B 2 48 ? -41.599 79.562 39.051 1.00 39.37 48 LYS B O 1
ATOM 2524 N N . GLN B 2 49 ? -41.847 81.566 38.071 1.00 41.10 49 GLN B N 1
ATOM 2525 C CA . GLN B 2 49 ? -40.487 81.612 37.583 1.00 41.91 49 GLN B CA 1
ATOM 2526 C C . GLN B 2 49 ? -39.534 81.959 38.736 1.00 41.35 49 GLN B C 1
ATOM 2527 O O . GLN B 2 49 ? -39.989 82.467 39.794 1.00 41.47 49 GLN B O 1
ATOM 2533 N N . MET B 2 50 ? -38.257 81.587 38.600 1.00 39.55 50 MET B N 1
ATOM 2534 C CA . MET B 2 50 ? -37.264 81.817 39.657 1.00 37.71 50 MET B CA 1
ATOM 2535 C C . MET B 2 50 ? -36.080 82.592 39.172 1.00 38.05 50 MET B C 1
ATOM 2536 O O . MET B 2 50 ? -35.702 82.473 38.021 1.00 38.25 50 MET B O 1
ATOM 2541 N N . ASN B 2 51 ? -35.490 83.366 40.063 1.00 37.78 51 ASN B N 1
ATOM 2542 C CA . ASN B 2 51 ? -34.245 84.044 39.810 1.00 37.26 51 ASN B CA 1
ATOM 2543 C C . ASN B 2 51 ? -33.039 83.081 40.037 1.00 35.75 51 ASN B C 1
ATOM 2544 O O . ASN B 2 51 ? -32.790 82.584 41.147 1.00 34.08 51 ASN B O 1
ATOM 2549 N N . ASP B 2 52 ? -32.286 82.816 38.975 1.00 33.34 52 ASP B N 1
ATOM 2550 C CA . ASP B 2 52 ? -31.172 81.897 39.083 1.00 34.58 52 ASP B CA 1
ATOM 2551 C C . ASP B 2 52 ? -30.143 82.289 40.126 1.00 33.68 52 ASP B C 1
ATOM 2552 O O . ASP B 2 52 ? -29.352 81.468 40.543 1.00 33.31 52 ASP B O 1
ATOM 2557 N N . GLU B 2 53 ? -30.098 83.548 40.510 1.00 35.44 53 GLU B N 1
ATOM 2558 C CA . GLU B 2 53 ? -29.035 83.903 41.441 1.00 36.74 53 GLU B CA 1
ATOM 2559 C C . GLU B 2 53 ? -29.475 83.710 42.900 1.00 36.32 53 GLU B C 1
ATOM 2560 O O . GLU B 2 53 ? -28.628 83.757 43.800 1.00 37.09 53 GLU B O 1
ATOM 2566 N N . LYS B 2 54 ? -30.775 83.453 43.129 1.00 35.05 54 LYS B N 1
ATOM 2567 C CA . LYS B 2 54 ? -31.273 83.071 44.479 1.00 34.20 54 LYS B CA 1
ATOM 2568 C C . LYS B 2 54 ? -31.033 81.607 44.809 1.00 31.90 54 LYS B C 1
ATOM 2569 O O . LYS B 2 54 ? -30.653 80.853 43.952 1.00 32.73 54 LYS B O 1
ATOM 2575 N N . THR B 2 55 ? -31.260 81.186 46.046 1.00 28.53 55 THR B N 1
ATOM 2576 C CA . THR B 2 55 ? -30.836 79.843 46.427 1.00 26.29 55 THR B CA 1
ATOM 2577 C C . THR B 2 55 ? -32.074 78.971 46.505 1.00 24.27 55 THR B C 1
ATOM 2578 O O . THR B 2 55 ? -33.191 79.506 46.503 1.00 22.36 55 THR B O 1
ATOM 2582 N N . ALA B 2 56 ? -31.863 77.651 46.553 1.00 23.32 56 ALA B N 1
ATOM 2583 C CA . ALA B 2 56 ? -32.940 76.697 46.835 1.00 23.06 56 ALA B CA 1
ATOM 2584 C C . ALA B 2 56 ? -33.697 77.043 48.120 1.00 24.16 56 ALA B C 1
ATOM 2585 O O . ALA B 2 56 ? -34.933 77.057 48.129 1.00 23.17 56 ALA B O 1
ATOM 2587 N N . ALA B 2 57 ? -32.952 77.442 49.177 1.00 24.75 57 ALA B N 1
ATOM 2588 C CA . ALA B 2 57 ? -33.586 77.902 50.430 1.00 25.62 57 ALA B CA 1
ATOM 2589 C C . ALA B 2 57 ? -34.483 79.112 50.239 1.00 25.07 57 ALA B C 1
ATOM 2590 O O . ALA B 2 57 ? -35.620 79.129 50.760 1.00 24.51 57 ALA B O 1
ATOM 2592 N N . ASP B 2 58 ? -34.020 80.126 49.480 1.00 25.00 58 ASP B N 1
ATOM 2593 C CA . ASP B 2 58 ? -34.836 81.330 49.223 1.00 24.68 58 ASP B CA 1
ATOM 2594 C C . ASP B 2 58 ? -36.155 80.924 48.681 1.00 25.58 58 ASP B C 1
ATOM 2595 O O . ASP B 2 58 ? -37.192 81.558 49.003 1.00 24.02 58 ASP B O 1
ATOM 2600 N N . TYR B 2 59 ? -36.153 79.876 47.836 1.00 22.98 59 TYR B N 1
ATOM 2601 C CA . TYR B 2 59 ? -37.441 79.547 47.171 1.00 23.77 59 TYR B CA 1
ATOM 2602 C C . TYR B 2 59 ? -38.194 78.431 47.851 1.00 23.98 59 TYR B C 1
ATOM 2603 O O . TYR B 2 59 ? -39.281 78.079 47.373 1.00 23.43 59 TYR B O 1
ATOM 2612 N N . LYS B 2 60 ? -37.614 77.880 48.935 1.00 23.12 60 LYS B N 1
ATOM 2613 C CA . LYS B 2 60 ? -38.226 76.784 49.681 1.00 23.36 60 LYS B CA 1
ATOM 2614 C C . LYS B 2 60 ? -38.323 75.525 48.786 1.00 22.66 60 LYS B C 1
ATOM 2615 O O . LYS B 2 60 ? -39.340 74.837 48.761 1.00 21.77 60 LYS B O 1
ATOM 2621 N N . ILE B 2 61 ? -37.244 75.265 48.050 1.00 21.73 61 ILE B N 1
ATOM 2622 C CA . ILE B 2 61 ? -37.067 74.022 47.359 1.00 21.40 61 ILE B CA 1
ATOM 2623 C C . ILE B 2 61 ? -36.470 73.049 48.371 1.00 22.15 61 ILE B C 1
ATOM 2624 O O . ILE B 2 61 ? -35.359 73.257 48.802 1.00 22.36 61 ILE B O 1
ATOM 2629 N N . LEU B 2 62 ? -37.216 71.987 48.706 1.00 20.90 62 LEU B N 1
ATOM 2630 C CA . LEU B 2 62 ? -36.858 71.040 49.766 1.00 21.92 62 LEU B CA 1
ATOM 2631 C C . LEU B 2 62 ? -36.702 69.686 49.188 1.00 22.78 62 LEU B C 1
ATOM 2632 O O . LEU B 2 62 ? -36.989 69.496 48.005 1.00 22.43 62 LEU B O 1
ATOM 2637 N N . GLY B 2 63 ? -36.252 68.733 50.000 1.00 22.76 63 GLY B N 1
ATOM 2638 C CA . GLY B 2 63 ? -36.233 67.310 49.563 1.00 22.17 63 GLY B CA 1
ATOM 2639 C C . GLY B 2 63 ? -37.590 66.854 49.028 1.00 24.16 63 GLY B C 1
ATOM 2640 O O . GLY B 2 63 ? -38.613 66.996 49.711 1.00 24.10 63 GLY B O 1
ATOM 2641 N N . GLY B 2 64 ? -37.638 66.323 47.809 1.00 23.57 64 GLY B N 1
ATOM 2642 C CA . GLY B 2 64 ? -38.925 65.877 47.206 1.00 21.89 64 GLY B CA 1
ATOM 2643 C C . GLY B 2 64 ? -39.733 66.933 46.480 1.00 21.57 64 GLY B C 1
ATOM 2644 O O . GLY B 2 64 ? -40.853 66.669 45.967 1.00 22.37 64 GLY B O 1
ATOM 2645 N N . SER B 2 65 ? -39.236 68.154 46.477 1.00 20.03 65 SER B N 1
ATOM 2646 C CA . SER B 2 65 ? -39.851 69.236 45.661 1.00 20.43 65 SER B CA 1
ATOM 2647 C C . SER B 2 65 ? -39.758 68.839 44.174 1.00 19.56 65 SER B C 1
ATOM 2648 O O . SER B 2 65 ? -38.845 68.093 43.746 1.00 19.50 65 SER B O 1
ATOM 2651 N N A VAL B 2 66 ? -40.693 69.329 43.391 0.50 20.23 66 VAL B N 1
ATOM 2652 N N B VAL B 2 66 ? -40.728 69.345 43.433 0.50 18.63 66 VAL B N 1
ATOM 2653 C CA A VAL B 2 66 ? -40.686 69.017 41.972 0.50 20.32 66 VAL B CA 1
ATOM 2654 C CA B VAL B 2 66 ? -40.825 69.108 42.004 0.50 17.15 66 VAL B CA 1
ATOM 2655 C C A VAL B 2 66 ? -40.751 70.345 41.258 0.50 20.12 66 VAL B C 1
ATOM 2656 C C B VAL B 2 66 ? -40.720 70.451 41.309 0.50 18.42 66 VAL B C 1
ATOM 2657 O O A VAL B 2 66 ? -41.631 71.161 41.522 0.50 19.58 66 VAL B O 1
ATOM 2658 O O B VAL B 2 66 ? -41.446 71.387 41.629 0.50 18.15 66 VAL B O 1
ATOM 2665 N N . LEU B 2 67 ? -39.795 70.547 40.360 1.00 18.35 67 LEU B N 1
ATOM 2666 C CA . LEU B 2 67 ? -39.705 71.734 39.586 1.00 18.09 67 LEU B CA 1
ATOM 2667 C C . LEU B 2 67 ? -40.113 71.378 38.132 1.00 17.48 67 LEU B C 1
ATOM 2668 O O . LEU B 2 67 ? -39.930 70.239 37.729 1.00 17.82 67 LEU B O 1
ATOM 2673 N N . HIS B 2 68 ? -40.559 72.346 37.348 1.00 17.74 68 HIS B N 1
ATOM 2674 C CA . HIS B 2 68 ? -40.907 72.022 35.957 1.00 16.23 68 HIS B CA 1
ATOM 2675 C C . HIS B 2 68 ? -39.940 72.718 34.978 1.00 17.52 68 HIS B C 1
ATOM 2676 O O . HIS B 2 68 ? -39.654 73.910 35.126 1.00 16.02 68 HIS B O 1
ATOM 2683 N N . LEU B 2 69 ? -39.413 71.969 34.012 1.00 18.08 69 LEU B N 1
ATOM 2684 C CA . LEU B 2 69 ? -38.421 72.585 33.115 1.00 16.72 69 LEU B CA 1
ATOM 2685 C C . LEU B 2 69 ? -39.179 72.971 31.822 1.00 17.96 69 LEU B C 1
ATOM 2686 O O . LEU B 2 69 ? -39.724 72.063 31.134 1.00 15.56 69 LEU B O 1
ATOM 2691 N N . VAL B 2 70 ? -39.254 74.276 31.546 1.00 17.91 70 VAL B N 1
ATOM 2692 C CA . VAL B 2 70 ? -39.894 74.805 30.319 1.00 18.98 70 VAL B CA 1
ATOM 2693 C C . VAL B 2 70 ? -38.803 75.126 29.278 1.00 18.87 70 VAL B C 1
ATOM 2694 O O . VAL B 2 70 ? -37.805 75.775 29.607 1.00 17.29 70 VAL B O 1
ATOM 2698 N N . LEU B 2 71 ? -38.958 74.591 28.055 1.00 17.76 71 LEU B N 1
ATOM 2699 C CA . LEU B 2 71 ? -37.888 74.599 27.051 1.00 17.54 71 LEU B CA 1
ATOM 2700 C C . LEU B 2 71 ? -38.468 75.152 25.708 1.00 17.71 71 LEU B C 1
ATOM 2701 O O . LEU B 2 71 ? -38.065 74.742 24.641 1.00 16.72 71 LEU B O 1
ATOM 2706 N N . ALA B 2 72 ? -39.401 76.069 25.835 1.00 16.51 72 ALA B N 1
ATOM 2707 C CA . ALA B 2 72 ? -40.040 76.753 24.723 1.00 16.30 72 ALA B CA 1
ATOM 2708 C C . ALA B 2 72 ? -39.683 78.202 24.737 1.00 18.16 72 ALA B C 1
ATOM 2709 O O . ALA B 2 72 ? -39.422 78.780 25.835 1.00 18.33 72 ALA B O 1
ATOM 2711 N N . LEU B 2 73 ? -39.696 78.830 23.559 1.00 19.00 73 LEU B N 1
ATOM 2712 C CA . LEU B 2 73 ? -39.565 80.309 23.499 1.00 20.99 73 LEU B CA 1
ATOM 2713 C C . LEU B 2 73 ? -40.702 80.942 24.282 1.00 24.09 73 LEU B C 1
ATOM 2714 O O . LEU B 2 73 ? -41.825 80.387 24.367 1.00 24.17 73 LEU B O 1
ATOM 2719 N N . ARG B 2 74 ? -40.432 82.132 24.793 1.00 27.61 74 ARG B N 1
ATOM 2720 C CA . ARG B 2 74 ? -41.518 82.997 25.286 1.00 32.89 74 ARG B CA 1
ATOM 2721 C C . ARG B 2 74 ? -42.329 83.408 24.071 1.00 33.70 74 ARG B C 1
ATOM 2722 O O . ARG B 2 74 ? -43.414 82.890 23.845 1.00 37.95 74 ARG B O 1
ATOM 2730 N N . ASN C 1 27 ? -45.253 38.033 10.996 1.00 30.00 40 ASN C N 1
ATOM 2731 C CA . ASN C 1 27 ? -44.003 37.590 10.388 1.00 30.00 40 ASN C CA 1
ATOM 2732 C C . ASN C 1 27 ? -44.036 36.095 10.090 1.00 30.00 40 ASN C C 1
ATOM 2733 O O . ASN C 1 27 ? -44.285 35.245 10.945 1.00 30.00 40 ASN C O 1
ATOM 2738 N N . PRO C 1 28 ? -44.533 35.817 8.867 1.00 36.49 41 PRO C N 1
ATOM 2739 C CA . PRO C 1 28 ? -44.555 34.353 8.737 1.00 32.47 41 PRO C CA 1
ATOM 2740 C C . PRO C 1 28 ? -43.165 33.665 8.749 1.00 27.90 41 PRO C C 1
ATOM 2741 O O . PRO C 1 28 ? -43.152 32.475 8.976 1.00 26.04 41 PRO C O 1
ATOM 2745 N N . SER C 1 29 ? -42.039 34.355 8.559 1.00 23.83 42 SER C N 1
ATOM 2746 C CA . SER C 1 29 ? -40.746 33.629 8.610 1.00 23.70 42 SER C CA 1
ATOM 2747 C C . SER C 1 29 ? -40.541 32.966 9.966 1.00 22.82 42 SER C C 1
ATOM 2748 O O . SER C 1 29 ? -40.077 31.825 9.993 1.00 24.30 42 SER C O 1
ATOM 2751 N N . ILE C 1 30 ? -40.949 33.617 11.081 1.00 21.76 43 ILE C N 1
ATOM 2752 C CA . ILE C 1 30 ? -40.907 32.997 12.427 1.00 22.82 43 ILE C CA 1
ATOM 2753 C C . ILE C 1 30 ? -41.709 31.693 12.452 1.00 22.69 43 ILE C C 1
ATOM 2754 O O . ILE C 1 30 ? -41.279 30.672 12.969 1.00 19.71 43 ILE C O 1
ATOM 2759 N N . GLN C 1 31 ? -42.891 31.738 11.875 1.00 22.17 44 GLN C N 1
ATOM 2760 C CA . GLN C 1 31 ? -43.754 30.587 11.921 1.00 22.95 44 GLN C CA 1
ATOM 2761 C C . GLN C 1 31 ? -43.185 29.391 11.126 1.00 21.36 44 GLN C C 1
ATOM 2762 O O . GLN C 1 31 ? -43.341 28.242 11.560 1.00 20.36 44 GLN C O 1
ATOM 2768 N N . HIS C 1 32 ? -42.512 29.650 9.997 1.00 20.66 45 HIS C N 1
ATOM 2769 C CA . HIS C 1 32 ? -41.848 28.601 9.222 1.00 19.52 45 HIS C CA 1
ATOM 2770 C C . HIS C 1 32 ? -40.747 27.911 10.017 1.00 18.89 45 HIS C C 1
ATOM 2771 O O . HIS C 1 32 ? -40.625 26.709 9.962 1.00 18.88 45 HIS C O 1
ATOM 2778 N N . VAL C 1 33 ? -39.923 28.689 10.681 1.00 17.77 46 VAL C N 1
ATOM 2779 C CA . VAL C 1 33 ? -38.857 28.152 11.562 1.00 18.33 46 VAL C CA 1
ATOM 2780 C C . VAL C 1 33 ? -39.475 27.345 12.734 1.00 18.06 46 VAL C C 1
ATOM 2781 O O . VAL C 1 33 ? -38.989 26.240 13.075 1.00 18.36 46 VAL C O 1
ATOM 2785 N N . GLN C 1 34 ? -40.522 27.885 13.364 1.00 19.01 47 GLN C N 1
ATOM 2786 C CA . GLN C 1 34 ? -41.200 27.155 14.461 1.00 18.25 47 GLN C CA 1
ATOM 2787 C C . GLN C 1 34 ? -41.752 25.816 13.946 1.00 18.15 47 GLN C C 1
ATOM 2788 O O . GLN C 1 34 ? -41.670 24.801 14.622 1.00 16.98 47 GLN C O 1
ATOM 2794 N N . ASP C 1 35 ? -42.368 25.828 12.758 1.00 18.01 48 ASP C N 1
ATOM 2795 C CA . ASP C 1 35 ? -42.933 24.570 12.140 1.00 20.06 48 ASP C CA 1
ATOM 2796 C C . ASP C 1 35 ? -41.821 23.543 11.918 1.00 19.94 48 ASP C C 1
ATOM 2797 O O . ASP C 1 35 ? -42.000 22.316 12.174 1.00 20.74 48 ASP C O 1
ATOM 2802 N N . PHE C 1 36 ? -40.675 24.046 11.460 1.00 19.56 49 PHE C N 1
ATOM 2803 C CA . PHE C 1 36 ? -39.511 23.205 11.254 1.00 18.86 49 PHE C CA 1
ATOM 2804 C C . PHE C 1 36 ? -39.031 22.601 12.554 1.00 19.27 49 PHE C C 1
ATOM 2805 O O . PHE C 1 36 ? -38.703 21.399 12.593 1.00 17.76 49 PHE C O 1
ATOM 2813 N N . ALA C 1 37 ? -38.903 23.448 13.591 1.00 16.64 50 ALA C N 1
ATOM 2814 C CA . ALA C 1 37 ? -38.449 22.943 14.917 1.00 16.34 50 ALA C CA 1
ATOM 2815 C C . ALA C 1 37 ? -39.412 21.864 15.411 1.00 16.68 50 ALA C C 1
ATOM 2816 O O . ALA C 1 37 ? -38.997 20.825 15.943 1.00 16.71 50 ALA C O 1
ATOM 2818 N N A THR C 1 38 ? -40.719 22.075 15.257 0.50 17.13 51 THR C N 1
ATOM 2819 N N B THR C 1 38 ? -40.710 22.114 15.231 0.50 17.44 51 THR C N 1
ATOM 2820 C CA A THR C 1 38 ? -41.616 21.110 15.871 0.50 18.00 51 THR C CA 1
ATOM 2821 C CA B THR C 1 38 ? -41.710 21.221 15.769 0.50 18.59 51 THR C CA 1
ATOM 2822 C C A THR C 1 38 ? -41.731 19.834 15.032 0.50 18.33 51 THR C C 1
ATOM 2823 C C B THR C 1 38 ? -41.627 19.879 15.037 0.50 18.71 51 THR C C 1
ATOM 2824 O O A THR C 1 38 ? -41.928 18.754 15.576 0.50 17.64 51 THR C O 1
ATOM 2825 O O B THR C 1 38 ? -41.554 18.818 15.647 0.50 18.08 51 THR C O 1
ATOM 2832 N N . LEU C 1 39 ? -41.584 19.957 13.713 1.00 18.89 52 LEU C N 1
ATOM 2833 C CA . LEU C 1 39 ? -41.600 18.780 12.872 1.00 20.29 52 LEU C CA 1
ATOM 2834 C C . LEU C 1 39 ? -40.339 17.948 13.146 1.00 19.86 52 LEU C C 1
ATOM 2835 O O . LEU C 1 39 ? -40.423 16.726 13.313 1.00 19.39 52 LEU C O 1
ATOM 2840 N N . SER C 1 40 ? -39.179 18.622 13.214 1.00 18.43 53 SER C N 1
ATOM 2841 C CA . SER C 1 40 ? -37.897 17.944 13.423 1.00 19.69 53 SER C CA 1
ATOM 2842 C C . SER C 1 40 ? -37.738 17.344 14.834 1.00 20.52 53 SER C C 1
ATOM 2843 O O . SER C 1 40 ? -36.859 16.497 15.032 1.00 21.90 53 SER C O 1
ATOM 2846 N N . ALA C 1 41 ? -38.619 17.703 15.775 1.00 20.45 54 ALA C N 1
ATOM 2847 C CA . ALA C 1 41 ? -38.609 17.086 17.095 1.00 19.84 54 ALA C CA 1
ATOM 2848 C C . ALA C 1 41 ? -39.377 15.772 17.161 1.00 20.35 54 ALA C C 1
ATOM 2849 O O . ALA C 1 41 ? -39.268 15.017 18.190 1.00 20.12 54 ALA C O 1
ATOM 2851 N N A ARG C 1 42 ? -40.129 15.447 16.112 0.50 19.80 55 ARG C N 1
ATOM 2852 N N B ARG C 1 42 ? -40.130 15.476 16.102 0.50 19.73 55 ARG C N 1
ATOM 2853 C CA A ARG C 1 42 ? -41.012 14.263 16.148 0.50 21.04 55 ARG C CA 1
ATOM 2854 C CA B ARG C 1 42 ? -41.120 14.388 16.124 0.50 20.98 55 ARG C CA 1
ATOM 2855 C C A ARG C 1 42 ? -40.769 13.253 15.024 0.50 20.34 55 ARG C C 1
ATOM 2856 C C B ARG C 1 42 ? -41.124 13.478 14.881 0.50 20.61 55 ARG C C 1
ATOM 2857 O O A ARG C 1 42 ? -41.035 12.037 15.173 0.50 20.29 55 ARG C O 1
ATOM 2858 O O B ARG C 1 42 ? -41.897 12.503 14.831 0.50 22.11 55 ARG C O 1
ATOM 2873 N N . SER C 1 43 ? -40.240 13.753 13.925 1.00 18.87 56 SER C N 1
ATOM 2874 C CA . SER C 1 43 ? -40.082 12.945 12.738 1.00 18.95 56 SER C CA 1
ATOM 2875 C C . SER C 1 43 ? -38.587 12.667 12.612 1.00 19.18 56 SER C C 1
ATOM 2876 O O . SER C 1 43 ? -37.798 13.589 12.573 1.00 17.64 56 SER C O 1
ATOM 2879 N N . LEU C 1 44 ? -38.187 11.408 12.570 1.00 16.95 57 LEU C N 1
ATOM 2880 C CA . LEU C 1 44 ? -36.800 11.097 12.369 1.00 17.22 57 LEU C CA 1
ATOM 2881 C C . LEU C 1 44 ? -36.309 11.630 11.026 1.00 16.66 57 LEU C C 1
ATOM 2882 O O . LEU C 1 44 ? -35.143 12.045 10.908 1.00 16.77 57 LEU C O 1
ATOM 2887 N N . ARG C 1 45 ? -37.160 11.544 10.015 1.00 17.40 58 ARG C N 1
ATOM 2888 C CA . ARG C 1 45 ? -36.719 12.038 8.674 1.00 18.36 58 ARG C CA 1
ATOM 2889 C C . ARG C 1 45 ? -36.486 13.571 8.660 1.00 17.13 58 ARG C C 1
ATOM 2890 O O . ARG C 1 45 ? -35.474 14.012 8.138 1.00 19.26 58 ARG C O 1
ATOM 2898 N N . ALA C 1 46 ? -37.372 14.350 9.272 1.00 16.39 59 ALA C N 1
ATOM 2899 C CA . ALA C 1 46 ? -37.088 15.830 9.462 1.00 16.28 59 ALA C CA 1
ATOM 2900 C C . ALA C 1 46 ? -35.883 16.090 10.373 1.00 16.78 59 ALA C C 1
ATOM 2901 O O . ALA C 1 46 ? -35.085 17.024 10.160 1.00 16.47 59 ALA C O 1
ATOM 2903 N N . ASN C 1 47 ? -35.689 15.219 11.378 1.00 15.35 60 ASN C N 1
ATOM 2904 C CA . ASN C 1 47 ? -34.633 15.441 12.336 1.00 15.58 60 ASN C CA 1
ATOM 2905 C C . ASN C 1 47 ? -33.292 15.223 11.658 1.00 16.12 60 ASN C C 1
ATOM 2906 O O . ASN C 1 47 ? -32.322 15.931 11.947 1.00 15.56 60 ASN C O 1
ATOM 2911 N N . VAL C 1 48 ? -33.250 14.255 10.735 1.00 16.84 61 VAL C N 1
ATOM 2912 C CA . VAL C 1 48 ? -31.994 13.994 10.011 1.00 17.46 61 VAL C CA 1
ATOM 2913 C C . VAL C 1 48 ? -31.628 15.158 9.090 1.00 16.61 61 VAL C C 1
ATOM 2914 O O . VAL C 1 48 ? -30.457 15.412 8.863 1.00 18.12 61 VAL C O 1
ATOM 2918 N N . LEU C 1 49 ? -32.634 15.877 8.617 1.00 16.64 62 LEU C N 1
ATOM 2919 C CA . LEU C 1 49 ? -32.416 17.104 7.814 1.00 17.98 62 LEU C CA 1
ATOM 2920 C C . LEU C 1 49 ? -31.919 18.225 8.679 1.00 17.10 62 LEU C C 1
ATOM 2921 O O . LEU C 1 49 ? -30.943 18.934 8.332 1.00 17.86 62 LEU C O 1
ATOM 2926 N N . LEU C 1 50 ? -32.516 18.342 9.857 1.00 16.35 63 LEU C N 1
ATOM 2927 C CA . LEU C 1 50 ? -32.079 19.371 10.831 1.00 16.79 63 LEU C CA 1
ATOM 2928 C C . LEU C 1 50 ? -30.611 19.153 11.164 1.00 17.31 63 LEU C C 1
ATOM 2929 O O . LEU C 1 50 ? -29.835 20.121 11.277 1.00 18.31 63 LEU C O 1
ATOM 2934 N N . ASN C 1 51 ? -30.197 17.900 11.351 1.00 18.36 64 ASN C N 1
ATOM 2935 C CA . ASN C 1 51 ? -28.804 17.670 11.780 1.00 19.52 64 ASN C CA 1
ATOM 2936 C C . ASN C 1 51 ? -27.849 17.373 10.571 1.00 21.70 64 ASN C C 1
ATOM 2937 O O . ASN C 1 51 ? -26.720 16.927 10.741 1.00 24.66 64 ASN C O 1
ATOM 2942 N N . SER C 1 52 ? -28.303 17.566 9.346 1.00 21.78 65 SER C N 1
ATOM 2943 C CA . SER C 1 52 ? -27.486 17.146 8.191 1.00 22.53 65 SER C CA 1
ATOM 2944 C C . SER C 1 52 ? -26.280 18.021 8.032 1.00 23.92 65 SER C C 1
ATOM 2945 O O . SER C 1 52 ? -26.272 19.204 8.448 1.00 23.87 65 SER C O 1
ATOM 2948 N N . ASP C 1 53 ? -25.228 17.436 7.475 1.00 22.54 66 ASP C N 1
ATOM 2949 C CA . ASP C 1 53 ? -24.011 18.182 7.233 1.00 25.10 66 ASP C CA 1
ATOM 2950 C C . ASP C 1 53 ? -23.444 17.942 5.858 1.00 23.74 66 ASP C C 1
ATOM 2951 O O . ASP C 1 53 ? -22.292 18.226 5.648 1.00 23.47 66 ASP C O 1
ATOM 2956 N N . ASP C 1 54 ? -24.212 17.361 4.944 1.00 24.18 67 ASP C N 1
ATOM 2957 C CA . ASP C 1 54 ? -23.779 17.336 3.514 1.00 23.65 67 ASP C CA 1
ATOM 2958 C C . ASP C 1 54 ? -24.071 18.741 2.886 1.00 23.76 67 ASP C C 1
ATOM 2959 O O . ASP C 1 54 ? -24.975 18.898 2.074 1.00 22.73 67 ASP C O 1
ATOM 2964 N N . HIS C 1 55 ? -23.279 19.744 3.254 1.00 23.45 68 HIS C N 1
ATOM 2965 C CA . HIS C 1 55 ? -23.666 21.156 2.974 1.00 26.25 68 HIS C CA 1
ATOM 2966 C C . HIS C 1 55 ? -23.752 21.581 1.493 1.00 27.19 68 HIS C C 1
ATOM 2967 O O . HIS C 1 55 ? -24.395 22.574 1.162 1.00 26.46 68 HIS C O 1
ATOM 2974 N N . SER C 1 56 ? -23.020 20.871 0.639 1.00 28.00 69 SER C N 1
ATOM 2975 C CA . SER C 1 56 ? -23.043 21.163 -0.795 1.00 28.55 69 SER C CA 1
ATOM 2976 C C . SER C 1 56 ? -24.393 20.739 -1.379 1.00 28.16 69 SER C C 1
ATOM 2977 O O . SER C 1 56 ? -24.762 21.152 -2.477 1.00 28.69 69 SER C O 1
ATOM 2980 N N . VAL C 1 57 ? -25.173 19.932 -0.658 1.00 25.04 70 VAL C N 1
ATOM 2981 C CA . VAL C 1 57 ? -26.521 19.618 -1.139 1.00 22.94 70 VAL C CA 1
ATOM 2982 C C . VAL C 1 57 ? -27.572 20.600 -0.555 1.00 22.47 70 VAL C C 1
ATOM 2983 O O . VAL C 1 57 ? -27.682 20.758 0.679 1.00 21.01 70 VAL C O 1
ATOM 2987 N N . PRO C 1 58 ? -28.345 21.273 -1.415 1.00 22.17 71 PRO C N 1
ATOM 2988 C CA . PRO C 1 58 ? -29.363 22.172 -0.865 1.00 21.97 71 PRO C CA 1
ATOM 2989 C C . PRO C 1 58 ? -30.456 21.445 -0.108 1.00 23.41 71 PRO C C 1
ATOM 2990 O O . PRO C 1 58 ? -30.814 20.275 -0.412 1.00 22.03 71 PRO C O 1
ATOM 2994 N N . ILE C 1 59 ? -31.029 22.125 0.856 1.00 22.00 72 ILE C N 1
ATOM 2995 C CA . ILE C 1 59 ? -31.887 21.430 1.801 1.00 21.98 72 ILE C CA 1
ATOM 2996 C C . ILE C 1 59 ? -33.124 20.852 1.129 1.00 24.09 72 ILE C C 1
ATOM 2997 O O . ILE C 1 59 ? -33.545 19.762 1.493 1.00 24.55 72 ILE C O 1
ATOM 3002 N N . HIS C 1 60 ? -33.631 21.489 0.070 1.00 22.29 73 HIS C N 1
ATOM 3003 C CA . HIS C 1 60 ? -34.816 20.942 -0.631 1.00 24.41 73 HIS C CA 1
ATOM 3004 C C . HIS C 1 60 ? -34.451 19.697 -1.459 1.00 23.76 73 HIS C C 1
ATOM 3005 O O . HIS C 1 60 ? -35.332 19.053 -1.966 1.00 27.56 73 HIS C O 1
ATOM 3012 N N . ALA C 1 61 ? -33.176 19.347 -1.572 1.00 24.55 74 ALA C N 1
ATOM 3013 C CA . ALA C 1 61 ? -32.730 18.254 -2.409 1.00 24.78 74 ALA C CA 1
ATOM 3014 C C . ALA C 1 61 ? -32.138 17.129 -1.548 1.00 24.65 74 ALA C C 1
ATOM 3015 O O . ALA C 1 61 ? -31.635 16.122 -2.052 1.00 23.47 74 ALA C O 1
ATOM 3017 N N . LYS C 1 62 ? -32.097 17.328 -0.241 1.00 22.15 75 LYS C N 1
ATOM 3018 C CA . LYS C 1 62 ? -31.504 16.296 0.623 1.00 20.55 75 LYS C CA 1
ATOM 3019 C C . LYS C 1 62 ? -32.364 15.051 0.630 1.00 20.87 75 LYS C C 1
ATOM 3020 O O . LYS C 1 62 ? -33.574 15.129 0.503 1.00 21.61 75 LYS C O 1
ATOM 3026 N N . ASN C 1 63 ? -31.735 13.914 0.826 1.00 22.41 76 ASN C N 1
ATOM 3027 C CA . ASN C 1 63 ? -32.443 12.608 0.815 1.00 23.76 76 ASN C CA 1
ATOM 3028 C C . ASN C 1 63 ? -32.322 11.989 2.211 1.00 22.25 76 ASN C C 1
ATOM 3029 O O . ASN C 1 63 ? -31.284 11.478 2.537 1.00 23.64 76 ASN C O 1
ATOM 3034 N N . PRO C 1 64 ? -33.369 12.115 3.035 1.00 23.74 77 PRO C N 1
ATOM 3035 C CA . PRO C 1 64 ? -33.347 11.655 4.429 1.00 23.89 77 PRO C CA 1
ATOM 3036 C C . PRO C 1 64 ? -32.951 10.145 4.508 1.00 23.76 77 PRO C C 1
ATOM 3037 O O . PRO C 1 64 ? -32.151 9.782 5.356 1.00 23.12 77 PRO C O 1
ATOM 3041 N N . SER C 1 65 ? -33.488 9.299 3.620 1.00 23.68 78 SER C N 1
ATOM 3042 C CA . SER C 1 65 ? -33.119 7.839 3.595 1.00 24.51 78 SER C CA 1
ATOM 3043 C C . SER C 1 65 ? -31.675 7.674 3.454 1.00 25.88 78 SER C C 1
ATOM 3044 O O . SER C 1 65 ? -31.090 6.883 4.200 1.00 26.89 78 SER C O 1
ATOM 3047 N N . GLU C 1 66 ? -31.061 8.400 2.518 1.00 25.33 79 GLU C N 1
ATOM 3048 C CA . GLU C 1 66 ? -29.644 8.224 2.370 1.00 26.22 79 GLU C CA 1
ATOM 3049 C C . GLU C 1 66 ? -28.897 8.659 3.592 1.00 25.52 79 GLU C C 1
ATOM 3050 O O . GLU C 1 66 ? -27.885 8.064 3.934 1.00 23.90 79 GLU C O 1
ATOM 3056 N N . LEU C 1 67 ? -29.337 9.766 4.198 1.00 24.73 80 LEU C N 1
ATOM 3057 C CA . LEU C 1 67 ? -28.633 10.244 5.381 1.00 21.96 80 LEU C CA 1
ATOM 3058 C C . LEU C 1 67 ? -28.717 9.263 6.560 1.00 20.31 80 LEU C C 1
ATOM 3059 O O . LEU C 1 67 ? -27.753 9.086 7.291 1.00 20.71 80 LEU C O 1
ATOM 3064 N N . LEU C 1 68 ? -29.888 8.749 6.805 1.00 20.42 81 LEU C N 1
ATOM 3065 C CA . LEU C 1 68 ? -30.079 7.765 7.896 1.00 21.61 81 LEU C CA 1
ATOM 3066 C C . LEU C 1 68 ? -29.207 6.515 7.616 1.00 23.22 81 LEU C C 1
ATOM 3067 O O . LEU C 1 68 ? -28.540 6.000 8.513 1.00 23.06 81 LEU C O 1
ATOM 3072 N N A GLU C 1 69 ? -29.135 6.060 6.358 0.50 23.59 82 GLU C N 1
ATOM 3073 N N B GLU C 1 69 ? -29.203 6.107 6.363 0.50 23.93 82 GLU C N 1
ATOM 3074 C CA A GLU C 1 69 ? -28.208 4.926 6.007 0.50 24.95 82 GLU C CA 1
ATOM 3075 C CA B GLU C 1 69 ? -28.411 4.963 5.976 0.50 25.75 82 GLU C CA 1
ATOM 3076 C C A GLU C 1 69 ? -26.800 5.279 6.324 0.50 24.75 82 GLU C C 1
ATOM 3077 C C B GLU C 1 69 ? -26.883 5.238 6.120 0.50 25.15 82 GLU C C 1
ATOM 3078 O O A GLU C 1 69 ? -26.036 4.483 6.898 0.50 25.33 82 GLU C O 1
ATOM 3079 O O B GLU C 1 69 ? -26.144 4.333 6.484 0.50 26.30 82 GLU C O 1
ATOM 3090 N N . ALA C 1 70 ? -26.421 6.490 5.943 1.00 25.47 83 ALA C N 1
ATOM 3091 C CA . ALA C 1 70 ? -25.026 6.898 6.201 1.00 24.77 83 ALA C CA 1
ATOM 3092 C C . ALA C 1 70 ? -24.696 6.808 7.658 1.00 24.92 83 ALA C C 1
ATOM 3093 O O . ALA C 1 70 ? -23.628 6.354 8.041 1.00 25.32 83 ALA C O 1
ATOM 3095 N N . ILE C 1 71 ? -25.628 7.241 8.507 1.00 25.31 84 ILE C N 1
ATOM 3096 C CA . ILE C 1 71 ? -25.389 7.152 9.918 1.00 22.87 84 ILE C CA 1
ATOM 3097 C C . ILE C 1 71 ? -25.241 5.690 10.274 1.00 24.14 84 ILE C C 1
ATOM 3098 O O . ILE C 1 71 ? -24.341 5.336 10.991 1.00 23.43 84 ILE C O 1
ATOM 3103 N N . ASP C 1 72 ? -26.159 4.854 9.813 1.00 26.34 85 ASP C N 1
ATOM 3104 C CA . ASP C 1 72 ? -26.024 3.420 10.154 1.00 28.91 85 ASP C CA 1
ATOM 3105 C C . ASP C 1 72 ? -24.673 2.825 9.753 1.00 29.02 85 ASP C C 1
ATOM 3106 O O . ASP C 1 72 ? -24.056 2.125 10.572 1.00 29.31 85 ASP C O 1
ATOM 3111 N N . ASN C 1 73 ? -24.226 3.092 8.517 1.00 29.74 86 ASN C N 1
ATOM 3112 C CA . ASN C 1 73 ? -22.880 2.628 8.038 1.00 30.75 86 ASN C CA 1
ATOM 3113 C C . ASN C 1 73 ? -21.761 3.136 8.928 1.00 30.94 86 ASN C C 1
ATOM 3114 O O . ASN C 1 73 ? -20.783 2.420 9.237 1.00 29.87 86 ASN C O 1
ATOM 3119 N N . ASN C 1 74 ? -21.875 4.395 9.375 1.00 29.49 87 ASN C N 1
ATOM 3120 C CA . ASN C 1 74 ? -20.865 4.958 10.243 1.00 28.65 87 ASN C CA 1
ATOM 3121 C C . ASN C 1 74 ? -20.866 4.329 11.627 1.00 29.22 87 ASN C C 1
ATOM 3122 O O . ASN C 1 74 ? -19.812 4.088 12.213 1.00 30.13 87 ASN C O 1
ATOM 3127 N N . ILE C 1 75 ? -22.043 4.151 12.214 1.00 28.53 88 ILE C N 1
ATOM 3128 C CA . ILE C 1 75 ? -22.075 3.477 13.521 1.00 29.03 88 ILE C CA 1
ATOM 3129 C C . ILE C 1 75 ? -21.460 2.042 13.358 1.00 30.34 88 ILE C C 1
ATOM 3130 O O . ILE C 1 75 ? -20.677 1.584 14.190 1.00 30.79 88 ILE C O 1
ATOM 3135 N N . SER C 1 76 ? -21.849 1.363 12.289 1.00 31.81 89 SER C N 1
ATOM 3136 C CA . SER C 1 76 ? -21.406 -0.022 12.071 1.00 33.88 89 SER C CA 1
ATOM 3137 C C . SER C 1 76 ? -19.866 -0.055 11.936 1.00 34.95 89 SER C C 1
ATOM 3138 O O . SER C 1 76 ? -19.183 -0.878 12.592 1.00 34.70 89 SER C O 1
ATOM 3141 N N . GLN C 1 77 ? -19.333 0.863 11.123 1.00 34.51 90 GLN C N 1
ATOM 3142 C CA . GLN C 1 77 ? -17.902 1.028 10.931 1.00 34.37 90 GLN C CA 1
ATOM 3143 C C . GLN C 1 77 ? -17.156 1.391 12.209 1.00 34.10 90 GLN C C 1
ATOM 3144 O O . GLN C 1 77 ? -16.036 0.886 12.448 1.00 34.36 90 GLN C O 1
ATOM 3150 N N . THR C 1 78 ? -17.731 2.280 13.028 1.00 31.44 91 THR C N 1
ATOM 3151 C CA . THR C 1 78 ? -17.076 2.738 14.219 1.00 31.04 91 THR C CA 1
ATOM 3152 C C . THR C 1 78 ? -17.120 1.624 15.282 1.00 31.75 91 THR C C 1
ATOM 3153 O O . THR C 1 78 ? -16.252 1.574 16.141 1.00 30.10 91 THR C O 1
ATOM 3157 N N . ALA C 1 79 ? -18.146 0.778 15.225 1.00 32.21 92 ALA C N 1
ATOM 3158 C CA . ALA C 1 79 ? -18.229 -0.381 16.150 1.00 34.15 92 ALA C CA 1
ATOM 3159 C C . ALA C 1 79 ? -16.969 -1.257 15.971 1.00 35.19 92 ALA C C 1
ATOM 3160 O O . ALA C 1 79 ? -16.251 -1.569 16.937 1.00 35.00 92 ALA C O 1
ATOM 3162 N N . GLN C 1 80 ? -16.683 -1.586 14.720 1.00 36.84 93 GLN C N 1
ATOM 3163 C CA . GLN C 1 80 ? -15.468 -2.306 14.412 1.00 38.81 93 GLN C CA 1
ATOM 3164 C C . GLN C 1 80 ? -14.217 -1.552 14.972 1.00 39.29 93 GLN C C 1
ATOM 3165 O O . GLN C 1 80 ? -13.462 -2.083 15.841 1.00 39.20 93 GLN C O 1
ATOM 3171 N N . ASP C 1 81 ? -14.037 -0.295 14.525 1.00 37.94 94 ASP C N 1
ATOM 3172 C CA . ASP C 1 81 ? -12.891 0.481 14.880 1.00 37.34 94 ASP C CA 1
ATOM 3173 C C . ASP C 1 81 ? -12.681 0.514 16.375 1.00 36.81 94 ASP C C 1
ATOM 3174 O O . ASP C 1 81 ? -11.562 0.439 16.856 1.00 37.69 94 ASP C O 1
ATOM 3179 N N . TRP C 1 82 ? -13.736 0.649 17.138 1.00 36.18 95 TRP C N 1
ATOM 3180 C CA . TRP C 1 82 ? -13.519 0.793 18.552 1.00 36.87 95 TRP C CA 1
ATOM 3181 C C . TRP C 1 82 ? -13.446 -0.568 19.240 1.00 38.57 95 TRP C C 1
ATOM 3182 O O . TRP C 1 82 ? -13.112 -0.617 20.438 1.00 39.05 95 TRP C O 1
ATOM 3193 N N . GLY C 1 83 ? -13.771 -1.636 18.488 1.00 38.75 96 GLY C N 1
ATOM 3194 C CA . GLY C 1 83 ? -14.020 -2.991 19.038 1.00 39.16 96 GLY C CA 1
ATOM 3195 C C . GLY C 1 83 ? -14.993 -2.987 20.207 1.00 39.54 96 GLY C C 1
ATOM 3196 O O . GLY C 1 83 ? -14.677 -3.507 21.297 1.00 40.81 96 GLY C O 1
ATOM 3197 N N . VAL C 1 84 ? -16.167 -2.388 20.012 1.00 37.41 97 VAL C N 1
ATOM 3198 C CA . VAL C 1 84 ? -17.254 -2.521 20.992 1.00 36.21 97 VAL C CA 1
ATOM 3199 C C . VAL C 1 84 ? -18.482 -2.849 20.182 1.00 35.03 97 VAL C C 1
ATOM 3200 O O . VAL C 1 84 ? -18.393 -2.914 18.947 1.00 34.28 97 VAL C O 1
ATOM 3204 N N . SER C 1 85 ? -19.623 -3.068 20.834 1.00 34.97 98 SER C N 1
ATOM 3205 C CA . SER C 1 85 ? -20.836 -3.384 20.089 1.00 34.73 98 SER C CA 1
ATOM 3206 C C . SER C 1 85 ? -21.442 -2.118 19.449 1.00 35.18 98 SER C C 1
ATOM 3207 O O . SER C 1 85 ? -21.117 -1.005 19.874 1.00 35.19 98 SER C O 1
ATOM 3210 N N . ILE C 1 86 ? -22.305 -2.336 18.462 1.00 35.59 99 ILE C N 1
ATOM 3211 C CA . ILE C 1 86 ? -23.087 -1.283 17.823 1.00 36.49 99 ILE C CA 1
ATOM 3212 C C . ILE C 1 86 ? -23.839 -0.513 18.918 1.00 37.54 99 ILE C C 1
ATOM 3213 O O . ILE C 1 86 ? -23.791 0.725 18.927 1.00 35.16 99 ILE C O 1
ATOM 3218 N N . GLN C 1 87 ? -24.464 -1.236 19.864 1.00 37.55 100 GLN C N 1
ATOM 3219 C CA . GLN C 1 87 ? -25.165 -0.581 20.970 1.00 38.97 100 GLN C CA 1
ATOM 3220 C C . GLN C 1 87 ? -24.284 0.342 21.795 1.00 37.27 100 GLN C C 1
ATOM 3221 O O . GLN C 1 87 ? -24.733 1.420 22.191 1.00 37.19 100 GLN C O 1
ATOM 3227 N N . GLU C 1 88 ? -23.054 -0.059 22.086 1.00 35.78 101 GLU C N 1
ATOM 3228 C CA . GLU C 1 88 ? -22.175 0.786 22.870 1.00 36.22 101 GLU C CA 1
ATOM 3229 C C . GLU C 1 88 ? -21.811 2.077 22.084 1.00 34.86 101 GLU C C 1
ATOM 3230 O O . GLU C 1 88 ? -21.749 3.176 22.649 1.00 36.09 101 GLU C O 1
ATOM 3236 N N . VAL C 1 89 ? -21.578 1.934 20.788 1.00 33.73 102 VAL C N 1
ATOM 3237 C CA . VAL C 1 89 ? -21.302 3.123 19.914 1.00 33.19 102 VAL C CA 1
ATOM 3238 C C . VAL C 1 89 ? -22.508 4.072 19.968 1.00 32.27 102 VAL C C 1
ATOM 3239 O O . VAL C 1 89 ? -22.366 5.235 20.348 1.00 32.33 102 VAL C O 1
ATOM 3243 N N . GLU C 1 90 ? -23.688 3.535 19.701 1.00 31.93 103 GLU C N 1
ATOM 3244 C CA . GLU C 1 90 ? -24.928 4.299 19.782 1.00 32.98 103 GLU C CA 1
ATOM 3245 C C . GLU C 1 90 ? -25.112 5.076 21.057 1.00 33.42 103 GLU C C 1
ATOM 3246 O O . GLU C 1 90 ? -25.520 6.254 21.001 1.00 32.20 103 GLU C O 1
ATOM 3252 N N . VAL C 1 91 ? -24.819 4.485 22.218 1.00 32.94 104 VAL C N 1
ATOM 3253 C CA . VAL C 1 91 ? -24.935 5.311 23.411 1.00 34.29 104 VAL C CA 1
ATOM 3254 C C . VAL C 1 91 ? -24.025 6.527 23.411 1.00 33.97 104 VAL C C 1
ATOM 3255 O O . VAL C 1 91 ? -24.388 7.543 23.999 1.00 36.16 104 VAL C O 1
ATOM 3259 N N . ILE C 1 92 ? -22.837 6.407 22.834 1.00 31.60 105 ILE C N 1
ATOM 3260 C CA . ILE C 1 92 ? -21.878 7.496 22.891 1.00 31.43 105 ILE C CA 1
ATOM 3261 C C . ILE C 1 92 ? -22.121 8.494 21.771 1.00 29.49 105 ILE C C 1
ATOM 3262 O O . ILE C 1 92 ? -21.979 9.672 21.999 1.00 29.93 105 ILE C O 1
ATOM 3267 N N . LEU C 1 93 ? -22.530 8.008 20.603 1.00 27.80 106 LEU C N 1
ATOM 3268 C CA . LEU C 1 93 ? -22.606 8.844 19.413 1.00 26.93 106 LEU C CA 1
ATOM 3269 C C . LEU C 1 93 ? -23.999 9.201 18.946 1.00 26.68 106 LEU C C 1
ATOM 3270 O O . LEU C 1 93 ? -24.127 10.128 18.174 1.00 26.05 106 LEU C O 1
ATOM 3275 N N . GLY C 1 94 ? -25.011 8.438 19.355 1.00 26.52 107 GLY C N 1
ATOM 3276 C CA . GLY C 1 94 ? -26.378 8.554 18.834 1.00 25.64 107 GLY C CA 1
ATOM 3277 C C . GLY C 1 94 ? -26.625 7.506 17.755 1.00 24.87 107 GLY C C 1
ATOM 3278 O O . GLY C 1 94 ? -25.810 6.627 17.547 1.00 25.57 107 GLY C O 1
ATOM 3279 N N . SER C 1 95 ? -27.750 7.596 17.075 1.00 23.68 108 SER C N 1
ATOM 3280 C CA . SER C 1 95 ? -28.138 6.573 16.103 1.00 23.29 108 SER C CA 1
ATOM 3281 C C . SER C 1 95 ? -29.113 7.210 15.151 1.00 22.79 108 SER C C 1
ATOM 3282 O O . SER C 1 95 ? -29.534 8.365 15.346 1.00 25.44 108 SER C O 1
ATOM 3285 N N . SER C 1 96 ? -29.450 6.472 14.112 1.00 22.78 109 SER C N 1
ATOM 3286 C CA . SER C 1 96 ? -30.478 6.851 13.172 1.00 22.98 109 SER C CA 1
ATOM 3287 C C . SER C 1 96 ? -31.880 6.585 13.715 1.00 21.73 109 SER C C 1
ATOM 3288 O O . SER C 1 96 ? -32.861 6.935 13.063 1.00 22.58 109 SER C O 1
ATOM 3291 N N A LYS C 1 97 ? -32.025 5.973 14.883 0.50 21.54 110 LYS C N 1
ATOM 3292 N N B LYS C 1 97 ? -31.949 5.996 14.912 0.50 21.65 110 LYS C N 1
ATOM 3293 C CA A LYS C 1 97 ? -33.386 5.663 15.343 0.50 21.33 110 LYS C CA 1
ATOM 3294 C CA B LYS C 1 97 ? -33.209 5.542 15.511 0.50 21.91 110 LYS C CA 1
ATOM 3295 C C A LYS C 1 97 ? -33.822 6.517 16.540 0.50 21.30 110 LYS C C 1
ATOM 3296 C C B LYS C 1 97 ? -33.753 6.469 16.600 0.50 21.42 110 LYS C C 1
ATOM 3297 O O A LYS C 1 97 ? -34.815 6.204 17.189 0.50 19.75 110 LYS C O 1
ATOM 3298 O O B LYS C 1 97 ? -34.769 6.166 17.216 0.50 20.02 110 LYS C O 1
ATOM 3309 N N . ARG C 1 98 ? -33.102 7.614 16.809 1.00 19.74 111 ARG C N 1
ATOM 3310 C CA . ARG C 1 98 ? -33.548 8.522 17.843 1.00 21.47 111 ARG C CA 1
ATOM 3311 C C . ARG C 1 98 ? -33.453 9.985 17.413 1.00 19.91 111 ARG C C 1
ATOM 3312 O O . ARG C 1 98 ? -32.691 10.309 16.498 1.00 21.41 111 ARG C O 1
ATOM 3320 N N . ILE C 1 99 ? -34.299 10.807 18.013 1.00 19.53 112 ILE C N 1
ATOM 3321 C CA . ILE C 1 99 ? -34.301 12.270 17.784 1.00 18.28 112 ILE C CA 1
ATOM 3322 C C . ILE C 1 99 ? -32.976 12.782 18.367 1.00 18.89 112 ILE C C 1
ATOM 3323 O O . ILE C 1 99 ? -32.668 12.540 19.543 1.00 18.10 112 ILE C O 1
ATOM 3328 N N . ILE C 1 100 ? -32.201 13.452 17.533 1.00 17.20 113 ILE C N 1
ATOM 3329 C CA . ILE C 1 100 ? -30.954 14.054 17.914 1.00 18.69 113 ILE C CA 1
ATOM 3330 C C . ILE C 1 100 ? -31.214 15.570 18.118 1.00 18.77 113 ILE C C 1
ATOM 3331 O O . ILE C 1 100 ? -31.734 16.232 17.196 1.00 19.44 113 ILE C O 1
ATOM 3336 N N . GLU C 1 101 ? -30.909 16.102 19.284 1.00 16.14 114 GLU C N 1
ATOM 3337 C CA . GLU C 1 101 ? -31.095 17.560 19.530 1.00 18.06 114 GLU C CA 1
ATOM 3338 C C . GLU C 1 101 ? -29.829 18.324 19.119 1.00 16.94 114 GLU C C 1
ATOM 3339 O O . GLU C 1 101 ? -28.757 18.082 19.671 1.00 16.01 114 GLU C O 1
ATOM 3345 N N . PRO C 1 102 ? -29.895 19.163 18.062 1.00 17.67 115 PRO C N 1
ATOM 3346 C CA . PRO C 1 102 ? -28.660 19.831 17.623 1.00 15.72 115 PRO C CA 1
ATOM 3347 C C . PRO C 1 102 ? -28.081 20.879 18.607 1.00 14.02 115 PRO C C 1
ATOM 3348 O O . PRO C 1 102 ? -28.825 21.615 19.251 1.00 13.69 115 PRO C O 1
ATOM 3352 N N . VAL C 1 103 ? -26.754 20.982 18.646 1.00 12.88 116 VAL C N 1
ATOM 3353 C CA . VAL C 1 103 ? -26.079 22.057 19.334 1.00 12.87 116 VAL C CA 1
ATOM 3354 C C . VAL C 1 103 ? -26.168 23.325 18.438 1.00 14.09 116 VAL C C 1
ATOM 3355 O O . VAL C 1 103 ? -26.596 23.223 17.253 1.00 13.72 116 VAL C O 1
ATOM 3359 N N . ALA C 1 104 ? -25.662 24.452 18.960 1.00 14.16 117 ALA C N 1
ATOM 3360 C CA . ALA C 1 104 ? -26.001 25.782 18.469 1.00 15.52 117 ALA C CA 1
ATOM 3361 C C . ALA C 1 104 ? -25.556 25.927 17.012 1.00 15.75 117 ALA C C 1
ATOM 3362 O O . ALA C 1 104 ? -26.300 26.443 16.215 1.00 16.65 117 ALA C O 1
ATOM 3364 N N . GLY C 1 105 ? -24.344 25.493 16.690 1.00 15.70 118 GLY C N 1
ATOM 3365 C CA . GLY C 1 105 ? -23.838 25.704 15.314 1.00 16.01 118 GLY C CA 1
ATOM 3366 C C . GLY C 1 105 ? -24.590 24.903 14.260 1.00 16.05 118 GLY C C 1
ATOM 3367 O O . GLY C 1 105 ? -24.657 25.320 13.063 1.00 17.20 118 GLY C O 1
ATOM 3368 N N . VAL C 1 106 ? -25.062 23.717 14.629 1.00 15.26 119 VAL C N 1
ATOM 3369 C CA . VAL C 1 106 ? -25.832 22.898 13.676 1.00 15.27 119 VAL C CA 1
ATOM 3370 C C . VAL C 1 106 ? -27.174 23.563 13.367 1.00 15.10 119 VAL C C 1
ATOM 3371 O O . VAL C 1 106 ? -27.576 23.657 12.204 1.00 16.10 119 VAL C O 1
ATOM 3375 N N . THR C 1 107 ? -27.840 24.044 14.404 1.00 14.83 120 THR C N 1
ATOM 3376 C CA . THR C 1 107 ? -29.116 24.738 14.284 1.00 14.25 120 THR C CA 1
ATOM 3377 C C . THR C 1 107 ? -28.894 25.962 13.377 1.00 14.73 120 THR C C 1
ATOM 3378 O O . THR C 1 107 ? -29.733 26.177 12.466 1.00 15.23 120 THR C O 1
ATOM 3382 N N . ALA C 1 108 ? -27.848 26.759 13.642 1.00 12.25 121 ALA C N 1
ATOM 3383 C CA . ALA C 1 108 ? -27.651 28.038 12.910 1.00 14.16 121 ALA C CA 1
ATOM 3384 C C . ALA C 1 108 ? -27.382 27.703 11.404 1.00 15.08 121 ALA C C 1
ATOM 3385 O O . ALA C 1 108 ? -27.933 28.352 10.492 1.00 16.56 121 ALA C O 1
ATOM 3387 N N . ASN C 1 109 ? -26.612 26.628 11.148 1.00 15.44 122 ASN C N 1
ATOM 3388 C CA . ASN C 1 109 ? -26.286 26.280 9.751 1.00 15.56 122 ASN C CA 1
ATOM 3389 C C . ASN C 1 109 ? -27.474 25.898 9.003 1.00 15.60 122 ASN C C 1
ATOM 3390 O O . ASN C 1 109 ? -27.617 26.327 7.808 1.00 16.44 122 ASN C O 1
ATOM 3395 N N . THR C 1 110 ? -28.332 25.091 9.639 1.00 13.40 123 THR C N 1
ATOM 3396 C CA . THR C 1 110 ? -29.516 24.558 9.026 1.00 16.72 123 THR C CA 1
ATOM 3397 C C . THR C 1 110 ? -30.549 25.643 8.781 1.00 17.20 123 THR C C 1
ATOM 3398 O O . THR C 1 110 ? -31.224 25.680 7.739 1.00 16.37 123 THR C O 1
ATOM 3402 N N . ILE C 1 111 ? -30.685 26.549 9.740 1.00 14.35 124 ILE C N 1
ATOM 3403 C CA . ILE C 1 1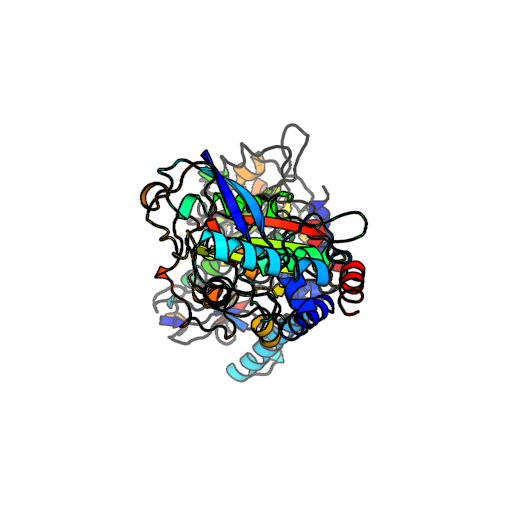11 ? -31.671 27.598 9.525 1.00 14.65 124 ILE C CA 1
ATOM 3404 C C . ILE C 1 111 ? -31.243 28.445 8.276 1.00 14.29 124 ILE C C 1
ATOM 3405 O O . ILE C 1 111 ? -32.153 28.817 7.480 1.00 15.78 124 ILE C O 1
ATOM 3410 N N . MET C 1 112 ? -29.947 28.748 8.139 1.00 13.55 125 MET C N 1
ATOM 3411 C CA . MET C 1 112 ? -29.412 29.559 7.045 1.00 15.85 125 MET C CA 1
ATOM 3412 C C . MET C 1 112 ? -29.835 28.837 5.731 1.00 17.54 125 MET C C 1
ATOM 3413 O O . MET C 1 112 ? -30.313 29.456 4.802 1.00 16.93 125 MET C O 1
ATOM 3418 N N . LYS C 1 113 ? -29.703 27.518 5.687 1.00 17.90 126 LYS C N 1
ATOM 3419 C CA . LYS C 1 113 ? -30.184 26.754 4.496 1.00 17.59 126 LYS C CA 1
ATOM 3420 C C . LYS C 1 113 ? -31.627 26.868 4.271 1.00 19.00 126 LYS C C 1
ATOM 3421 O O . LYS C 1 113 ? -31.991 27.073 3.086 1.00 18.15 126 LYS C O 1
ATOM 3427 N N . LEU C 1 114 ? -32.473 26.727 5.320 1.00 16.41 127 LEU C N 1
ATOM 3428 C CA . LEU C 1 114 ? -33.892 26.893 5.155 1.00 19.53 127 LEU C CA 1
ATOM 3429 C C . LEU C 1 114 ? -34.233 28.176 4.426 1.00 21.23 127 LEU C C 1
ATOM 3430 O O . LEU C 1 114 ? -35.197 28.194 3.609 1.00 20.71 127 LEU C O 1
ATOM 3435 N N . PHE C 1 115 ? -33.501 29.247 4.768 1.00 19.74 128 PHE C N 1
ATOM 3436 C CA . PHE C 1 115 ? -33.833 30.584 4.200 1.00 19.39 128 PHE C CA 1
ATOM 3437 C C . PHE C 1 115 ? -33.216 30.785 2.794 1.00 17.98 128 PHE C C 1
ATOM 3438 O O . PHE C 1 115 ? -33.806 31.462 1.914 1.00 19.23 128 PHE C O 1
ATOM 3446 N N . LEU C 1 116 ? -32.028 30.278 2.606 1.00 15.89 129 LEU C N 1
ATOM 3447 C CA . LEU C 1 116 ? -31.230 30.726 1.503 1.00 17.81 129 LEU C CA 1
ATOM 3448 C C . LEU C 1 116 ? -31.080 29.704 0.329 1.00 18.89 129 LEU C C 1
ATOM 3449 O O . LEU C 1 116 ? -30.678 30.087 -0.820 1.00 17.99 129 LEU C O 1
ATOM 3454 N N . ASP C 1 117 ? -31.360 28.432 0.636 1.00 16.90 130 ASP C N 1
ATOM 3455 C CA . ASP C 1 117 ? -30.960 27.385 -0.357 1.00 18.85 130 ASP C CA 1
ATOM 3456 C C . ASP C 1 117 ? -32.001 27.430 -1.468 1.00 17.11 130 ASP C C 1
ATOM 3457 O O . ASP C 1 117 ? -33.190 27.597 -1.251 1.00 17.02 130 ASP C O 1
ATOM 3462 N N . ASN C 1 118 ? -31.545 27.220 -2.672 1.00 21.91 131 ASN C N 1
ATOM 3463 C CA . ASN C 1 118 ? -32.494 27.018 -3.772 1.00 22.91 131 ASN C CA 1
ATOM 3464 C C . ASN C 1 118 ? -31.747 26.333 -4.949 1.00 25.49 131 ASN C C 1
ATOM 3465 O O . ASN C 1 118 ? -30.670 25.756 -4.794 1.00 25.65 131 ASN C O 1
ATOM 3470 N N . ASP C 1 119 ? -32.290 26.479 -6.160 1.00 29.89 132 ASP C N 1
ATOM 3471 C CA . ASP C 1 119 ? -31.693 25.778 -7.313 1.00 31.07 132 ASP C CA 1
ATOM 3472 C C . ASP C 1 119 ? -30.322 26.319 -7.732 1.00 30.26 132 ASP C C 1
ATOM 3473 O O . ASP C 1 119 ? -29.566 25.663 -8.487 1.00 32.82 132 ASP C O 1
ATOM 3478 N N . ILE C 1 120 ? -29.951 27.515 -7.262 1.00 28.33 133 ILE C N 1
ATOM 3479 C CA . ILE C 1 120 ? -28.673 28.062 -7.678 1.00 25.61 133 ILE C CA 1
ATOM 3480 C C . ILE C 1 120 ? -27.636 28.319 -6.546 1.00 25.47 133 ILE C C 1
ATOM 3481 O O . ILE C 1 120 ? -26.451 28.584 -6.781 1.00 24.64 133 ILE C O 1
ATOM 3486 N N . PHE C 1 121 ? -28.093 28.158 -5.306 1.00 23.56 134 PHE C N 1
ATOM 3487 C CA . PHE C 1 121 ? -27.209 28.448 -4.198 1.00 22.69 134 PHE C CA 1
ATOM 3488 C C . PHE C 1 121 ? -27.450 27.450 -3.082 1.00 18.81 134 PHE C C 1
ATOM 3489 O O . PHE C 1 121 ? -28.587 27.142 -2.795 1.00 19.48 134 PHE C O 1
ATOM 3497 N N . SER C 1 122 ? -26.367 26.974 -2.469 1.00 20.50 135 SER C N 1
ATOM 3498 C CA . SER C 1 122 ? -26.492 26.069 -1.291 1.00 20.08 135 SER C CA 1
ATOM 3499 C C . SER C 1 122 ? -25.596 26.655 -0.185 1.00 20.14 135 SER C C 1
ATOM 3500 O O . SER C 1 122 ? -24.348 26.735 -0.311 1.00 18.48 135 SER C O 1
ATOM 3503 N N . TYR C 1 123 ? -26.241 27.035 0.918 1.00 20.76 136 TYR C N 1
ATOM 3504 C CA . TYR C 1 123 ? -25.435 27.684 2.007 1.00 18.70 136 TYR C CA 1
ATOM 3505 C C . TYR C 1 123 ? -24.428 26.703 2.633 1.00 19.12 136 TYR C C 1
ATOM 3506 O O . TYR C 1 123 ? -24.773 25.528 2.933 1.00 17.80 136 TYR C O 1
ATOM 3515 N N . SER C 1 124 ? -23.220 27.197 2.921 1.00 19.05 137 SER C N 1
ATOM 3516 C CA . SER C 1 124 ? -22.269 26.427 3.664 1.00 20.54 137 SER C CA 1
ATOM 3517 C C . SER C 1 124 ? -21.479 27.433 4.520 1.00 20.97 137 SER C C 1
ATOM 3518 O O . SER C 1 124 ? -21.083 28.524 4.033 1.00 18.06 137 SER C O 1
ATOM 3521 N N . PHE C 1 125 ? -21.178 27.097 5.778 1.00 20.03 138 PHE C N 1
ATOM 3522 C CA . PHE C 1 125 ? -20.495 28.061 6.614 1.00 20.33 138 PHE C CA 1
ATOM 3523 C C . PHE C 1 125 ? -19.131 28.498 6.051 1.00 21.59 138 PHE C C 1
ATOM 3524 O O . PHE C 1 125 ? -18.790 29.687 6.077 1.00 20.09 138 PHE C O 1
ATOM 3532 N N . GLU C 1 126 ? -18.394 27.505 5.587 1.00 22.88 139 GLU C N 1
ATOM 3533 C CA . GLU C 1 126 ? -16.994 27.609 5.189 1.00 27.20 139 GLU C CA 1
ATOM 3534 C C . GLU C 1 126 ? -16.959 28.595 4.034 1.00 28.07 139 GLU C C 1
ATOM 3535 O O . GLU C 1 126 ? -15.940 29.235 3.801 1.00 29.28 139 GLU C O 1
ATOM 3541 N N . LYS C 1 127 ? -18.065 28.706 3.326 1.00 28.70 140 LYS C N 1
ATOM 3542 C CA . LYS C 1 127 ? -18.074 29.581 2.175 1.00 31.94 140 LYS C CA 1
ATOM 3543 C C . LYS C 1 127 ? -18.452 30.991 2.442 1.00 32.31 140 LYS C C 1
ATOM 3544 O O . LYS C 1 127 ? -18.063 31.853 1.647 1.00 33.16 140 LYS C O 1
ATOM 3550 N N . GLY C 1 128 ? -19.139 31.295 3.551 1.00 32.29 141 GLY C N 1
ATOM 3551 C CA . GLY C 1 128 ? -19.685 32.662 3.755 1.00 31.23 141 GLY C CA 1
ATOM 3552 C C . GLY C 1 128 ? -18.631 33.757 4.029 1.00 30.87 141 GLY C C 1
ATOM 3553 O O . GLY C 1 128 ? -17.537 33.467 4.532 1.00 32.42 141 GLY C O 1
ATOM 3554 N N . GLN C 1 129 ? -18.900 35.011 3.659 1.00 30.04 142 GLN C N 1
ATOM 3555 C CA . GLN C 1 129 ? -17.907 36.065 3.897 1.00 28.39 142 GLN C CA 1
ATOM 3556 C C . GLN C 1 129 ? -18.134 36.550 5.340 1.00 26.10 142 GLN C C 1
ATOM 3557 O O . GLN C 1 129 ? -19.251 36.992 5.611 1.00 27.51 142 GLN C O 1
ATOM 3563 N N . SER C 1 130 ? -17.155 36.450 6.241 1.00 23.43 143 SER C N 1
ATOM 3564 C CA . SER C 1 130 ? -17.381 36.964 7.612 1.00 24.09 143 SER C CA 1
ATOM 3565 C C . SER C 1 130 ? -17.045 38.409 7.732 1.00 22.62 143 SER C C 1
ATOM 3566 O O . SER C 1 130 ? -16.022 38.824 7.324 1.00 24.61 143 SER C O 1
ATOM 3569 N N . LEU C 1 131 ? -18.008 39.187 8.160 1.00 21.74 144 LEU C N 1
ATOM 3570 C CA . LEU C 1 131 ? -17.832 40.629 8.335 1.00 21.43 144 LEU C CA 1
ATOM 3571 C C . LEU C 1 131 ? -17.181 40.938 9.683 1.00 20.91 144 LEU C C 1
ATOM 3572 O O . LEU C 1 131 ? -17.398 40.190 10.643 1.00 20.13 144 LEU C O 1
ATOM 3577 N N . SER C 1 132 ? -16.452 42.044 9.769 1.00 18.78 145 SER C N 1
ATOM 3578 C CA . SER C 1 132 ? -15.922 42.472 11.066 1.00 19.43 145 SER C CA 1
ATOM 3579 C C . SER C 1 132 ? -17.158 43.107 11.762 1.00 17.27 145 SER C C 1
ATOM 3580 O O . SER C 1 132 ? -18.169 43.355 11.128 1.00 16.27 145 SER C O 1
ATOM 3583 N N . LEU C 1 133 ? -17.093 43.311 13.065 1.00 17.27 146 LEU C N 1
ATOM 3584 C CA . LEU C 1 133 ? -18.150 44.036 13.741 1.00 16.65 146 LEU C CA 1
ATOM 3585 C C . LEU C 1 133 ? -18.365 45.413 13.139 1.00 17.76 146 LEU C C 1
ATOM 3586 O O . LEU C 1 133 ? -19.531 45.839 12.966 1.00 16.19 146 LEU C O 1
ATOM 3591 N N . SER C 1 134 ? -17.286 46.144 12.777 1.00 18.42 147 SER C N 1
ATOM 3592 C CA . SER C 1 134 ? -17.524 47.453 12.130 1.00 21.12 147 SER C CA 1
ATOM 3593 C C . SER C 1 134 ? -18.259 47.357 10.866 1.00 20.04 147 SER C C 1
ATOM 3594 O O . SER C 1 134 ? -19.104 48.205 10.570 1.00 15.87 147 SER C O 1
ATOM 3597 N N . GLN C 1 135 ? -17.877 46.370 10.037 1.00 20.98 148 GLN C N 1
ATOM 3598 C CA . GLN C 1 135 ? -18.599 46.255 8.758 1.00 18.39 148 GLN C CA 1
ATOM 3599 C C . GLN C 1 135 ? -20.045 45.877 8.997 1.00 18.49 148 GLN C C 1
ATOM 3600 O O . GLN C 1 135 ? -20.931 46.322 8.287 1.00 19.23 148 GLN C O 1
ATOM 3606 N N . LEU C 1 136 ? -20.308 45.004 9.979 1.00 17.33 149 LEU C N 1
ATOM 3607 C CA . LEU C 1 136 ? -21.675 44.632 10.215 1.00 16.44 149 LEU C CA 1
ATOM 3608 C C . LEU C 1 136 ? -22.456 45.860 10.678 1.00 17.60 149 LEU C C 1
ATOM 3609 O O . LEU C 1 136 ? -23.545 46.067 10.240 1.00 17.08 149 LEU C O 1
ATOM 3614 N N . GLN C 1 137 ? -21.908 46.641 11.604 1.00 17.92 150 GLN C N 1
ATOM 3615 C CA . GLN C 1 137 ? -22.656 47.822 12.079 1.00 19.61 150 GLN C CA 1
ATOM 3616 C C . GLN C 1 137 ? -23.032 48.777 10.932 1.00 20.39 150 GLN C C 1
ATOM 3617 O O . GLN C 1 137 ? -24.142 49.277 10.924 1.00 20.68 150 GLN C O 1
ATOM 3623 N N A GLU C 1 138 ? -22.056 49.066 10.067 0.75 21.91 151 GLU C N 1
ATOM 3624 N N B GLU C 1 138 ? -22.168 48.946 9.927 0.25 20.25 151 GLU C N 1
ATOM 3625 C CA A GLU C 1 138 ? -22.272 49.950 8.918 0.75 24.48 151 GLU C CA 1
ATOM 3626 C CA B GLU C 1 138 ? -22.537 49.697 8.701 0.25 20.31 151 GLU C CA 1
ATOM 3627 C C A GLU C 1 138 ? -23.456 49.441 8.093 0.75 23.29 151 GLU C C 1
ATOM 3628 C C B GLU C 1 138 ? -23.800 49.143 8.040 0.25 19.98 151 GLU C C 1
ATOM 3629 O O A GLU C 1 138 ? -24.337 50.181 7.631 0.75 23.80 151 GLU C O 1
ATOM 3630 O O B GLU C 1 138 ? -24.752 49.880 7.740 0.25 19.26 151 GLU C O 1
ATOM 3641 N N A ARG C 1 139 ? -23.561 48.116 7.992 0.35 23.20 152 ARG C N 1
ATOM 3642 N N B ARG C 1 139 ? -23.822 47.837 7.818 0.35 19.72 152 ARG C N 1
ATOM 3643 N N C ARG C 1 139 ? -23.734 47.474 8.215 0.30 23.68 152 ARG C N 1
ATOM 3644 C CA A ARG C 1 139 ? -24.737 47.470 7.360 0.35 23.29 152 ARG C CA 1
ATOM 3645 C CA B ARG C 1 139 ? -24.994 47.225 7.233 0.35 19.90 152 ARG C CA 1
ATOM 3646 C CA C ARG C 1 139 ? -24.903 47.587 7.359 0.30 23.11 152 ARG C CA 1
ATOM 3647 C C A ARG C 1 139 ? -26.047 47.524 8.154 0.35 23.09 152 ARG C C 1
ATOM 3648 C C B ARG C 1 139 ? -26.186 47.403 8.145 0.35 21.03 152 ARG C C 1
ATOM 3649 C C C ARG C 1 139 ? -26.159 47.508 8.170 0.30 23.29 152 ARG C C 1
ATOM 3650 O O A ARG C 1 139 ? -27.074 47.862 7.586 0.35 22.83 152 ARG C O 1
ATOM 3651 O O B ARG C 1 139 ? -27.256 47.775 7.687 0.35 21.09 152 ARG C O 1
ATOM 3652 O O C ARG C 1 139 ? -27.246 47.769 7.668 0.30 23.00 152 ARG C O 1
ATOM 3674 N N . LEU C 1 140 ? -26.011 47.157 9.440 1.00 22.54 153 LEU C N 1
ATOM 3675 C CA . LEU C 1 140 ? -27.195 47.091 10.315 1.00 25.56 153 LEU C CA 1
ATOM 3676 C C . LEU C 1 140 ? -27.821 48.512 10.546 1.00 27.39 153 LEU C C 1
ATOM 3677 O O . LEU C 1 140 ? -29.030 48.645 10.828 1.00 29.48 153 LEU C O 1
ATOM 3682 N N A ALA C 1 141 ? -26.994 49.518 10.292 0.60 27.57 154 ALA C N 1
ATOM 3683 N N B ALA C 1 141 ? -26.980 49.533 10.571 0.40 26.87 154 ALA C N 1
ATOM 3684 C CA A ALA C 1 141 ? -27.370 50.952 10.329 0.60 29.80 154 ALA C CA 1
ATOM 3685 C CA B ALA C 1 141 ? -27.438 50.887 10.921 0.40 27.26 154 ALA C CA 1
ATOM 3686 C C A ALA C 1 141 ? -27.990 51.413 8.985 0.60 29.95 154 ALA C C 1
ATOM 3687 C C B ALA C 1 141 ? -28.804 51.173 10.292 0.40 27.45 154 ALA C C 1
ATOM 3688 O O A ALA C 1 141 ? -28.691 52.431 8.922 0.60 31.46 154 ALA C O 1
ATOM 3689 O O B ALA C 1 141 ? -29.719 51.724 10.924 0.40 27.33 154 ALA C O 1
ATOM 3692 N N A SER C 1 142 ? -27.719 50.680 7.911 0.60 30.19 155 SER C N 1
ATOM 3693 N N B SER C 1 142 ? -28.951 50.802 9.026 0.40 28.43 155 SER C N 1
ATOM 3694 C CA A SER C 1 142 ? -28.213 51.087 6.614 0.60 31.36 155 SER C CA 1
ATOM 3695 C CA B SER C 1 142 ? -30.131 51.212 8.321 0.40 29.93 155 SER C CA 1
ATOM 3696 C C A SER C 1 142 ? -29.164 50.096 5.951 0.60 30.94 155 SER C C 1
ATOM 3697 C C B SER C 1 142 ? -30.687 50.376 7.206 0.40 31.40 155 SER C C 1
ATOM 3698 O O A SER C 1 142 ? -29.154 50.032 4.735 0.60 31.93 155 SER C O 1
ATOM 3699 O O B SER C 1 142 ? -31.751 50.749 6.731 0.40 32.58 155 SER C O 1
ATOM 3704 N N . LEU C 1 143 ? -29.983 49.351 6.712 1.00 32.62 156 LEU C N 1
ATOM 3705 C CA . LEU C 1 143 ? -30.743 48.182 6.115 1.00 32.71 156 LEU C CA 1
ATOM 3706 C C . LEU C 1 143 ? -32.048 48.576 5.413 1.00 33.27 156 LEU C C 1
ATOM 3707 O O . LEU C 1 143 ? -33.038 48.941 6.080 1.00 33.57 156 LEU C O 1
ATOM 3712 N N . PRO C 1 144 ? -32.106 48.361 4.091 1.00 32.85 157 PRO C N 1
ATOM 3713 C CA . PRO C 1 144 ? -33.324 48.727 3.354 1.00 32.70 157 PRO C CA 1
ATOM 3714 C C . PRO C 1 144 ? -34.557 48.089 3.985 1.00 32.69 157 PRO C C 1
ATOM 3715 O O . PRO C 1 144 ? -34.572 46.863 4.287 1.00 31.78 157 PRO C O 1
ATOM 3719 N N . ALA C 1 145 ? -35.587 48.904 4.225 1.00 30.66 158 ALA C N 1
ATOM 3720 C CA . ALA C 1 145 ? -36.827 48.451 4.927 1.00 28.57 158 ALA C CA 1
ATOM 3721 C C . ALA C 1 145 ? -37.656 47.362 4.265 1.00 28.17 158 ALA C C 1
ATOM 3722 O O . ALA C 1 145 ? -38.389 46.618 4.955 1.00 26.63 158 ALA C O 1
ATOM 3724 N N . HIS C 1 146 ? -37.646 47.332 2.931 1.00 27.52 159 HIS C N 1
ATOM 3725 C CA . HIS C 1 146 ? -38.615 46.506 2.214 1.00 27.27 159 HIS C CA 1
ATOM 3726 C C . HIS C 1 146 ? -37.926 45.194 1.826 1.00 25.95 159 HIS C C 1
ATOM 3727 O O . HIS C 1 146 ? -38.545 44.336 1.163 1.00 26.15 159 HIS C O 1
ATOM 3734 N N . LYS C 1 147 ? -36.664 45.052 2.235 1.00 24.30 160 LYS C N 1
ATOM 3735 C CA . LYS C 1 147 ? -35.868 43.798 2.075 1.00 22.29 160 LYS C CA 1
ATOM 3736 C C . LYS C 1 147 ? -35.687 42.950 3.377 1.00 22.30 160 LYS C C 1
ATOM 3737 O O . LYS C 1 147 ? -35.611 43.515 4.488 1.00 19.27 160 LYS C O 1
ATOM 3743 N N . ASN C 1 148 ? -35.643 41.607 3.228 1.00 20.31 161 ASN C N 1
ATOM 3744 C CA . ASN C 1 148 ? -35.404 40.726 4.418 1.00 21.50 161 ASN C CA 1
ATOM 3745 C C . ASN C 1 148 ? -33.939 40.363 4.521 1.00 19.83 161 ASN C C 1
ATOM 3746 O O . ASN C 1 148 ? -33.218 40.210 3.494 1.00 19.19 161 ASN C O 1
ATOM 3751 N N . PHE C 1 149 ? -33.440 40.267 5.759 1.00 17.84 162 PHE C N 1
ATOM 3752 C CA . PHE C 1 149 ? -32.093 39.879 5.954 1.00 17.03 162 PHE C CA 1
ATOM 3753 C C . PHE C 1 149 ? -32.008 38.823 7.064 1.00 15.72 162 PHE C C 1
ATOM 3754 O O . PHE C 1 149 ? -32.899 38.745 7.914 1.00 15.29 162 PHE C O 1
ATOM 3762 N N . ILE C 1 150 ? -30.937 38.030 6.999 1.00 16.06 163 ILE C N 1
ATOM 3763 C CA . ILE C 1 150 ? -30.716 36.983 8.028 1.00 16.87 163 ILE C CA 1
ATOM 3764 C C . ILE C 1 150 ? -29.226 36.999 8.314 1.00 16.53 163 ILE C C 1
ATOM 3765 O O . ILE C 1 150 ? -28.351 37.081 7.404 1.00 16.20 163 ILE C O 1
ATOM 3770 N N . LEU C 1 151 ? -28.910 36.975 9.611 1.00 15.51 164 LEU C N 1
ATOM 3771 C CA . LEU C 1 151 ? -27.552 37.089 10.073 1.00 14.24 164 LEU C CA 1
ATOM 3772 C C . LEU C 1 151 ? -27.116 35.844 10.810 1.00 14.75 164 LEU C C 1
ATOM 3773 O O . LEU C 1 151 ? -27.794 35.449 11.718 1.00 14.67 164 LEU C O 1
ATOM 3778 N N . ARG C 1 152 ? -26.029 35.201 10.388 1.00 14.31 165 ARG C N 1
ATOM 3779 C CA . ARG C 1 152 ? -25.559 34.070 11.170 1.00 15.70 165 ARG C CA 1
ATOM 3780 C C . ARG C 1 152 ? -24.420 34.544 12.033 1.00 14.11 165 ARG C C 1
ATOM 3781 O O . ARG C 1 152 ? -23.477 35.170 11.543 1.00 14.88 165 ARG C O 1
ATOM 3789 N N . VAL C 1 153 ? -24.472 34.172 13.328 1.00 14.00 166 VAL C N 1
ATOM 3790 C CA . VAL C 1 153 ? -23.448 34.569 14.283 1.00 13.40 166 VAL C CA 1
ATOM 3791 C C . VAL C 1 153 ? -22.754 33.416 15.003 1.00 14.79 166 VAL C C 1
ATOM 3792 O O . VAL C 1 153 ? -23.448 32.554 15.548 1.00 14.11 166 VAL C O 1
ATOM 3796 N N . ASN C 1 154 ? -21.407 33.440 15.024 1.00 14.17 167 ASN C N 1
ATOM 3797 C CA . ASN C 1 154 ? -20.622 32.792 16.075 1.00 16.72 167 ASN C CA 1
ATOM 3798 C C . ASN C 1 154 ? -20.094 33.887 16.996 1.00 15.83 167 ASN C C 1
ATOM 3799 O O . ASN C 1 154 ? -19.483 34.896 16.566 1.00 16.42 167 ASN C O 1
ATOM 3804 N N . ASP C 1 155 ? -20.309 33.668 18.289 1.00 16.26 168 ASP C N 1
ATOM 3805 C CA . ASP C 1 155 ? -20.047 34.648 19.338 1.00 15.62 168 ASP C CA 1
ATOM 3806 C C . ASP C 1 155 ? -18.971 34.014 20.256 1.00 16.96 168 ASP C C 1
ATOM 3807 O O . ASP C 1 155 ? -19.211 32.980 20.962 1.00 15.20 168 ASP C O 1
ATOM 3812 N N . GLY C 1 156 ? -17.746 34.559 20.161 1.00 15.99 169 GLY C N 1
ATOM 3813 C CA . GLY C 1 156 ? -16.559 33.895 20.712 1.00 18.56 169 GLY C CA 1
ATOM 3814 C C . GLY C 1 156 ? -16.625 33.786 22.229 1.00 18.67 169 GLY C C 1
ATOM 3815 O O . GLY C 1 156 ? -16.322 32.712 22.770 1.00 19.09 169 GLY C O 1
ATOM 3816 N N . GLY C 1 157 ? -17.022 34.872 22.882 1.00 18.58 170 GLY C N 1
ATOM 3817 C CA . GLY C 1 157 ? -17.133 34.886 24.332 1.00 18.97 170 GLY C CA 1
ATOM 3818 C C . GLY C 1 157 ? -18.170 33.933 24.933 1.00 19.49 170 GLY C C 1
ATOM 3819 O O . GLY C 1 157 ? -17.939 33.303 25.973 1.00 20.23 170 GLY C O 1
ATOM 3820 N N . LEU C 1 158 ? -19.327 33.825 24.284 1.00 17.58 171 LEU C N 1
ATOM 3821 C CA . LEU C 1 158 ? -20.357 32.908 24.691 1.00 15.62 171 LEU C CA 1
ATOM 3822 C C . LEU C 1 158 ? -20.159 31.490 24.185 1.00 16.41 171 LEU C C 1
ATOM 3823 O O . LEU C 1 158 ? -20.935 30.578 24.576 1.00 15.02 171 LEU C O 1
ATOM 3828 N N . GLY C 1 159 ? -19.168 31.290 23.282 1.00 15.57 172 GLY C N 1
ATOM 3829 C CA . GLY C 1 159 ? -18.936 29.928 22.652 1.00 16.88 172 GLY C CA 1
ATOM 3830 C C . GLY C 1 159 ? -20.289 29.452 22.097 1.00 16.64 172 GLY C C 1
ATOM 3831 O O . GLY C 1 159 ? -20.710 28.322 22.327 1.00 16.55 172 GLY C O 1
ATOM 3832 N N . HIS C 1 160 ? -20.972 30.334 21.358 1.00 15.94 173 HIS C N 1
ATOM 3833 C CA . HIS C 1 160 ? -22.337 30.054 20.995 1.00 14.78 173 HIS C CA 1
ATOM 3834 C C . HIS C 1 160 ? -22.549 30.485 19.557 1.00 14.24 173 HIS C C 1
ATOM 3835 O O . HIS C 1 160 ? -21.775 31.255 19.031 1.00 14.28 173 HIS C O 1
ATOM 3842 N N . ALA C 1 161 ? -23.613 29.990 18.978 1.00 13.41 174 ALA C N 1
ATOM 3843 C CA . ALA C 1 161 ? -24.017 30.388 17.604 1.00 15.15 174 ALA C CA 1
ATOM 3844 C C . ALA C 1 161 ? -25.489 30.529 17.537 1.00 13.00 174 ALA C C 1
ATOM 3845 O O . ALA C 1 161 ? -26.264 29.842 18.252 1.00 14.01 174 ALA C O 1
ATOM 3847 N N . TYR C 1 162 ? -25.927 31.470 16.693 1.00 11.64 175 TYR C N 1
ATOM 3848 C CA . TYR C 1 162 ? -27.342 31.717 16.637 1.00 12.04 175 TYR C CA 1
ATOM 3849 C C . TYR C 1 162 ? -27.666 32.490 15.324 1.00 11.90 175 TYR C C 1
ATOM 3850 O O . TYR C 1 162 ? -26.768 32.929 14.634 1.00 12.16 175 TYR C O 1
ATOM 3859 N N . VAL C 1 163 ? -28.948 32.633 15.060 1.00 12.70 176 VAL C N 1
ATOM 3860 C CA . VAL C 1 163 ? -29.373 33.338 13.848 1.00 14.52 176 VAL C CA 1
ATOM 3861 C C . VAL C 1 163 ? -30.323 34.459 14.301 1.00 14.02 176 VAL C C 1
ATOM 3862 O O . VAL C 1 163 ? -31.157 34.281 15.182 1.00 16.32 176 VAL C O 1
ATOM 3866 N N . ILE C 1 164 ? -30.144 35.625 13.680 1.00 14.11 177 ILE C N 1
ATOM 3867 C CA . ILE C 1 164 ? -31.089 36.714 13.821 1.00 13.77 177 ILE C CA 1
ATOM 3868 C C . ILE C 1 164 ? -31.761 36.980 12.458 1.00 12.78 177 ILE C C 1
ATOM 3869 O O . ILE C 1 164 ? -31.075 37.275 11.503 1.00 13.43 177 ILE C O 1
ATOM 3874 N N . ASP C 1 165 ? -33.096 37.027 12.479 1.00 13.83 178 ASP C N 1
ATOM 3875 C CA . ASP C 1 165 ? -33.904 37.144 11.299 1.00 14.73 178 ASP C CA 1
ATOM 3876 C C . ASP C 1 165 ? -34.398 38.593 11.333 1.00 14.38 178 ASP C C 1
ATOM 3877 O O . ASP C 1 165 ? -34.918 39.043 12.378 1.00 15.36 178 ASP C O 1
ATOM 3882 N N . PHE C 1 166 ? -34.182 39.329 10.250 1.00 15.87 179 PHE C N 1
ATOM 3883 C CA . PHE C 1 166 ? -34.693 40.731 10.098 1.00 17.34 179 PHE C CA 1
ATOM 3884 C C . PHE C 1 166 ? -35.727 40.810 8.957 1.00 18.65 179 PHE C C 1
ATOM 3885 O O . PHE C 1 166 ? -35.331 41.200 7.896 1.00 19.99 179 PHE C O 1
ATOM 3893 N N . PRO C 1 167 ? -36.988 40.458 9.197 1.00 19.86 180 PRO C N 1
ATOM 3894 C CA . PRO C 1 167 ? -38.036 40.450 8.183 1.00 22.34 180 PRO C CA 1
ATOM 3895 C C . PRO C 1 167 ? -38.285 41.900 7.704 1.00 23.66 180 PRO C C 1
ATOM 3896 O O . PRO C 1 167 ? -38.147 42.853 8.495 1.00 23.84 180 PRO C O 1
ATOM 3900 N N . ALA C 1 168 ? -38.616 42.054 6.428 1.00 23.34 181 ALA C N 1
ATOM 3901 C CA . ALA C 1 168 ? -39.019 43.397 5.914 1.00 25.73 181 ALA C CA 1
ATOM 3902 C C . ALA C 1 168 ? -40.194 43.870 6.721 1.00 26.50 181 ALA C C 1
ATOM 3903 O O . ALA C 1 168 ? -41.025 43.088 7.174 1.00 26.99 181 ALA C O 1
ATOM 3905 N N . THR C 1 169 ? -40.291 45.172 6.889 1.00 29.12 182 THR C N 1
ATOM 3906 C CA . THR C 1 169 ? -41.431 45.691 7.628 1.00 31.96 182 THR C CA 1
ATOM 3907 C C . THR C 1 169 ? -41.779 47.050 7.075 1.00 33.15 182 THR C C 1
ATOM 3908 O O . THR C 1 169 ? -40.988 47.730 6.414 1.00 32.32 182 THR C O 1
ATOM 3912 N N . THR C 1 170 ? -43.032 47.359 7.315 1.00 35.91 183 THR C N 1
ATOM 3913 C CA . THR C 1 170 ? -43.599 48.625 7.022 1.00 39.26 183 THR C CA 1
ATOM 3914 C C . THR C 1 170 ? -43.414 49.558 8.238 1.00 40.24 183 THR C C 1
ATOM 3915 O O . THR C 1 170 ? -43.677 50.757 8.167 1.00 42.04 183 THR C O 1
ATOM 3919 N N . ASN C 1 171 ? -42.979 49.008 9.363 1.00 40.53 184 ASN C N 1
ATOM 3920 C CA . ASN C 1 171 ? -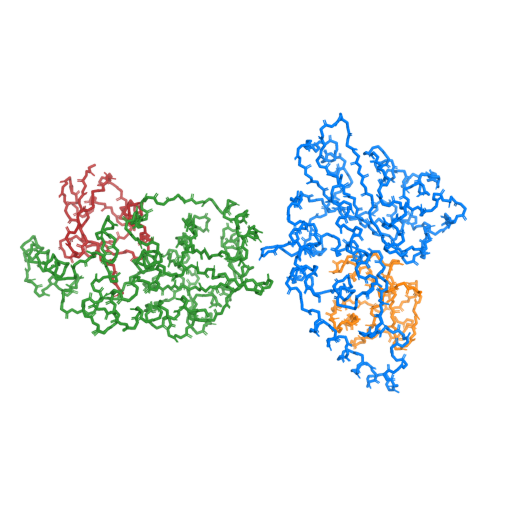42.874 49.777 10.598 1.00 40.70 184 ASN C CA 1
ATOM 3921 C C . ASN C 1 171 ? -41.486 50.479 10.672 1.00 40.32 184 ASN C C 1
ATOM 3922 O O . ASN C 1 171 ? -40.458 49.793 10.642 1.00 40.49 184 ASN C O 1
ATOM 3927 N N . PRO C 1 172 ? -41.449 51.841 10.779 1.00 39.23 185 PRO C N 1
ATOM 3928 C CA . PRO C 1 172 ? -40.170 52.590 10.908 1.00 38.33 185 PRO C CA 1
ATOM 3929 C C . PRO C 1 172 ? -39.026 51.888 11.706 1.00 36.65 185 PRO C C 1
ATOM 3930 O O . PRO C 1 172 ? -37.870 51.966 11.315 1.00 38.90 185 PRO C O 1
ATOM 3934 N N A SER C 1 173 ? -39.340 51.180 12.789 0.50 35.69 186 SER C N 1
ATOM 3935 N N B SER C 1 173 ? -39.365 51.283 12.839 0.50 35.57 186 SER C N 1
ATOM 3936 C CA A SER C 1 173 ? -38.318 50.602 13.681 0.50 33.98 186 SER C CA 1
ATOM 3937 C CA B SER C 1 173 ? -38.418 50.586 13.696 0.50 33.58 186 SER C CA 1
ATOM 3938 C C A SER C 1 173 ? -38.293 49.045 13.695 0.50 33.28 186 SER C C 1
ATOM 3939 C C B SER C 1 173 ? -38.584 49.074 13.410 0.50 33.32 186 SER C C 1
ATOM 3940 O O A SER C 1 173 ? -38.836 48.394 14.626 0.50 32.10 186 SER C O 1
ATOM 3941 O O B SER C 1 173 ? -39.587 48.467 13.830 0.50 32.83 186 SER C O 1
ATOM 3946 N N . ARG C 1 174 ? -37.630 48.470 12.687 1.00 31.33 187 ARG C N 1
ATOM 3947 C CA . ARG C 1 174 ? -37.802 47.028 12.351 1.00 29.60 187 ARG C CA 1
ATOM 3948 C C . ARG C 1 174 ? -37.550 46.087 13.545 1.00 29.16 187 ARG C C 1
ATOM 3949 O O . ARG C 1 174 ? -36.705 46.354 14.382 1.00 27.42 187 ARG C O 1
ATOM 3957 N N . ASP C 1 175 ? -38.340 45.026 13.639 1.00 28.31 188 ASP C N 1
ATOM 3958 C CA . ASP C 1 175 ? -38.204 44.070 14.744 1.00 28.85 188 ASP C CA 1
ATOM 3959 C C . ASP C 1 175 ? -37.228 42.979 14.252 1.00 27.50 188 ASP C C 1
ATOM 3960 O O . ASP C 1 175 ? -37.189 42.686 13.031 1.00 27.60 188 ASP C O 1
ATOM 3965 N N . ALA C 1 176 ? -36.419 42.419 15.159 1.00 23.39 189 ALA C N 1
ATOM 3966 C CA . ALA C 1 176 ? -35.582 41.273 14.824 1.00 20.12 189 ALA C CA 1
ATOM 3967 C C . ALA C 1 176 ? -35.955 40.059 15.678 1.00 19.15 189 ALA C C 1
ATOM 3968 O O . ALA C 1 176 ? -36.536 40.205 16.807 1.00 16.52 189 ALA C O 1
ATOM 3970 N N . PHE C 1 177 ? -35.559 38.858 15.229 1.00 16.31 190 PHE C N 1
ATOM 3971 C CA . PHE C 1 177 ? -35.975 37.652 15.981 1.00 17.53 190 PHE C CA 1
ATOM 3972 C C . PHE C 1 177 ? -34.779 36.765 16.119 1.00 16.75 190 PHE C C 1
ATOM 3973 O O . PHE C 1 177 ? -34.083 36.600 15.156 1.00 17.54 190 PHE C O 1
ATOM 3981 N N . LEU C 1 178 ? -34.541 36.203 17.315 1.00 15.92 191 LEU C N 1
ATOM 3982 C CA . LEU C 1 178 ? -33.347 35.371 17.502 1.00 15.41 191 LEU C CA 1
ATOM 3983 C C . LEU C 1 178 ? -33.761 33.892 17.471 1.00 15.29 191 LEU C C 1
ATOM 3984 O O . LEU C 1 178 ? -34.739 33.522 18.152 1.00 15.88 191 LEU C O 1
ATOM 3989 N N . TYR C 1 179 ? -32.997 33.027 16.777 1.00 13.89 192 TYR C N 1
ATOM 3990 C CA . TYR C 1 179 ? -33.284 31.590 16.760 1.00 13.14 192 TYR C CA 1
ATOM 3991 C C . TYR C 1 179 ? -32.053 30.900 17.272 1.00 12.48 192 TYR C C 1
ATOM 3992 O O . TYR C 1 179 ? -30.980 31.224 16.880 1.00 10.72 192 TYR C O 1
ATOM 4001 N N . GLN C 1 180 ? -32.206 29.849 18.055 1.00 13.42 193 GLN C N 1
ATOM 4002 C CA . GLN C 1 180 ? -31.013 29.201 18.540 1.00 13.46 193 GLN C CA 1
ATOM 4003 C C . GLN C 1 180 ? -31.348 27.860 19.117 1.00 12.64 193 GLN C C 1
ATOM 4004 O O . GLN C 1 180 ? -32.496 27.585 19.452 1.00 12.08 193 GLN C O 1
ATOM 4010 N N . SER C 1 181 ? -30.313 27.044 19.273 1.00 13.76 194 SER C N 1
ATOM 4011 C CA . SER C 1 181 ? -30.310 26.025 20.350 1.00 14.52 194 SER C CA 1
ATOM 4012 C C . SER C 1 181 ? -28.989 26.184 21.110 1.00 14.30 194 SER C C 1
ATOM 4013 O O . SER C 1 181 ? -28.085 26.955 20.666 1.00 13.60 194 SER C O 1
ATOM 4016 N N . ASP C 1 182 ? -28.805 25.441 22.223 1.00 13.03 195 ASP C N 1
ATOM 4017 C CA . ASP C 1 182 ? -27.557 25.667 22.951 1.00 14.45 195 ASP C CA 1
ATOM 4018 C C . ASP C 1 182 ? -27.189 24.377 23.763 1.00 16.32 195 ASP C C 1
ATOM 4019 O O . ASP C 1 182 ? -28.043 23.816 24.446 1.00 16.11 195 ASP C O 1
ATOM 4024 N N . LEU C 1 183 ? -25.944 23.897 23.627 1.00 17.43 196 LEU C N 1
ATOM 4025 C CA . LEU C 1 183 ? -25.371 22.826 24.459 1.00 19.38 196 LEU C CA 1
ATOM 4026 C C . LEU C 1 183 ? -25.408 23.208 25.967 1.00 19.20 196 LEU C C 1
ATOM 4027 O O . LEU C 1 183 ? -25.655 22.343 26.824 1.00 19.61 196 LEU C O 1
ATOM 4032 N N . GLY C 1 184 ? -25.235 24.477 26.297 1.00 18.79 197 GLY C N 1
ATOM 4033 C CA . GLY C 1 184 ? -25.402 24.831 27.717 1.00 20.51 197 GLY C CA 1
ATOM 4034 C C . GLY C 1 184 ? -24.092 24.749 28.514 1.00 21.69 197 GLY C C 1
ATOM 4035 O O . GLY C 1 184 ? -24.099 24.942 29.739 1.00 21.06 197 GLY C O 1
ATOM 4036 N N . GLU C 1 185 ? -22.950 24.543 27.855 1.00 22.14 198 GLU C N 1
ATOM 4037 C CA . GLU C 1 185 ? -21.717 24.480 28.683 1.00 23.45 198 GLU C CA 1
ATOM 4038 C C . GLU C 1 185 ? -21.096 25.828 28.929 1.00 23.26 198 GLU C C 1
ATOM 4039 O O . GLU C 1 185 ? -20.081 25.917 29.659 1.00 25.34 198 GLU C O 1
ATOM 4045 N N . GLY C 1 186 ? -21.641 26.888 28.325 1.00 20.33 199 GLY C N 1
ATOM 4046 C CA . GLY C 1 186 ? -21.096 28.244 28.481 1.00 19.02 199 GLY C CA 1
ATOM 4047 C C . GLY C 1 186 ? -21.817 29.100 29.523 1.00 18.14 199 GLY C C 1
ATOM 4048 O O . GLY C 1 186 ? -22.405 28.577 30.480 1.00 16.62 199 GLY C O 1
ATOM 4049 N N . VAL C 1 187 ? -21.815 30.401 29.323 1.00 16.32 200 VAL C N 1
ATOM 4050 C CA . VAL C 1 187 ? -22.514 31.310 30.224 1.00 17.46 200 VAL C CA 1
ATOM 4051 C C . VAL C 1 187 ? -24.022 31.018 30.180 1.00 19.36 200 VAL C C 1
ATOM 4052 O O . VAL C 1 187 ? -24.717 31.029 31.233 1.00 18.78 200 VAL C O 1
ATOM 4056 N N . THR C 1 188 ? -24.559 30.778 28.971 1.00 15.85 201 THR C N 1
ATOM 4057 C CA . THR C 1 188 ? -25.993 30.488 28.806 1.00 15.27 201 THR C CA 1
ATOM 4058 C C . THR C 1 188 ? -26.257 29.027 29.062 1.00 15.92 201 THR C C 1
ATOM 4059 O O . THR C 1 188 ? -25.357 28.244 28.913 1.00 16.11 201 THR C O 1
ATOM 4063 N N . ARG C 1 189 ? -27.487 28.668 29.429 1.00 17.39 202 ARG C N 1
ATOM 4064 C CA . ARG C 1 189 ? -27.809 27.293 29.780 1.00 17.87 202 ARG C CA 1
ATOM 4065 C C . ARG C 1 189 ? -28.330 26.529 28.565 1.00 17.38 202 ARG C C 1
ATOM 4066 O O . ARG C 1 189 ? -28.589 27.113 27.535 1.00 17.18 202 ARG C O 1
ATOM 4074 N N . GLU C 1 190 ? -28.410 25.219 28.699 1.00 15.48 203 GLU C N 1
ATOM 4075 C CA . GLU C 1 190 ? -28.955 24.367 27.640 1.00 15.65 203 GLU C CA 1
ATOM 4076 C C . GLU C 1 190 ? -30.356 24.733 27.210 1.00 16.07 203 GLU C C 1
ATOM 4077 O O . GLU C 1 190 ? -31.252 24.949 28.049 1.00 15.78 203 GLU C O 1
ATOM 4083 N N . VAL C 1 191 ? -30.604 24.747 25.885 1.00 13.45 204 VAL C N 1
ATOM 4084 C CA . VAL C 1 191 ? -31.994 24.928 25.438 1.00 15.03 204 VAL C CA 1
ATOM 4085 C C . VAL C 1 191 ? -32.149 24.192 24.068 1.00 14.14 204 VAL C C 1
ATOM 4086 O O . VAL C 1 191 ? -31.245 24.242 23.231 1.00 15.70 204 VAL C O 1
ATOM 4090 N N . ARG C 1 192 ? -33.178 23.407 23.959 1.00 12.85 205 ARG C N 1
ATOM 4091 C CA . ARG C 1 192 ? -33.511 22.741 22.735 1.00 16.77 205 ARG C CA 1
ATOM 4092 C C . ARG C 1 192 ? -34.040 23.747 21.739 1.00 15.67 205 ARG C C 1
ATOM 4093 O O . ARG C 1 192 ? -34.805 24.663 22.084 1.00 16.56 205 ARG C O 1
ATOM 4101 N N . PHE C 1 193 ? -33.708 23.525 20.469 1.00 15.78 206 PHE C N 1
ATOM 4102 C CA . PHE C 1 193 ? -34.244 24.373 19.403 1.00 14.11 206 PHE C CA 1
ATOM 4103 C C . PHE C 1 193 ? -35.744 24.505 19.527 1.00 14.08 206 PHE C C 1
ATOM 4104 O O . PHE C 1 193 ? -36.326 25.631 19.469 1.00 15.92 206 PHE C O 1
ATOM 4112 N N . GLU C 1 194 ? -36.443 23.390 19.637 1.00 15.08 207 GLU C N 1
ATOM 4113 C CA . GLU C 1 194 ? -37.934 23.494 19.698 1.00 15.89 207 GLU C CA 1
ATOM 4114 C C . GLU C 1 194 ? -38.442 24.275 20.895 1.00 16.91 207 GLU C C 1
ATOM 4115 O O . GLU C 1 194 ? -39.453 24.917 20.791 1.00 15.58 207 GLU C O 1
ATOM 4121 N N . ASP C 1 195 ? -37.841 24.073 22.087 1.00 16.60 208 ASP C N 1
ATOM 4122 C CA . ASP C 1 195 ? -38.260 24.852 23.295 1.00 17.79 208 ASP C CA 1
ATOM 4123 C C . ASP C 1 195 ? -38.076 26.331 23.067 1.00 16.22 208 ASP C C 1
ATOM 4124 O O . ASP C 1 195 ? -38.951 27.164 23.366 1.00 16.86 208 ASP C O 1
ATOM 4129 N N . TRP C 1 196 ? -36.935 26.669 22.477 1.00 16.20 209 TRP C N 1
ATOM 4130 C CA . TRP C 1 196 ? -36.675 28.076 22.212 1.00 14.86 209 TRP C CA 1
ATOM 4131 C C . TRP C 1 196 ? -37.735 28.666 21.260 1.00 16.14 209 TRP C C 1
ATOM 4132 O O . TRP C 1 196 ? -38.320 29.784 21.495 1.00 15.60 209 TRP C O 1
ATOM 4143 N N . MET C 1 197 ? -37.962 27.972 20.158 1.00 14.73 210 MET C N 1
ATOM 4144 C CA . MET C 1 197 ? -38.948 28.467 19.149 1.00 15.13 210 MET C CA 1
ATOM 4145 C C . MET C 1 197 ? -40.310 28.593 19.706 1.00 16.44 210 MET C C 1
ATOM 4146 O O . MET C 1 197 ? -41.050 29.513 19.338 1.00 18.16 210 MET C O 1
ATOM 4151 N N . THR C 1 198 ? -40.717 27.665 20.557 1.00 16.78 211 THR C N 1
ATOM 4152 C CA . THR C 1 198 ? -42.090 27.713 20.978 1.00 20.40 211 THR C CA 1
ATOM 4153 C C . THR C 1 198 ? -42.274 28.642 22.145 1.00 21.74 211 THR C C 1
ATOM 4154 O O . THR C 1 198 ? -43.381 29.181 22.293 1.00 23.03 211 THR C O 1
ATOM 4158 N N . GLN C 1 199 ? -41.225 28.867 22.968 1.00 20.31 212 GLN C N 1
ATOM 4159 C CA . GLN C 1 199 ? -41.413 29.763 24.132 1.00 21.88 212 GLN C CA 1
ATOM 4160 C C . GLN C 1 199 ? -40.958 31.186 23.970 1.00 21.81 212 GLN C C 1
ATOM 4161 O O . GLN C 1 199 ? -41.578 32.093 24.533 1.00 22.13 212 GLN C O 1
ATOM 4167 N N . LYS C 1 200 ? -39.881 31.455 23.223 1.00 19.97 213 LYS C N 1
ATOM 4168 C CA . LYS C 1 200 ? -39.376 32.832 23.238 1.00 19.00 213 LYS C CA 1
ATOM 4169 C C . LYS C 1 200 ? -39.034 33.461 21.902 1.00 18.79 213 LYS C C 1
ATOM 4170 O O . LYS C 1 200 ? -39.039 34.657 21.789 1.00 18.36 213 LYS C O 1
ATOM 4176 N N . ALA C 1 201 ? -38.864 32.656 20.854 1.00 18.67 214 ALA C N 1
ATOM 4177 C CA . ALA C 1 201 ? -38.344 33.158 19.564 1.00 17.99 214 ALA C CA 1
ATOM 4178 C C . ALA C 1 201 ? -39.222 34.237 18.992 1.00 18.85 214 ALA C C 1
ATOM 4179 O O . ALA C 1 201 ? -38.737 35.085 18.283 1.00 18.46 214 ALA C O 1
ATOM 4181 N N . SER C 1 202 ? -40.521 34.144 19.185 1.00 19.99 215 SER C N 1
ATOM 4182 C CA . SER C 1 202 ? -41.375 35.126 18.584 1.00 24.33 215 SER C CA 1
ATOM 4183 C C . SER C 1 202 ? -41.380 36.489 19.273 1.00 25.62 215 SER C C 1
ATOM 4184 O O . SER C 1 202 ? -42.000 37.440 18.764 1.00 26.87 215 SER C O 1
ATOM 4187 N N . HIS C 1 203 ? -40.676 36.622 20.391 1.00 25.23 216 HIS C N 1
ATOM 4188 C CA . HIS C 1 203 ? -40.546 37.928 21.081 1.00 27.55 216 HIS C CA 1
ATOM 4189 C C . HIS C 1 203 ? -39.547 38.821 20.365 1.00 26.24 216 HIS C C 1
ATOM 4190 O O . HIS C 1 203 ? -38.367 38.522 20.338 1.00 27.57 216 HIS C O 1
ATOM 4197 N N . PRO C 1 204 ? -40.002 39.943 19.821 1.00 26.39 217 PRO C N 1
ATOM 4198 C CA . PRO C 1 204 ? -39.085 40.763 18.988 1.00 26.56 217 PRO C CA 1
ATOM 4199 C C . PRO C 1 204 ? -38.033 41.448 19.789 1.00 25.04 217 PRO C C 1
ATOM 4200 O O . PRO C 1 204 ? -38.272 41.816 20.923 1.00 23.43 217 PRO C O 1
ATOM 4204 N N . ILE C 1 205 ? -36.844 41.567 19.230 1.00 23.66 218 ILE C N 1
ATOM 4205 C CA . ILE C 1 205 ? -35.827 42.350 19.863 1.00 24.28 218 ILE C CA 1
ATOM 4206 C C . ILE C 1 205 ? -35.423 43.489 18.924 1.00 22.88 218 ILE C C 1
ATOM 4207 O O . ILE C 1 205 ? -35.576 43.382 17.695 1.00 23.34 218 ILE C O 1
ATOM 4212 N N . SER C 1 206 ? -34.957 44.604 19.483 1.00 22.48 219 SER C N 1
ATOM 4213 C CA . SER C 1 206 ? -34.609 45.746 18.650 1.00 21.20 219 SER C CA 1
ATOM 4214 C C . SER C 1 206 ? -33.180 45.576 18.128 1.00 20.41 219 SER C C 1
ATOM 4215 O O . SER C 1 206 ? -32.353 44.858 18.706 1.00 17.87 219 SER C O 1
ATOM 4218 N N . LEU C 1 207 ? -32.853 46.267 17.039 1.00 20.19 220 LEU C N 1
ATOM 4219 C CA . LEU C 1 207 ? -31.499 46.250 16.577 1.00 20.39 220 LEU C CA 1
ATOM 4220 C C . LEU C 1 207 ? -30.529 46.839 17.602 1.00 19.00 220 LEU C C 1
ATOM 4221 O O . LEU C 1 207 ? -29.362 46.451 17.691 1.00 18.01 220 LEU C O 1
ATOM 4226 N N . ASP C 1 208 ? -31.001 47.856 18.303 1.00 19.63 221 ASP C N 1
ATOM 4227 C CA . ASP C 1 208 ? -30.222 48.389 19.399 1.00 21.87 221 ASP C CA 1
ATOM 4228 C C . ASP C 1 208 ? -29.838 47.310 20.433 1.00 21.13 221 ASP C C 1
ATOM 4229 O O . ASP C 1 208 ? -28.663 47.251 20.797 1.00 21.75 221 ASP C O 1
ATOM 4234 N N . ASP C 1 209 ? -30.790 46.442 20.830 1.00 20.43 222 ASP C N 1
ATOM 4235 C CA . ASP C 1 209 ? -30.560 45.343 21.794 1.00 20.84 222 ASP C CA 1
ATOM 4236 C C . ASP C 1 209 ? -29.415 44.435 21.277 1.00 19.29 222 ASP C C 1
ATOM 4237 O O . ASP C 1 209 ? -28.535 44.033 22.014 1.00 15.07 222 ASP C O 1
ATOM 4242 N N . ILE C 1 210 ? -29.505 44.083 19.989 1.00 17.89 223 ILE C N 1
ATOM 4243 C CA . ILE C 1 210 ? -28.498 43.233 19.322 1.00 18.24 223 ILE C CA 1
ATOM 4244 C C . ILE C 1 210 ? -27.111 43.867 19.277 1.00 17.22 223 ILE C C 1
ATOM 4245 O O . ILE C 1 210 ? -26.101 43.234 19.631 1.00 18.08 223 ILE C O 1
ATOM 4250 N N . ASN C 1 211 ? -27.037 45.149 18.870 1.00 17.98 224 ASN C N 1
ATOM 4251 C CA . ASN C 1 211 ? -25.760 45.812 18.761 1.00 16.49 224 ASN C CA 1
ATOM 4252 C C . ASN C 1 211 ? -25.174 46.032 20.170 1.00 18.25 224 ASN C C 1
ATOM 4253 O O . ASN C 1 211 ? -23.977 45.888 20.369 1.00 18.04 224 ASN C O 1
ATOM 4258 N N . THR C 1 212 ? -26.041 46.338 21.137 1.00 16.40 225 THR C N 1
ATOM 4259 C CA . THR C 1 212 ? -25.622 46.483 22.571 1.00 18.34 225 THR C CA 1
ATOM 4260 C C . THR C 1 212 ? -24.941 45.246 23.053 1.00 14.68 225 THR C C 1
ATOM 4261 O O . THR C 1 212 ? -23.917 45.359 23.700 1.00 17.12 225 THR C O 1
ATOM 4265 N N . HIS C 1 213 ? -25.483 44.075 22.697 1.00 12.96 226 HIS C N 1
ATOM 4266 C CA . HIS C 1 213 ? -24.813 42.801 22.977 1.00 14.92 226 HIS C CA 1
ATOM 4267 C C . HIS C 1 213 ? -23.432 42.721 22.366 1.00 14.75 226 HIS C C 1
ATOM 4268 O O . HIS C 1 213 ? -22.462 42.513 23.106 1.00 14.94 226 HIS C O 1
ATOM 4275 N N . PHE C 1 214 ? -23.305 42.905 21.038 1.00 15.51 227 PHE C N 1
ATOM 4276 C CA . PHE C 1 214 ? -22.026 42.697 20.411 1.00 16.01 227 PHE C CA 1
ATOM 4277 C C . PHE C 1 214 ? -20.965 43.658 20.959 1.00 17.60 227 PHE C C 1
ATOM 4278 O O . PHE C 1 214 ? -19.867 43.265 21.319 1.00 16.76 227 PHE C O 1
ATOM 4286 N N A ILE C 1 215 ? -21.338 44.928 21.009 0.50 19.56 228 ILE C N 1
ATOM 4287 N N B ILE C 1 215 ? -21.288 44.942 20.995 0.50 19.18 228 ILE C N 1
ATOM 4288 C CA A ILE C 1 215 ? -20.520 46.010 21.550 0.50 21.78 228 ILE C CA 1
ATOM 4289 C CA B ILE C 1 215 ? -20.331 45.924 21.492 0.50 20.94 228 ILE C CA 1
ATOM 4290 C C A ILE C 1 215 ? -20.106 45.828 23.002 0.50 21.65 228 ILE C C 1
ATOM 4291 C C B ILE C 1 215 ? -20.058 45.796 23.019 0.50 21.26 228 ILE C C 1
ATOM 4292 O O A ILE C 1 215 ? -18.940 46.007 23.349 0.50 21.94 228 ILE C O 1
ATOM 4293 O O B ILE C 1 215 ? -18.907 45.935 23.433 0.50 21.42 228 ILE C O 1
ATOM 4302 N N . GLY C 1 216 ? -21.051 45.407 23.827 1.00 22.57 229 GLY C N 1
ATOM 4303 C CA . GLY C 1 216 ? -20.794 45.146 25.253 1.00 20.83 229 GLY C CA 1
ATOM 4304 C C . GLY C 1 216 ? -19.828 43.996 25.487 1.00 21.78 229 GLY C C 1
ATOM 4305 O O . GLY C 1 216 ? -18.843 44.124 26.244 1.00 23.41 229 GLY C O 1
ATOM 4306 N N . ILE C 1 217 ? -20.080 42.850 24.879 1.00 19.76 230 ILE C N 1
ATOM 4307 C CA . ILE C 1 217 ? -19.183 41.732 25.096 1.00 20.07 230 ILE C CA 1
ATOM 4308 C C . ILE C 1 217 ? -17.794 42.071 24.439 1.00 21.40 230 ILE C C 1
ATOM 4309 O O . ILE C 1 217 ? -16.748 41.784 25.003 1.00 17.91 230 ILE C O 1
ATOM 4314 N N . ALA C 1 218 ? -17.789 42.696 23.273 1.00 20.67 231 ALA C N 1
ATOM 4315 C CA . ALA C 1 218 ? -16.497 42.944 22.616 1.00 22.61 231 ALA C CA 1
ATOM 4316 C C . ALA C 1 218 ? -15.682 43.963 23.431 1.00 24.96 231 ALA C C 1
ATOM 4317 O O . ALA C 1 218 ? -14.471 43.940 23.373 1.00 27.70 231 ALA C O 1
ATOM 4319 N N . GLN C 1 219 ? -16.349 44.870 24.125 1.00 27.28 232 GLN C N 1
ATOM 4320 C CA . GLN C 1 219 ? -15.698 45.853 25.005 1.00 29.77 232 GLN C CA 1
ATOM 4321 C C . GLN C 1 219 ? -15.528 45.464 26.491 1.00 31.69 232 GLN C C 1
ATOM 4322 O O . GLN C 1 219 ? -15.143 46.324 27.335 1.00 32.66 232 GLN C O 1
ATOM 4328 N N . ASP C 1 220 ? -15.773 44.202 26.814 1.00 31.54 233 ASP C N 1
ATOM 4329 C CA . ASP C 1 220 ? -15.746 43.714 28.222 1.00 33.47 233 ASP C CA 1
ATOM 4330 C C . ASP C 1 220 ? -16.583 44.619 29.149 1.00 32.44 233 ASP C C 1
ATOM 4331 O O . ASP C 1 220 ? -16.137 45.072 30.216 1.00 32.48 233 ASP C O 1
ATOM 4336 N N . GLN C 1 221 ? -17.758 44.942 28.664 1.00 29.67 234 GLN C N 1
ATOM 4337 C CA . GLN C 1 221 ? -18.755 45.680 29.406 1.00 29.59 234 GLN C CA 1
ATOM 4338 C C . GLN C 1 221 ? -20.007 44.841 29.418 1.00 27.24 234 GLN C C 1
ATOM 4339 O O . GLN C 1 221 ? -21.012 45.291 28.978 1.00 28.67 234 GLN C O 1
ATOM 4345 N N . ILE C 1 222 ? -19.936 43.602 29.870 1.00 25.55 235 ILE C N 1
ATOM 4346 C CA . ILE C 1 222 ? -21.080 42.719 29.827 1.00 24.43 235 ILE C CA 1
ATOM 4347 C C . ILE C 1 222 ? -22.097 43.009 30.972 1.00 25.28 235 ILE C C 1
ATOM 4348 O O . ILE C 1 222 ? -21.712 43.156 32.158 1.00 25.06 235 ILE C O 1
ATOM 4353 N N . ASP C 1 223 ? -23.382 43.086 30.641 1.00 22.33 236 ASP C N 1
ATOM 4354 C CA . ASP C 1 223 ? -24.396 43.125 31.673 1.00 22.12 236 ASP C CA 1
ATOM 4355 C C . ASP C 1 223 ? -25.146 41.806 31.603 1.00 22.04 236 ASP C C 1
ATOM 4356 O O . ASP C 1 223 ? -25.815 41.513 30.582 1.00 20.68 236 ASP C O 1
ATOM 4361 N N . LEU C 1 224 ? -25.078 41.021 32.689 1.00 19.35 237 LEU C N 1
ATOM 4362 C CA . LEU C 1 224 ? -25.724 39.704 32.679 1.00 19.83 237 LEU C CA 1
ATOM 4363 C C . LEU C 1 224 ? -27.197 39.808 32.441 1.00 18.30 237 LEU C C 1
ATOM 4364 O O . LEU C 1 224 ? -27.779 38.869 31.872 1.00 18.53 237 LEU C O 1
ATOM 4369 N N . ALA C 1 225 ? -27.822 40.916 32.857 1.00 18.43 238 ALA C N 1
ATOM 4370 C CA . ALA C 1 225 ? -29.250 41.045 32.651 1.00 18.00 238 ALA C CA 1
ATOM 4371 C C . ALA C 1 225 ? -29.560 41.132 31.126 1.00 18.42 238 ALA C C 1
ATOM 4372 O O . ALA C 1 225 ? -30.634 40.738 30.674 1.00 16.76 238 ALA C O 1
ATOM 4374 N N . HIS C 1 226 ? -28.643 41.718 30.382 1.00 18.15 239 HIS C N 1
ATOM 4375 C CA . HIS C 1 226 ? -28.838 41.871 28.932 1.00 18.33 239 HIS C CA 1
ATOM 4376 C C . HIS C 1 226 ? -28.702 40.486 28.214 1.00 17.58 239 HIS C C 1
ATOM 4377 O O . HIS C 1 226 ? -29.483 40.174 27.331 1.00 17.54 239 HIS C O 1
ATOM 4384 N N . ILE C 1 227 ? -27.705 39.691 28.612 1.00 16.83 240 ILE C N 1
ATOM 4385 C CA . ILE C 1 227 ? -27.576 38.321 28.137 1.00 18.30 240 ILE C CA 1
ATOM 4386 C C . ILE C 1 227 ? -28.846 37.533 28.464 1.00 19.90 240 ILE C C 1
ATOM 4387 O O . ILE C 1 227 ? -29.343 36.775 27.615 1.00 16.37 240 ILE C O 1
ATOM 4392 N N . ALA C 1 228 ? -29.404 37.724 29.676 1.00 18.13 241 ALA C N 1
ATOM 4393 C CA . ALA C 1 228 ? -30.578 36.948 30.017 1.00 17.90 241 ALA C CA 1
ATOM 4394 C C . ALA C 1 228 ? -31.753 37.351 29.133 1.00 16.62 241 ALA C C 1
ATOM 4395 O O . ALA C 1 228 ? -32.520 36.521 28.679 1.00 17.71 241 ALA C O 1
ATOM 4397 N N . LYS C 1 229 ? -31.920 38.642 28.912 1.00 16.81 242 LYS C N 1
ATOM 4398 C CA . LYS C 1 229 ? -33.033 39.164 28.130 1.00 17.89 242 LYS C CA 1
ATOM 4399 C C . LYS C 1 229 ? -32.998 38.581 26.696 1.00 18.36 242 LYS C C 1
ATOM 4400 O O . LYS C 1 229 ? -34.024 38.227 26.166 1.00 17.42 242 LYS C O 1
ATOM 4406 N N A LEU C 1 230 ? -31.794 38.460 26.138 0.50 17.39 243 LEU C N 1
ATOM 4407 N N B LEU C 1 230 ? -31.812 38.466 26.100 0.50 17.20 243 LEU C N 1
ATOM 4408 C CA A LEU C 1 230 ? -31.631 38.008 24.756 0.50 17.56 243 LEU C CA 1
ATOM 4409 C CA B LEU C 1 230 ? -31.739 37.990 24.705 0.50 17.01 243 LEU C CA 1
ATOM 4410 C C A LEU C 1 230 ? -31.693 36.507 24.595 0.50 16.56 243 LEU C C 1
ATOM 4411 C C B LEU C 1 230 ? -31.692 36.477 24.565 0.50 16.29 243 LEU C C 1
ATOM 4412 O O A LEU C 1 230 ? -32.349 35.998 23.689 0.50 16.78 243 LEU C O 1
ATOM 4413 O O B LEU C 1 230 ? -32.281 35.922 23.637 0.50 16.35 243 LEU C O 1
ATOM 4422 N N . PHE C 1 231 ? -31.003 35.789 25.475 1.00 15.32 244 PHE C N 1
ATOM 4423 C CA . PHE C 1 231 ? -30.652 34.400 25.233 1.00 14.93 244 PHE C CA 1
ATOM 4424 C C . PHE C 1 231 ? -31.298 33.382 26.146 1.00 16.14 244 PHE C C 1
ATOM 4425 O O . PHE C 1 231 ? -31.388 32.235 25.779 1.00 15.28 244 PHE C O 1
ATOM 4433 N N . ASP C 1 232 ? -31.752 33.814 27.348 1.00 16.99 245 ASP C N 1
ATOM 4434 C CA . ASP C 1 232 ? -32.334 32.850 28.274 1.00 15.98 245 ASP C CA 1
ATOM 4435 C C . ASP C 1 232 ? -33.852 32.687 28.053 1.00 15.70 245 ASP C C 1
ATOM 4436 O O . ASP C 1 232 ? -34.600 33.652 27.936 1.00 14.34 245 ASP C O 1
ATOM 4441 N N . VAL C 1 233 ? -34.295 31.439 27.981 1.00 16.27 246 VAL C N 1
ATOM 4442 C CA . VAL C 1 233 ? -35.687 31.180 27.596 1.00 18.49 246 VAL C CA 1
ATOM 4443 C C . VAL C 1 233 ? -36.683 31.780 28.593 1.00 19.78 246 VAL C C 1
ATOM 4444 O O . VAL C 1 233 ? -37.789 32.131 28.198 1.00 19.57 246 VAL C O 1
ATOM 4448 N N . ASP C 1 234 ? -36.303 31.920 29.867 1.00 19.71 247 ASP C N 1
ATOM 4449 C CA . ASP C 1 234 ? -37.160 32.566 30.890 1.00 21.31 247 ASP C CA 1
ATOM 4450 C C . ASP C 1 234 ? -36.729 33.991 31.165 1.00 22.05 247 ASP C C 1
ATOM 4451 O O . ASP C 1 234 ? -37.235 34.589 32.087 1.00 21.50 247 ASP C O 1
ATOM 4456 N N . GLY C 1 235 ? -35.745 34.529 30.424 1.00 20.62 248 GLY C N 1
ATOM 4457 C CA . GLY C 1 235 ? -35.171 35.842 30.778 1.00 21.49 248 GLY C CA 1
ATOM 4458 C C . GLY C 1 235 ? -34.584 35.847 32.214 1.00 21.87 248 GLY C C 1
ATOM 4459 O O . GLY C 1 235 ? -34.627 36.857 32.898 1.00 19.27 248 GLY C O 1
ATOM 4460 N N . ASN C 1 236 ? -34.042 34.716 32.663 1.00 21.56 249 ASN C N 1
ATOM 4461 C CA . ASN C 1 236 ? -33.721 34.567 34.093 1.00 20.60 249 ASN C CA 1
ATOM 4462 C C . ASN C 1 236 ? -32.225 34.645 34.323 1.00 19.21 249 ASN C C 1
ATOM 4463 O O . ASN C 1 236 ? -31.486 33.700 34.050 1.00 18.70 249 ASN C O 1
ATOM 4468 N N A VAL C 1 237 ? -31.779 35.773 34.829 0.50 19.27 250 VAL C N 1
ATOM 4469 N N B VAL C 1 237 ? -31.730 35.775 34.817 0.50 19.76 250 VAL C N 1
ATOM 4470 C CA A VAL C 1 237 ? -30.352 35.967 35.071 0.50 19.21 250 VAL C CA 1
ATOM 4471 C CA B VAL C 1 237 ? -30.266 35.895 35.074 0.50 20.16 250 VAL C CA 1
ATOM 4472 C C A VAL C 1 237 ? -29.658 34.914 35.993 0.50 20.56 250 VAL C C 1
ATOM 4473 C C B VAL C 1 237 ? -29.635 34.810 35.958 0.50 21.00 250 VAL C C 1
ATOM 4474 O O A VAL C 1 237 ? -28.433 34.652 35.873 0.50 18.46 250 VAL C O 1
ATOM 4475 O O B VAL C 1 237 ? -28.428 34.475 35.838 0.50 18.46 250 VAL C O 1
ATOM 4482 N N . LYS C 1 238 ? -30.441 34.239 36.857 1.00 21.74 251 LYS C N 1
ATOM 4483 C CA . LYS C 1 238 ? -29.890 33.321 37.822 1.00 21.95 251 LYS C CA 1
ATOM 4484 C C . LYS C 1 238 ? -29.537 32.054 37.145 1.00 24.09 251 LYS C C 1
ATOM 4485 O O . LYS C 1 238 ? -28.711 31.293 37.671 1.00 22.73 251 LYS C O 1
ATOM 4491 N N . MET C 1 239 ? -30.051 31.846 35.917 1.00 22.81 252 MET C N 1
ATOM 4492 C CA . MET C 1 239 ? -29.636 30.668 35.209 1.00 22.37 252 MET C CA 1
ATOM 4493 C C . MET C 1 239 ? -28.305 30.823 34.488 1.00 21.34 252 MET C C 1
ATOM 4494 O O . MET C 1 239 ? -27.777 29.836 33.958 1.00 22.86 252 MET C O 1
ATOM 4499 N N . LEU C 1 240 ? -27.774 32.030 34.399 1.00 19.50 253 LEU C N 1
ATOM 4500 C CA . LEU C 1 240 ? -26.503 32.208 33.689 1.00 18.52 253 LEU C CA 1
ATOM 4501 C C . LEU C 1 240 ? -25.249 31.792 34.542 1.00 21.40 253 LEU C C 1
ATOM 4502 O O . LEU C 1 240 ? -25.297 31.824 35.787 1.00 21.94 253 LEU C O 1
ATOM 4507 N N . ARG C 1 241 ? -24.130 31.477 33.898 1.00 19.37 254 ARG C N 1
ATOM 4508 C CA . ARG C 1 241 ? -22.865 31.243 34.640 1.00 20.63 254 ARG C CA 1
ATOM 4509 C C . ARG C 1 241 ? -21.766 32.095 34.133 1.00 20.42 254 ARG C C 1
ATOM 4510 O O . ARG C 1 241 ? -21.026 31.675 33.212 1.00 21.49 254 ARG C O 1
ATOM 4518 N N . ALA C 1 242 ? -21.647 33.306 34.692 1.00 20.66 255 ALA C N 1
ATOM 4519 C CA . ALA C 1 242 ? -20.567 34.265 34.371 1.00 22.16 255 ALA C CA 1
ATOM 4520 C C . ALA C 1 242 ? -19.157 33.646 34.246 1.00 23.74 255 ALA C C 1
ATOM 4521 O O . ALA C 1 242 ? -18.382 33.954 33.297 1.00 22.29 255 ALA C O 1
ATOM 4523 N N . ASP C 1 243 ? -18.807 32.720 35.143 1.00 24.89 256 ASP C N 1
ATOM 4524 C CA . ASP C 1 243 ? -17.451 32.185 35.133 1.00 26.85 256 ASP C CA 1
ATOM 4525 C C . ASP C 1 243 ? -17.188 31.210 34.013 1.00 26.72 256 ASP C C 1
ATOM 4526 O O . ASP C 1 243 ? -16.068 30.701 33.852 1.00 23.47 256 ASP C O 1
ATOM 4531 N N . HIS C 1 244 ? -18.221 30.929 33.211 1.00 24.05 257 HIS C N 1
ATOM 4532 C CA . HIS C 1 244 ? -17.990 30.161 32.009 1.00 23.61 257 HIS C CA 1
ATOM 4533 C C . HIS C 1 244 ? -17.754 31.029 30.770 1.00 22.50 257 HIS C C 1
ATOM 4534 O O . HIS C 1 244 ? -17.625 30.494 29.672 1.00 21.67 257 HIS C O 1
ATOM 4541 N N . LEU C 1 245 ? -17.702 32.339 30.938 1.00 21.59 258 LEU C N 1
ATOM 4542 C CA . LEU C 1 245 ? -17.374 33.256 29.851 1.00 21.15 258 LEU C CA 1
ATOM 4543 C C . LEU C 1 245 ? -16.010 32.854 29.237 1.00 23.63 258 LEU C C 1
ATOM 4544 O O . LEU C 1 245 ? -15.013 32.586 29.994 1.00 22.17 258 LEU C O 1
ATOM 4549 N N . ILE C 1 246 ? -15.903 32.820 27.909 1.00 20.69 259 ILE C N 1
ATOM 4550 C CA . ILE C 1 246 ? -14.571 32.633 27.306 1.00 21.47 259 ILE C CA 1
ATOM 4551 C C . ILE C 1 246 ? -13.890 33.987 27.141 1.00 22.02 259 ILE C C 1
ATOM 4552 O O . ILE C 1 246 ? -13.937 34.631 26.061 1.00 21.91 259 ILE C O 1
ATOM 4557 N N . SER C 1 247 ? -13.253 34.450 28.211 1.00 22.37 260 SER C N 1
ATOM 4558 C CA . SER C 1 247 ? -12.789 35.840 28.254 1.00 25.69 260 SER C CA 1
ATOM 4559 C C . SER C 1 247 ? -11.800 36.221 27.158 1.00 24.76 260 SER C C 1
ATOM 4560 O O . SER C 1 247 ? -11.814 37.357 26.775 1.00 26.66 260 SER C O 1
ATOM 4563 N N . HIS C 1 248 ? -10.980 35.304 26.639 1.00 25.13 261 HIS C N 1
ATOM 4564 C CA . HIS C 1 248 ? -10.016 35.706 25.583 1.00 25.74 261 HIS C CA 1
ATOM 4565 C C . HIS C 1 248 ? -10.646 35.697 24.167 1.00 26.72 261 HIS C C 1
ATOM 4566 O O . HIS C 1 248 ? -9.976 36.030 23.173 1.00 26.69 261 HIS C O 1
ATOM 4573 N N . LYS C 1 249 ? -11.926 35.320 24.075 1.00 23.34 262 LYS C N 1
ATOM 4574 C CA . LYS C 1 249 ? -12.627 35.378 22.773 1.00 23.30 262 LYS C CA 1
ATOM 4575 C C . LYS C 1 249 ? -13.761 36.385 22.666 1.00 21.25 262 LYS C C 1
ATOM 4576 O O . LYS C 1 249 ? -14.480 36.387 21.688 1.00 19.72 262 LYS C O 1
ATOM 4582 N N . THR C 1 250 ? -13.937 37.247 23.671 1.00 20.05 263 THR C N 1
ATOM 4583 C CA . THR C 1 250 ? -15.113 38.163 23.723 1.00 19.11 263 THR C CA 1
ATOM 4584 C C . THR C 1 250 ? -15.282 39.090 22.513 1.00 21.32 263 THR C C 1
ATOM 4585 O O . THR C 1 250 ? -16.405 39.547 22.195 1.00 20.32 263 THR C O 1
ATOM 4589 N N . SER C 1 251 ? -14.170 39.433 21.864 1.00 22.53 264 SER C N 1
ATOM 4590 C CA . SER C 1 251 ? -14.287 40.280 20.685 1.00 23.15 264 SER C CA 1
ATOM 4591 C C . SER C 1 251 ? -14.220 39.487 19.373 1.00 21.90 264 SER C C 1
ATOM 4592 O O . SER C 1 251 ? -14.177 40.114 18.290 1.00 23.59 264 SER C O 1
ATOM 4595 N N . GLU C 1 252 ? -14.231 38.163 19.437 1.00 21.40 265 GLU C N 1
ATOM 4596 C CA . GLU C 1 252 ? -14.197 37.313 18.208 1.00 20.94 265 GLU C CA 1
ATOM 4597 C C . GLU C 1 252 ? -15.590 36.848 17.795 1.00 21.58 265 GLU C C 1
ATOM 4598 O O . GLU C 1 252 ? -16.274 36.098 18.553 1.00 20.18 265 GLU C O 1
ATOM 4604 N N . PHE C 1 253 ? -15.977 37.209 16.583 1.00 18.22 266 PHE C N 1
ATOM 4605 C CA . PHE C 1 253 ? -17.276 36.850 16.049 1.00 18.55 266 PHE C CA 1
ATOM 4606 C C . PHE C 1 253 ? -17.135 36.295 14.632 1.00 18.47 266 PHE C C 1
ATOM 4607 O O . PHE C 1 253 ? -16.237 36.720 13.911 1.00 18.11 266 PHE C O 1
ATOM 4615 N N . ASN C 1 254 ? -18.079 35.477 14.210 1.00 17.01 267 ASN C N 1
ATOM 4616 C CA . ASN C 1 254 ? -18.185 35.250 12.767 1.00 17.31 267 ASN C CA 1
ATOM 4617 C C . ASN C 1 254 ? -19.498 35.816 12.420 1.00 15.45 267 ASN C C 1
ATOM 4618 O O . ASN C 1 254 ? -20.470 35.453 13.027 1.00 16.61 267 ASN C O 1
ATOM 4623 N N . PHE C 1 255 ? -19.569 36.814 11.518 1.00 15.07 268 PHE C N 1
ATOM 4624 C CA . PHE C 1 255 ? -20.871 37.365 11.159 1.00 13.72 268 PHE C CA 1
ATOM 4625 C C . PHE C 1 255 ? -21.175 37.148 9.666 1.00 15.03 268 PHE C C 1
ATOM 4626 O O . PHE C 1 255 ? -20.417 37.651 8.834 1.00 16.19 268 PHE C O 1
ATOM 4634 N N . GLN C 1 256 ? -22.249 36.494 9.317 1.00 15.85 269 GLN C N 1
ATOM 4635 C CA . GLN C 1 256 ? -22.550 36.310 7.886 1.00 16.41 269 GLN C CA 1
ATOM 4636 C C . GLN C 1 256 ? -23.938 36.858 7.609 1.00 15.95 269 GLN C C 1
ATOM 4637 O O . GLN C 1 256 ? -24.936 36.304 8.063 1.00 17.64 269 GLN C O 1
ATOM 4643 N N . LEU C 1 257 ? -24.005 37.934 6.820 1.00 14.96 270 LEU C N 1
ATOM 4644 C CA . LEU C 1 257 ? -25.286 38.608 6.615 1.00 14.61 270 LEU C CA 1
ATOM 4645 C C . LEU C 1 257 ? -25.727 38.411 5.141 1.00 17.10 270 LEU C C 1
ATOM 4646 O O . LEU C 1 257 ? -24.939 38.710 4.219 1.00 17.62 270 LEU C O 1
ATOM 4651 N N . PHE C 1 258 ? -26.943 37.916 4.971 1.00 17.79 271 PHE C N 1
ATOM 4652 C CA . PHE C 1 258 ? -27.531 37.704 3.621 1.00 20.23 271 PHE C CA 1
ATOM 4653 C C . PHE C 1 258 ? -28.931 38.351 3.515 1.00 19.66 271 PHE C C 1
ATOM 4654 O O . PHE C 1 258 ? -29.742 38.365 4.461 1.00 20.40 271 PHE C O 1
ATOM 4662 N N . GLU C 1 259 ? -29.286 38.755 2.296 1.00 20.09 272 GLU C N 1
ATOM 4663 C CA . GLU C 1 259 ? -30.661 39.016 1.978 1.00 17.62 272 GLU C CA 1
ATOM 4664 C C . GLU C 1 259 ? -31.392 37.718 1.696 1.00 18.16 272 GLU C C 1
ATOM 4665 O O . GLU C 1 259 ? -30.802 36.817 1.152 1.00 19.75 272 GLU C O 1
ATOM 4671 N N . TYR C 1 260 ? -32.675 37.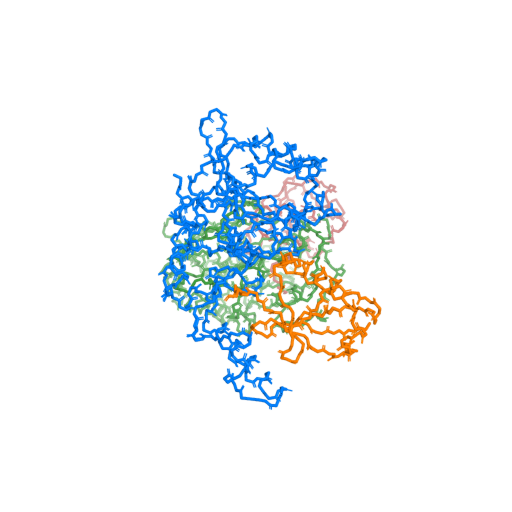612 2.034 1.00 17.28 273 TYR C N 1
ATOM 4672 C CA . TYR C 1 260 ? -33.424 36.473 1.666 1.00 19.58 273 TYR C CA 1
ATOM 4673 C C . TYR C 1 260 ? -34.778 36.810 1.080 1.00 21.68 273 TYR C C 1
ATOM 4674 O O . TYR C 1 260 ? -35.316 37.915 1.274 1.00 20.69 273 TYR C O 1
ATOM 4683 N N . ASP C 1 261 ? -35.333 35.850 0.359 1.00 22.15 274 ASP C N 1
ATOM 4684 C CA . ASP C 1 261 ? -36.688 35.963 -0.190 1.00 23.17 274 ASP C CA 1
ATOM 4685 C C . ASP C 1 261 ? -37.638 35.154 0.626 1.00 22.29 274 ASP C C 1
ATOM 4686 O O . ASP C 1 261 ? -37.441 33.932 0.713 1.00 23.35 274 ASP C O 1
ATOM 4691 N N . LEU C 1 262 ? -38.668 35.762 1.244 1.00 18.48 275 LEU C N 1
ATOM 4692 C CA . LEU C 1 262 ? -39.584 34.963 2.025 1.00 22.29 275 LEU C CA 1
ATOM 4693 C C . LEU C 1 262 ? -40.207 33.791 1.255 1.00 24.17 275 LEU C C 1
ATOM 4694 O O . LEU C 1 262 ? -40.526 32.754 1.853 1.00 22.21 275 LEU C O 1
ATOM 4699 N N . LYS C 1 263 ? -40.425 33.961 -0.066 1.00 25.09 276 LYS C N 1
ATOM 4700 C CA . LYS C 1 263 ? -41.049 32.869 -0.846 1.00 25.04 276 LYS C CA 1
ATOM 4701 C C . LYS C 1 263 ? -40.158 31.632 -0.988 1.00 24.86 276 LYS C C 1
ATOM 4702 O O . LYS C 1 263 ? -40.693 30.519 -1.072 1.00 24.68 276 LYS C O 1
ATOM 4708 N N . ASN C 1 264 ? -38.840 31.833 -1.007 1.00 23.35 277 ASN C N 1
ATOM 4709 C CA . ASN C 1 264 ? -37.902 30.782 -0.948 1.00 23.49 277 ASN C CA 1
ATOM 4710 C C . ASN C 1 264 ? -37.925 29.973 0.361 1.00 23.41 277 ASN C C 1
ATOM 4711 O O . ASN C 1 264 ? -37.980 28.741 0.390 1.00 21.10 277 ASN C O 1
ATOM 4716 N N . LEU C 1 265 ? -37.923 30.668 1.478 1.00 23.34 278 LEU C N 1
ATOM 4717 C CA . LEU C 1 265 ? -38.181 29.974 2.729 1.00 22.76 278 LEU C CA 1
ATOM 4718 C C . LEU C 1 265 ? -39.490 29.157 2.716 1.00 23.09 278 LEU C C 1
ATOM 4719 O O . LEU C 1 265 ? -39.490 27.992 3.128 1.00 21.62 278 LEU C O 1
ATOM 4724 N N . GLU C 1 266 ? -40.608 29.755 2.274 1.00 20.81 279 GLU C N 1
ATOM 4725 C CA . GLU C 1 266 ? -41.898 29.079 2.226 1.00 23.48 279 GLU C CA 1
ATOM 4726 C C . GLU C 1 266 ? -41.785 27.862 1.304 1.00 22.85 279 GLU C C 1
ATOM 4727 O O . GLU C 1 266 ? -42.344 26.817 1.601 1.00 21.94 279 GLU C O 1
ATOM 4733 N N . ASN C 1 267 ? -41.044 28.052 0.212 1.00 22.58 280 ASN C N 1
ATOM 4734 C CA . ASN C 1 267 ? -40.847 26.964 -0.766 1.00 24.03 280 ASN C CA 1
ATOM 4735 C C . ASN C 1 267 ? -40.119 25.816 -0.113 1.00 23.88 280 ASN C C 1
ATOM 4736 O O . ASN C 1 267 ? -40.563 24.687 -0.229 1.00 22.78 280 ASN C O 1
ATOM 4741 N N . ASN C 1 268 ? -38.987 26.098 0.555 1.00 22.70 281 ASN C N 1
ATOM 4742 C CA . ASN C 1 268 ? -38.216 25.023 1.243 1.00 22.60 281 ASN C CA 1
ATOM 4743 C C . ASN C 1 268 ? -39.049 24.299 2.277 1.00 24.10 281 ASN C C 1
ATOM 4744 O O . ASN C 1 268 ? -39.035 23.031 2.346 1.00 24.28 281 ASN C O 1
ATOM 4749 N N . MET C 1 269 ? -39.821 25.046 3.082 1.00 24.36 282 MET C N 1
ATOM 4750 C CA . MET C 1 269 ? -40.711 24.452 4.074 1.00 23.56 282 MET C CA 1
ATOM 4751 C C . MET C 1 269 ? -41.812 23.581 3.409 1.00 24.54 282 MET C C 1
ATOM 4752 O O . MET C 1 269 ? -42.136 22.527 3.922 1.00 23.73 282 MET C O 1
ATOM 4757 N N A SER C 1 270 ? -42.372 24.023 2.283 0.50 25.13 283 SER C N 1
ATOM 4758 N N B SER C 1 270 ? -42.336 24.025 2.261 0.50 24.68 283 SER C N 1
ATOM 4759 C CA A SER C 1 270 ? -43.437 23.226 1.636 0.50 25.61 283 SER C CA 1
ATOM 4760 C CA B SER C 1 270 ? -43.435 23.290 1.585 0.50 24.68 283 SER C CA 1
ATOM 4761 C C A SER C 1 270 ? -42.897 21.848 1.292 0.50 25.36 283 SER C C 1
ATOM 4762 C C B SER C 1 270 ? -42.969 21.925 1.095 0.50 24.95 283 SER C C 1
ATOM 4763 O O A SER C 1 270 ? -43.541 20.822 1.584 0.50 25.66 283 SER C O 1
ATOM 4764 O O B SER C 1 270 ? -43.768 20.983 1.048 0.50 25.58 283 SER C O 1
ATOM 4769 N N . ILE C 1 271 ? -41.685 21.841 0.741 1.00 24.79 284 ILE C N 1
ATOM 4770 C CA . ILE C 1 271 ? -41.036 20.614 0.314 1.00 26.17 284 ILE C CA 1
ATOM 4771 C C . ILE C 1 271 ? -40.714 19.729 1.526 1.00 26.98 284 ILE C C 1
ATOM 4772 O O . ILE C 1 271 ? -41.017 18.519 1.580 1.00 27.41 284 ILE C O 1
ATOM 4777 N N . ILE C 1 272 ? -40.130 20.338 2.544 1.00 28.32 285 ILE C N 1
ATOM 4778 C CA . ILE C 1 272 ? -39.761 19.573 3.699 1.00 28.11 285 ILE C CA 1
ATOM 4779 C C . ILE C 1 272 ? -41.007 18.975 4.325 1.00 30.16 285 ILE C C 1
ATOM 4780 O O . ILE C 1 272 ? -40.995 17.776 4.743 1.00 31.02 285 ILE C O 1
ATOM 4785 N N . LYS C 1 273 ? -42.093 19.733 4.335 1.00 29.25 286 LYS C N 1
ATOM 4786 C CA . LYS C 1 273 ? -43.325 19.187 4.847 1.00 34.78 286 LYS C CA 1
ATOM 4787 C C . LYS C 1 273 ? -43.942 18.013 4.058 1.00 38.08 286 LYS C C 1
ATOM 4788 O O . LYS C 1 273 ? -44.872 17.397 4.573 1.00 39.80 286 LYS C O 1
ATOM 4794 N N . THR C 1 274 ? -43.460 17.760 2.829 1.00 40.34 287 THR C N 1
ATOM 4795 C CA . THR C 1 274 ? -43.690 16.501 2.057 1.00 40.83 287 THR C CA 1
ATOM 4796 C C . THR C 1 274 ? -42.439 15.654 2.255 1.00 42.19 287 THR C C 1
ATOM 4797 O O . THR C 1 274 ? -42.481 14.446 2.544 1.00 43.71 287 THR C O 1
ATOM 4801 N N . MET D 2 1 ? 0.155 17.011 10.651 1.00 43.01 1 MET D N 1
ATOM 4802 C CA . MET D 2 1 ? -0.465 15.691 10.394 1.00 45.07 1 MET D CA 1
ATOM 4803 C C . MET D 2 1 ? -1.935 15.928 10.123 1.00 44.70 1 MET D C 1
ATOM 4804 O O . MET D 2 1 ? -2.612 16.658 10.884 1.00 44.59 1 MET D O 1
ATOM 4809 N N . LEU D 2 2 ? -2.385 15.369 9.001 1.00 43.95 2 LEU D N 1
ATOM 4810 C CA . LEU D 2 2 ? -3.777 15.282 8.652 1.00 43.37 2 LEU D CA 1
ATOM 4811 C C . LEU D 2 2 ? -4.445 14.167 9.485 1.00 42.33 2 LEU D C 1
ATOM 4812 O O . LEU D 2 2 ? -3.992 12.995 9.531 1.00 42.72 2 LEU D O 1
ATOM 4817 N N . ILE D 2 3 ? -5.468 14.567 10.235 1.00 39.66 3 ILE D N 1
ATOM 4818 C CA . ILE D 2 3 ? -6.376 13.613 10.882 1.00 36.75 3 ILE D CA 1
ATOM 4819 C C . ILE D 2 3 ? -7.762 13.772 10.269 1.00 36.28 3 ILE D C 1
ATOM 4820 O O . ILE D 2 3 ? -8.001 14.783 9.574 1.00 34.04 3 ILE D O 1
ATOM 4825 N N . LYS D 2 4 ? -8.634 12.777 10.506 1.00 35.41 4 LYS D N 1
ATOM 4826 C CA . LYS D 2 4 ? -10.018 12.769 10.067 1.00 35.42 4 LYS D CA 1
ATOM 4827 C C . LYS D 2 4 ? -10.877 12.982 11.283 1.00 33.95 4 LYS D C 1
ATOM 4828 O O . LYS D 2 4 ? -10.679 12.320 12.318 1.00 35.55 4 LYS D O 1
ATOM 4834 N N . VAL D 2 5 ? -11.799 13.938 11.161 1.00 31.60 5 VAL D N 1
ATOM 4835 C CA . VAL D 2 5 ? -12.856 14.164 12.146 1.00 29.80 5 VAL D CA 1
ATOM 4836 C C . VAL D 2 5 ? -14.130 13.730 11.458 1.00 29.44 5 VAL D C 1
ATOM 4837 O O . VAL D 2 5 ? -14.525 14.270 10.422 1.00 29.75 5 VAL D O 1
ATOM 4841 N N . LYS D 2 6 ? -14.770 12.714 12.024 1.00 28.65 6 LYS D N 1
ATOM 4842 C CA . LYS D 2 6 ? -15.990 12.186 11.447 1.00 28.97 6 LYS D CA 1
ATOM 4843 C C . LYS D 2 6 ? -17.229 12.619 12.191 1.00 26.05 6 LYS D C 1
ATOM 4844 O O . LYS D 2 6 ? -17.276 12.525 13.420 1.00 24.56 6 LYS D O 1
ATOM 4850 N N . THR D 2 7 ? -18.241 13.047 11.439 1.00 25.11 7 THR D N 1
ATOM 4851 C CA . THR D 2 7 ? -19.550 13.367 12.060 1.00 24.08 7 THR D CA 1
ATOM 4852 C C . THR D 2 7 ? -20.364 12.088 12.158 1.00 25.09 7 THR D C 1
ATOM 4853 O O . THR D 2 7 ? -19.922 11.052 11.708 1.00 24.09 7 THR D O 1
ATOM 4857 N N . LEU D 2 8 ? -21.575 12.170 12.706 1.00 25.15 8 LEU D N 1
ATOM 4858 C CA . LEU D 2 8 ? -22.448 11.004 12.862 1.00 23.54 8 LEU D CA 1
ATOM 4859 C C . LEU D 2 8 ? -22.841 10.374 11.518 1.00 24.16 8 LEU D C 1
ATOM 4860 O O . LEU D 2 8 ? -23.017 9.158 11.395 1.00 22.41 8 LEU D O 1
ATOM 4865 N N . THR D 2 9 ? -22.960 11.218 10.489 1.00 25.58 9 THR D N 1
ATOM 4866 C CA . THR D 2 9 ? -23.249 10.709 9.161 1.00 24.76 9 THR D CA 1
ATOM 4867 C C . THR D 2 9 ? -22.011 10.080 8.535 1.00 25.84 9 THR D C 1
ATOM 4868 O O . THR D 2 9 ? -22.093 9.644 7.392 1.00 26.25 9 THR D O 1
ATOM 4872 N N . GLY D 2 10 ? -20.896 10.007 9.246 1.00 25.87 10 GLY D N 1
ATOM 4873 C CA . GLY D 2 10 ? -19.654 9.484 8.618 1.00 28.40 10 GLY D CA 1
ATOM 4874 C C . GLY D 2 10 ? -18.962 10.474 7.686 1.00 29.87 10 GLY D C 1
ATOM 4875 O O . GLY D 2 10 ? -17.935 10.148 7.046 1.00 28.55 10 GLY D O 1
ATOM 4876 N N . LYS D 2 11 ? -19.470 11.722 7.612 1.00 30.14 11 LYS D N 1
ATOM 4877 C CA . LYS D 2 11 ? -18.716 12.726 6.844 1.00 29.70 11 LYS D CA 1
ATOM 4878 C C . LYS D 2 11 ? -17.339 12.905 7.446 1.00 29.92 11 LYS D C 1
ATOM 4879 O O . LYS D 2 11 ? -17.195 13.127 8.628 1.00 28.89 11 LYS D O 1
ATOM 4885 N N . GLU D 2 12 ? -16.310 12.884 6.609 1.00 30.97 12 GLU D N 1
ATOM 4886 C CA . GLU D 2 12 ? -14.943 12.993 7.107 1.00 33.42 12 GLU D CA 1
ATOM 4887 C C . GLU D 2 12 ? -14.417 14.385 6.881 1.00 32.89 12 GLU D C 1
ATOM 4888 O O . GLU D 2 12 ? -14.364 14.833 5.756 1.00 32.84 12 GLU D O 1
ATOM 4894 N N . ILE D 2 13 ? -14.031 15.061 7.955 1.00 32.42 13 ILE D N 1
ATOM 4895 C CA . ILE D 2 13 ? -13.486 16.388 7.837 1.00 34.03 13 ILE D CA 1
ATOM 4896 C C . ILE D 2 13 ? -11.972 16.257 8.049 1.00 35.25 13 ILE D C 1
ATOM 4897 O O . ILE D 2 13 ? -11.519 15.776 9.124 1.00 36.29 13 ILE D O 1
ATOM 4902 N N . GLU D 2 14 ? -11.187 16.666 7.059 1.00 35.76 14 GLU D N 1
ATOM 4903 C CA . GLU D 2 14 ? -9.717 16.629 7.191 1.00 37.20 14 GLU D CA 1
ATOM 4904 C C . GLU D 2 14 ? -9.210 17.858 7.954 1.00 36.48 14 GLU D C 1
ATOM 4905 O O . GLU D 2 14 ? -9.505 18.985 7.582 1.00 36.93 14 GLU D O 1
ATOM 4911 N N . ILE D 2 15 ? -8.462 17.643 9.029 1.00 36.37 15 ILE D N 1
ATOM 4912 C CA . ILE D 2 15 ? -7.992 18.700 9.920 1.00 36.19 15 ILE D CA 1
ATOM 4913 C C . ILE D 2 15 ? -6.468 18.531 10.005 1.00 37.13 15 ILE D C 1
ATOM 4914 O O . ILE D 2 15 ? -5.978 17.403 10.102 1.00 37.69 15 ILE D O 1
ATOM 4919 N N . ASP D 2 16 ? -5.747 19.641 9.949 1.00 37.71 16 ASP D N 1
ATOM 4920 C CA . ASP D 2 16 ? -4.291 19.670 9.992 1.00 39.35 16 ASP D CA 1
ATOM 4921 C C . ASP D 2 16 ? -3.900 20.160 11.349 1.00 39.41 16 ASP D C 1
ATOM 4922 O O . ASP D 2 16 ? -4.187 21.301 11.705 1.00 38.74 16 ASP D O 1
ATOM 4927 N N . ILE D 2 17 ? -3.295 19.295 12.147 1.00 39.98 17 ILE D N 1
ATOM 4928 C CA . ILE D 2 17 ? -2.901 19.704 13.487 1.00 42.08 17 ILE D CA 1
ATOM 4929 C C . ILE D 2 17 ? -1.441 19.332 13.720 1.00 42.72 17 ILE D C 1
ATOM 4930 O O . ILE D 2 17 ? -0.821 18.660 12.895 1.00 42.14 17 ILE D O 1
ATOM 4935 N N . GLU D 2 18 ? -0.919 19.801 14.849 1.00 44.18 18 GLU D N 1
ATOM 4936 C CA . GLU D 2 18 ? 0.370 19.335 15.372 1.00 46.06 18 GLU D CA 1
ATOM 4937 C C . GLU D 2 18 ? 0.068 18.386 16.545 1.00 45.92 18 GLU D C 1
ATOM 4938 O O . GLU D 2 18 ? -0.894 18.627 17.286 1.00 46.15 18 GLU D O 1
ATOM 4944 N N . PRO D 2 19 ? 0.853 17.287 16.704 1.00 45.35 19 PRO D N 1
ATOM 4945 C CA . PRO D 2 19 ? 0.517 16.339 17.768 1.00 44.12 19 PRO D CA 1
ATOM 4946 C C . PRO D 2 19 ? 0.547 17.003 19.148 1.00 43.04 19 PRO D C 1
ATOM 4947 O O . PRO D 2 19 ? -0.018 16.450 20.092 1.00 43.51 19 PRO D O 1
ATOM 4951 N N . THR D 2 20 ? 1.164 18.181 19.261 1.00 41.44 20 THR D N 1
ATOM 4952 C CA . THR D 2 20 ? 1.174 18.919 20.522 1.00 40.63 20 THR D CA 1
ATOM 4953 C C . THR D 2 20 ? 0.005 19.920 20.654 1.00 41.29 20 THR D C 1
ATOM 4954 O O . THR D 2 20 ? -0.106 20.629 21.680 1.00 40.49 20 THR D O 1
ATOM 4958 N N . ASP D 2 21 ? -0.833 20.038 19.624 1.00 40.60 21 ASP D N 1
ATOM 4959 C CA . ASP D 2 21 ? -1.995 20.957 19.734 1.00 41.99 21 ASP D CA 1
ATOM 4960 C C . ASP D 2 21 ? -2.945 20.500 20.854 1.00 40.41 21 ASP D C 1
ATOM 4961 O O . ASP D 2 21 ? -3.193 19.314 21.030 1.00 41.45 21 ASP D O 1
ATOM 4966 N N . LYS D 2 22 ? -3.444 21.448 21.620 1.00 39.71 22 LYS D N 1
ATOM 4967 C CA . LYS D 2 22 ? -4.532 21.176 22.555 1.00 39.13 22 LYS D CA 1
ATOM 4968 C C . LYS D 2 22 ? -5.808 20.673 21.841 1.00 37.60 22 LYS D C 1
ATOM 4969 O O . LYS D 2 22 ? -6.022 20.943 20.673 1.00 37.24 22 LYS D O 1
ATOM 4975 N N . VAL D 2 23 ? -6.629 19.903 22.529 1.00 36.50 23 VAL D N 1
ATOM 4976 C CA . VAL D 2 23 ? -7.872 19.435 21.934 1.00 35.45 23 VAL D CA 1
ATOM 4977 C C . VAL D 2 23 ? -8.681 20.694 21.555 1.00 35.10 23 VAL D C 1
ATOM 4978 O O . VAL D 2 23 ? -9.219 20.773 20.461 1.00 35.75 23 VAL D O 1
ATOM 4982 N N . GLU D 2 24 ? -8.685 21.684 22.427 1.00 34.15 24 GLU D N 1
ATOM 4983 C CA . GLU D 2 24 ? -9.227 23.013 22.125 1.00 37.02 24 GLU D CA 1
ATOM 4984 C C . GLU D 2 24 ? -8.890 23.535 20.681 1.00 36.03 24 GLU D C 1
ATOM 4985 O O . GLU D 2 24 ? -9.757 24.040 19.955 1.00 35.31 24 GLU D O 1
ATOM 4991 N N . ARG D 2 25 ? -7.646 23.354 20.252 1.00 34.56 25 ARG D N 1
ATOM 4992 C CA . ARG D 2 25 ? -7.211 23.815 18.962 1.00 32.50 25 ARG D CA 1
ATOM 4993 C C . ARG D 2 25 ? -7.743 22.927 17.850 1.00 30.03 25 ARG D C 1
ATOM 4994 O O . ARG D 2 25 ? -8.067 23.422 16.768 1.00 28.49 25 ARG D O 1
ATOM 5002 N N . ILE D 2 26 ? -7.869 21.620 18.088 1.00 27.52 26 ILE D N 1
ATOM 5003 C CA . ILE D 2 26 ? -8.521 20.776 17.114 1.00 26.38 26 ILE D CA 1
ATOM 5004 C C . ILE D 2 26 ? -9.925 21.346 16.877 1.00 25.79 26 ILE D C 1
ATOM 5005 O O . ILE D 2 26 ? -10.334 21.502 15.738 1.00 25.61 26 ILE D O 1
ATOM 5010 N N A LYS D 2 27 ? -10.646 21.661 17.954 0.50 24.99 27 LYS D N 1
ATOM 5011 N N B LYS D 2 27 ? -10.649 21.663 17.952 0.50 24.76 27 LYS D N 1
ATOM 5012 C CA A LYS D 2 27 ? -12.016 22.172 17.816 0.50 24.06 27 LYS D CA 1
ATOM 5013 C CA B LYS D 2 27 ? -12.025 22.164 17.802 0.50 23.56 27 LYS D CA 1
ATOM 5014 C C A LYS D 2 27 ? -12.056 23.493 17.016 0.50 23.16 27 LYS D C 1
ATOM 5015 C C B LYS D 2 27 ? -12.068 23.504 17.027 0.50 22.88 27 LYS D C 1
ATOM 5016 O O A LYS D 2 27 ? -12.965 23.725 16.231 0.50 23.54 27 LYS D O 1
ATOM 5017 O O B LYS D 2 27 ? -12.989 23.761 16.263 0.50 23.26 27 LYS D O 1
ATOM 5028 N N . GLU D 2 28 ? -11.071 24.346 17.233 1.00 23.55 28 GLU D N 1
ATOM 5029 C CA . GLU D 2 28 ? -10.956 25.595 16.463 1.00 24.03 28 GLU D CA 1
ATOM 5030 C C . GLU D 2 28 ? -10.786 25.319 14.964 1.00 25.05 28 GLU D C 1
ATOM 5031 O O . GLU D 2 28 ? -11.312 26.057 14.109 1.00 24.06 28 GLU D O 1
ATOM 5037 N N . ARG D 2 29 ? -10.114 24.231 14.617 1.00 24.62 29 ARG D N 1
ATOM 5038 C CA . ARG D 2 29 ? -9.950 23.939 13.182 1.00 24.94 29 ARG D CA 1
ATOM 5039 C C . ARG D 2 29 ? -11.241 23.355 12.632 1.00 24.68 29 ARG D C 1
ATOM 5040 O O . ARG D 2 29 ? -11.623 23.601 11.463 1.00 24.63 29 ARG D O 1
ATOM 5048 N N . VAL D 2 30 ? -11.908 22.552 13.455 1.00 21.50 30 VAL D N 1
ATOM 5049 C CA . VAL D 2 30 ? -13.244 22.105 13.081 1.00 22.22 30 VAL D CA 1
ATOM 5050 C C . VAL D 2 30 ? -14.171 23.274 12.843 1.00 22.22 30 VAL D C 1
ATOM 5051 O O . VAL D 2 30 ? -14.851 23.306 11.829 1.00 24.48 30 VAL D O 1
ATOM 5055 N N . GLU D 2 31 ? -14.133 24.259 13.720 1.00 23.36 31 GLU D N 1
ATOM 5056 C CA . GLU D 2 31 ? -14.982 25.428 13.598 1.00 24.67 31 GLU D CA 1
ATOM 5057 C C . GLU D 2 31 ? -14.786 26.187 12.256 1.00 25.03 31 GLU D C 1
ATOM 5058 O O . GLU D 2 31 ? -15.765 26.574 11.636 1.00 23.89 31 GLU D O 1
ATOM 5064 N N . GLU D 2 32 ? -13.542 26.357 11.818 1.00 26.93 32 GLU D N 1
ATOM 5065 C CA . GLU D 2 32 ? -13.253 26.958 10.454 1.00 28.91 32 GLU D CA 1
ATOM 5066 C C . GLU D 2 32 ? -13.974 26.224 9.330 1.00 28.66 32 GLU D C 1
ATOM 5067 O O . GLU D 2 32 ? -14.587 26.841 8.453 1.00 27.74 32 GLU D O 1
ATOM 5073 N N . LYS D 2 33 ? -14.030 24.898 9.404 1.00 28.92 33 LYS D N 1
ATOM 5074 C CA . LYS D 2 33 ? -14.714 24.166 8.372 1.00 27.91 33 LYS D CA 1
ATOM 5075 C C . LYS D 2 33 ? -16.202 24.113 8.535 1.00 28.58 33 LYS D C 1
ATOM 5076 O O . LYS D 2 33 ? -16.956 24.222 7.546 1.00 30.25 33 LYS D O 1
ATOM 5082 N N . GLU D 2 34 ? -16.658 23.924 9.767 1.00 24.74 34 GLU D N 1
ATOM 5083 C CA . GLU D 2 34 ? -18.036 23.469 9.908 1.00 24.80 34 GLU D CA 1
ATOM 5084 C C . GLU D 2 34 ? -18.888 24.519 10.587 1.00 21.02 34 GLU D C 1
ATOM 5085 O O . GLU D 2 34 ? -20.108 24.409 10.542 1.00 21.80 34 GLU D O 1
ATOM 5091 N N . GLY D 2 35 ? -18.245 25.504 11.175 1.00 21.42 35 GLY D N 1
ATOM 5092 C CA . GLY D 2 35 ? -18.927 26.659 11.834 1.00 20.36 35 GLY D CA 1
ATOM 5093 C C . GLY D 2 35 ? -19.405 26.390 13.262 1.00 19.92 35 GLY D C 1
ATOM 5094 O O . GLY D 2 35 ? -20.211 27.162 13.807 1.00 21.50 35 GLY D O 1
ATOM 5095 N N . ILE D 2 36 ? -18.980 25.279 13.864 1.00 17.99 36 ILE D N 1
ATOM 5096 C CA . ILE D 2 36 ? -19.538 24.935 15.208 1.00 16.78 36 ILE D CA 1
ATOM 5097 C C . ILE D 2 36 ? -18.572 25.560 16.202 1.00 16.06 36 ILE D C 1
ATOM 5098 O O . ILE D 2 36 ? -17.467 25.195 16.189 1.00 16.67 36 ILE D O 1
ATOM 5103 N N . PRO D 2 37 ? -19.019 26.471 17.091 1.00 16.65 37 PRO D N 1
ATOM 5104 C CA . PRO D 2 37 ? -18.151 26.954 18.114 1.00 17.30 37 PRO D CA 1
ATOM 5105 C C . PRO D 2 37 ? -17.549 25.810 18.963 1.00 17.20 37 PRO D C 1
ATOM 5106 O O . PRO D 2 37 ? -18.228 24.850 19.252 1.00 16.70 37 PRO D O 1
ATOM 5110 N N . PRO D 2 38 ? -16.241 25.904 19.328 1.00 17.54 38 PRO D N 1
ATOM 5111 C CA . PRO D 2 38 ? -15.638 24.776 20.054 1.00 18.01 38 PRO D CA 1
ATOM 5112 C C . PRO D 2 38 ? -16.347 24.343 21.339 1.00 19.74 38 PRO D C 1
ATOM 5113 O O . PRO D 2 38 ? -16.416 23.157 21.575 1.00 18.51 38 PRO D O 1
ATOM 5117 N N . GLN D 2 39 ? -16.872 25.290 22.126 1.00 19.91 39 GLN D N 1
ATOM 5118 C CA . GLN D 2 39 ? -17.608 24.952 23.357 1.00 21.64 39 GLN D CA 1
ATOM 5119 C C . GLN D 2 39 ? -18.930 24.218 23.046 1.00 22.18 39 GLN D C 1
ATOM 5120 O O . GLN D 2 39 ? -19.602 23.708 23.972 1.00 20.55 39 GLN D O 1
ATOM 5126 N N . GLN D 2 40 ? -19.363 24.202 21.761 1.00 20.26 40 GLN D N 1
ATOM 5127 C CA . GLN D 2 40 ? -20.562 23.411 21.393 1.00 18.97 40 GLN D CA 1
ATOM 5128 C C . GLN D 2 40 ? -20.191 22.039 20.896 1.00 19.60 40 GLN D C 1
ATOM 5129 O O . GLN D 2 40 ? -21.075 21.238 20.604 1.00 18.88 40 GLN D O 1
ATOM 5135 N N . GLN D 2 41 ? -18.892 21.789 20.729 1.00 19.36 41 GLN D N 1
ATOM 5136 C CA . GLN D 2 41 ? -18.422 20.517 20.119 1.00 20.52 41 GLN D CA 1
ATOM 5137 C C . GLN D 2 41 ? -18.005 19.546 21.231 1.00 21.22 41 GLN D C 1
ATOM 5138 O O . GLN D 2 41 ? -17.549 19.983 22.293 1.00 21.54 41 GLN D O 1
ATOM 5144 N N . ARG D 2 42 ? -18.105 18.250 20.943 1.00 23.51 42 ARG D N 1
ATOM 5145 C CA . ARG D 2 42 ? -17.595 17.199 21.819 1.00 26.72 42 ARG D CA 1
ATOM 5146 C C . ARG D 2 42 ? -16.833 16.160 20.991 1.00 26.34 42 ARG D C 1
ATOM 5147 O O . ARG D 2 42 ? -17.402 15.531 20.099 1.00 26.98 42 ARG D O 1
ATOM 5155 N N . LEU D 2 43 ? -15.546 15.988 21.286 1.00 28.11 43 LEU D N 1
ATOM 5156 C CA . LEU D 2 43 ? -14.701 15.096 20.530 1.00 27.58 43 LEU D CA 1
ATOM 5157 C C . LEU D 2 43 ? -14.417 13.825 21.366 1.00 28.01 43 LEU D C 1
ATOM 5158 O O . LEU D 2 43 ? -14.097 13.920 22.591 1.00 27.66 43 LEU D O 1
ATOM 5163 N N . ILE D 2 44 ? -14.583 12.698 20.650 1.00 30.38 44 ILE D N 1
ATOM 5164 C CA . ILE D 2 44 ? -14.431 11.301 21.080 1.00 33.21 44 ILE D CA 1
ATOM 5165 C C . ILE D 2 44 ? -13.317 10.592 20.282 1.00 34.51 44 ILE D C 1
ATOM 5166 O O . ILE D 2 44 ? -13.353 10.540 19.036 1.00 33.42 44 ILE D O 1
ATOM 5171 N N . TYR D 2 45 ? -12.336 10.049 21.005 1.00 36.02 45 TYR D N 1
ATOM 5172 C CA . TYR D 2 45 ? -11.334 9.160 20.418 1.00 39.21 45 TYR D CA 1
ATOM 5173 C C . TYR D 2 45 ? -11.446 7.747 21.036 1.00 40.01 45 TYR D C 1
ATOM 5174 O O . TYR D 2 45 ? -11.343 7.585 22.280 1.00 38.00 45 TYR D O 1
ATOM 5183 N N . SER D 2 46 ? -11.721 6.786 20.144 1.00 41.25 46 SER D N 1
ATOM 5184 C CA . SER D 2 46 ? -11.871 5.333 20.443 1.00 42.83 46 SER D CA 1
ATOM 5185 C C . SER D 2 46 ? -12.731 5.097 21.661 1.00 42.99 46 SER D C 1
ATOM 5186 O O . SER D 2 46 ? -12.317 4.369 22.569 1.00 42.95 46 SER D O 1
ATOM 5189 N N . GLY D 2 47 ? -13.913 5.720 21.684 1.00 42.29 47 GLY D N 1
ATOM 5190 C CA . GLY D 2 47 ? -14.805 5.668 22.834 1.00 41.27 47 GLY D CA 1
ATOM 5191 C C . GLY D 2 47 ? -14.563 6.683 23.930 1.00 41.05 47 GLY D C 1
ATOM 5192 O O . GLY D 2 47 ? -15.403 6.840 24.783 1.00 41.87 47 GLY D O 1
ATOM 5193 N N . LYS D 2 48 ? -13.452 7.396 23.924 1.00 40.14 48 LYS D N 1
ATOM 5194 C CA . LYS D 2 48 ? -13.194 8.368 24.996 1.00 41.01 48 LYS D CA 1
ATOM 5195 C C . LYS D 2 48 ? -13.402 9.865 24.667 1.00 39.84 48 LYS D C 1
ATOM 5196 O O . LYS D 2 48 ? -12.817 10.390 23.730 1.00 38.24 48 LYS D O 1
ATOM 5202 N N . GLN D 2 49 ? -14.155 10.543 25.525 1.00 40.46 49 GLN D N 1
ATOM 5203 C CA . GLN D 2 49 ? -14.340 11.985 25.460 1.00 40.92 49 GLN D CA 1
ATOM 5204 C C . GLN D 2 49 ? -13.015 12.751 25.726 1.00 39.88 49 GLN D C 1
ATOM 5205 O O . GLN D 2 49 ? -12.442 12.662 26.808 1.00 40.07 49 GLN D O 1
ATOM 5211 N N . MET D 2 50 ? -12.557 13.511 24.729 1.00 38.89 50 MET D N 1
ATOM 5212 C CA . MET D 2 50 ? -11.292 14.237 24.791 1.00 39.08 50 MET D CA 1
ATOM 5213 C C . MET D 2 50 ? -11.398 15.480 25.604 1.00 39.53 50 MET D C 1
ATOM 5214 O O . MET D 2 50 ? -12.291 16.273 25.392 1.00 40.84 50 MET D O 1
ATOM 5219 N N . ASN D 2 51 ? -10.470 15.644 26.533 1.00 38.99 51 ASN D N 1
ATOM 5220 C CA . ASN D 2 51 ? -10.411 16.767 27.437 1.00 39.95 51 ASN D CA 1
ATOM 5221 C C . ASN D 2 51 ? -9.748 17.927 26.696 1.00 39.80 51 ASN D C 1
ATOM 5222 O O . ASN D 2 51 ? -8.651 17.725 26.122 1.00 38.75 51 ASN D O 1
ATOM 5227 N N . ASP D 2 52 ? -10.394 19.100 26.707 1.00 38.50 52 ASP D N 1
ATOM 5228 C CA . ASP D 2 52 ? -9.999 20.286 25.934 1.00 39.38 52 ASP D CA 1
ATOM 5229 C C . ASP D 2 52 ? -8.578 20.779 26.239 1.00 40.56 52 ASP D C 1
ATOM 5230 O O . ASP D 2 52 ? -7.930 21.428 25.373 1.00 39.13 52 ASP D O 1
ATOM 5235 N N A GLU D 2 53 ? -8.159 20.565 27.472 0.70 40.70 53 GLU D N 1
ATOM 5236 N N B GLU D 2 53 ? -8.125 20.551 27.445 0.30 40.70 53 GLU D N 1
ATOM 5237 C CA A GLU D 2 53 ? -6.884 21.020 27.981 0.70 43.16 53 GLU D CA 1
ATOM 5238 C CA B GLU D 2 53 ? -6.862 21.081 27.832 0.30 43.16 53 GLU D CA 1
ATOM 5239 C C A GLU D 2 53 ? -5.717 20.104 27.650 0.70 42.25 53 GLU D C 1
ATOM 5240 C C B GLU D 2 53 ? -5.719 20.061 27.841 0.30 42.25 53 GLU D C 1
ATOM 5241 O O A GLU D 2 53 ? -4.612 20.456 27.900 0.70 43.04 53 GLU D O 1
ATOM 5242 O O B GLU D 2 53 ? -4.600 20.451 27.897 0.30 43.04 53 GLU D O 1
ATOM 5253 N N . LYS D 2 54 ? -5.999 18.842 27.426 1.00 41.58 54 LYS D N 1
ATOM 5254 C CA . LYS D 2 54 ? -4.956 17.882 27.085 1.00 42.12 54 LYS D CA 1
ATOM 5255 C C . LYS D 2 54 ? -4.570 18.053 25.606 1.00 42.16 54 LYS D C 1
ATOM 5256 O O . LYS D 2 54 ? -5.164 18.914 24.927 1.00 43.19 54 LYS D O 1
ATOM 5262 N N . THR D 2 55 ? -3.606 17.255 25.106 1.00 41.84 55 THR D N 1
ATOM 5263 C CA . THR D 2 55 ? -3.056 17.379 23.726 1.00 41.28 55 THR D CA 1
ATOM 5264 C C . THR D 2 55 ? -3.370 16.175 22.851 1.00 41.02 55 THR D C 1
ATOM 5265 O O . THR D 2 55 ? -3.684 15.079 23.357 1.00 40.78 55 THR D O 1
ATOM 5269 N N . ALA D 2 56 ? -3.264 16.347 21.534 1.00 40.64 56 ALA D N 1
ATOM 5270 C CA . ALA D 2 56 ? -3.474 15.237 20.617 1.00 41.70 56 ALA D CA 1
ATOM 5271 C C . ALA D 2 56 ? -2.526 14.047 20.918 1.00 43.40 56 ALA D C 1
ATOM 5272 O O . ALA D 2 56 ? -2.957 12.883 20.901 1.00 43.01 56 ALA D O 1
ATOM 5274 N N . ALA D 2 57 ? -1.256 14.376 21.189 1.00 43.94 57 ALA D N 1
ATOM 5275 C CA . ALA D 2 57 ? -0.224 13.419 21.678 1.00 45.83 57 ALA D CA 1
ATOM 5276 C C . ALA D 2 57 ? -0.723 12.546 22.824 1.00 46.29 57 ALA D C 1
ATOM 5277 O O . ALA D 2 57 ? -0.619 11.323 22.733 1.00 47.04 57 ALA D O 1
ATOM 5279 N N . ASP D 2 58 ? -1.262 13.199 23.870 1.00 47.26 58 ASP D N 1
ATOM 5280 C CA . ASP D 2 58 ? -1.828 12.575 25.094 1.00 47.20 58 ASP D CA 1
ATOM 5281 C C . ASP D 2 58 ? -2.730 11.400 24.770 1.00 46.78 58 ASP D C 1
ATOM 5282 O O . ASP D 2 58 ? -2.847 10.448 25.560 1.00 46.60 58 ASP D O 1
ATOM 5287 N N . TYR D 2 59 ? -3.375 11.463 23.611 1.00 45.74 59 TYR D N 1
ATOM 5288 C CA . TYR D 2 59 ? -4.349 10.439 23.234 1.00 45.22 59 TYR D CA 1
ATOM 5289 C C . TYR D 2 59 ? -3.772 9.535 22.203 1.00 45.30 59 TYR D C 1
ATOM 5290 O O . TYR D 2 59 ? -4.499 8.760 21.572 1.00 44.99 59 TYR D O 1
ATOM 5299 N N . LYS D 2 60 ? -2.472 9.659 21.986 1.00 45.05 60 LYS D N 1
ATOM 5300 C CA . LYS D 2 60 ? -1.812 8.865 20.928 1.00 46.41 60 LYS D CA 1
ATOM 5301 C C . LYS D 2 60 ? -2.452 9.016 19.538 1.00 45.85 60 LYS D C 1
ATOM 5302 O O . LYS D 2 60 ? -2.471 8.078 18.707 1.00 45.29 60 LYS D O 1
ATOM 5308 N N . ILE D 2 61 ? -2.956 10.222 19.272 1.00 45.12 61 ILE D N 1
ATOM 5309 C CA . ILE D 2 61 ? -3.443 10.544 17.943 1.00 44.81 61 ILE D CA 1
ATOM 5310 C C . ILE D 2 61 ? -2.233 10.721 16.985 1.00 45.34 61 ILE D C 1
ATOM 5311 O O . ILE D 2 61 ? -1.254 11.441 17.300 1.00 45.11 61 ILE D O 1
ATOM 5316 N N A LEU D 2 62 ? -2.344 10.044 15.838 0.50 45.65 62 LEU D N 1
ATOM 5317 N N B LEU D 2 62 ? -2.270 10.077 15.830 0.50 45.64 62 LEU D N 1
ATOM 5318 C CA A LEU D 2 62 ? -1.324 10.033 14.797 0.50 46.32 62 LEU D CA 1
ATOM 5319 C CA B LEU D 2 62 ? -1.252 10.390 14.841 0.50 46.16 62 LEU D CA 1
ATOM 5320 C C A LEU D 2 62 ? -1.926 10.461 13.462 0.50 46.43 62 LEU D C 1
ATOM 5321 C C B LEU D 2 62 ? -1.903 10.477 13.473 0.50 46.37 62 LEU D C 1
ATOM 5322 O O A LEU D 2 62 ? -3.140 10.648 13.368 0.50 46.84 62 LEU D O 1
ATOM 5323 O O B LEU D 2 62 ? -3.130 10.414 13.365 0.50 46.78 62 LEU D O 1
ATOM 5332 N N . GLY D 2 63 ? -1.079 10.619 12.438 1.00 46.53 63 GLY D N 1
ATOM 5333 C CA . GLY D 2 63 ? -1.544 10.902 11.088 1.00 46.25 63 GLY D CA 1
ATOM 5334 C C . GLY D 2 63 ? -2.561 9.865 10.698 1.00 47.27 63 GLY D C 1
ATOM 5335 O O . GLY D 2 63 ? -2.343 8.658 10.929 1.00 48.15 63 GLY D O 1
ATOM 5336 N N . GLY D 2 64 ? -3.690 10.324 10.162 1.00 45.68 64 GLY D N 1
ATOM 5337 C CA . GLY D 2 64 ? -4.759 9.417 9.785 1.00 45.09 64 GLY D CA 1
ATOM 5338 C C . GLY D 2 64 ? -5.688 8.875 10.880 1.00 44.81 64 GLY D C 1
ATOM 5339 O O . GLY D 2 64 ? -6.668 8.200 10.565 1.00 45.01 64 GLY D O 1
ATOM 5340 N N . SER D 2 65 ? -5.399 9.145 12.156 1.00 43.65 65 SER D N 1
ATOM 5341 C CA . SER D 2 65 ? -6.318 8.763 13.206 1.00 43.44 65 SER D CA 1
ATOM 5342 C C . SER D 2 65 ? -7.700 9.362 12.912 1.00 43.02 65 SER D C 1
ATOM 5343 O O . SER D 2 65 ? -7.809 10.401 12.188 1.00 42.29 65 SER D O 1
ATOM 5346 N N A VAL D 2 66 ? -8.721 8.719 13.479 0.50 41.41 66 VAL D N 1
ATOM 5347 N N B VAL D 2 66 ? -8.745 8.701 13.427 0.50 41.06 66 VAL D N 1
ATOM 5348 C CA A VAL D 2 66 ? -10.096 9.145 13.334 0.50 40.24 66 VAL D CA 1
ATOM 5349 C CA B VAL D 2 66 ? -10.127 9.154 13.259 0.50 39.44 66 VAL D CA 1
ATOM 5350 C C A VAL D 2 66 ? -10.670 9.590 14.676 0.50 39.19 66 VAL D C 1
ATOM 5351 C C B VAL D 2 66 ? -10.751 9.559 14.606 0.50 38.77 66 VAL D C 1
ATOM 5352 O O A VAL D 2 66 ? -10.642 8.860 15.674 0.50 38.06 66 VAL D O 1
ATOM 5353 O O B VAL D 2 66 ? -10.819 8.766 15.551 0.50 37.67 66 VAL D O 1
ATOM 5360 N N . LEU D 2 67 ? -11.149 10.831 14.685 1.00 37.63 67 LEU D N 1
ATOM 5361 C CA . LEU D 2 67 ? -11.862 11.381 15.837 1.00 35.52 67 LEU D CA 1
ATOM 5362 C C . LEU D 2 67 ? -13.347 11.446 15.476 1.00 32.74 67 LEU D C 1
ATOM 5363 O O . LEU D 2 67 ? -13.719 11.446 14.292 1.00 33.39 67 LEU D O 1
ATOM 5368 N N . HIS D 2 68 ? -14.190 11.553 16.494 1.00 29.49 68 HIS D N 1
ATOM 5369 C CA . HIS D 2 68 ? -15.617 11.511 16.295 1.00 27.32 68 HIS D CA 1
ATOM 5370 C C . HIS D 2 68 ? -16.186 12.795 16.856 1.00 26.06 68 HIS D C 1
ATOM 5371 O O . HIS D 2 68 ? -15.932 13.160 18.008 1.00 25.19 68 HIS D O 1
ATOM 5378 N N . LEU D 2 69 ? -16.901 13.521 15.987 1.00 24.31 69 LEU D N 1
ATOM 5379 C CA . LEU D 2 69 ? -17.440 14.832 16.423 1.00 23.06 69 LEU D CA 1
ATOM 5380 C C . LEU D 2 69 ? -18.898 14.630 16.841 1.00 20.67 69 LEU D C 1
ATOM 5381 O O . LEU D 2 69 ? -19.710 14.268 16.023 1.00 21.26 69 LEU D O 1
ATOM 5386 N N . VAL D 2 70 ? -19.196 14.800 18.121 1.00 20.35 70 VAL D N 1
ATOM 5387 C CA . VAL D 2 70 ? -20.554 14.730 18.654 1.00 20.12 70 VAL D CA 1
ATOM 5388 C C . VAL D 2 70 ? -21.172 16.155 18.716 1.00 18.64 70 VAL D C 1
ATOM 5389 O O . VAL D 2 70 ? -20.554 17.037 19.288 1.00 19.21 70 VAL D O 1
ATOM 5393 N N . LEU D 2 71 ? -22.364 16.319 18.126 1.00 19.25 71 LEU D N 1
ATOM 5394 C CA . LEU D 2 71 ? -23.048 17.649 17.907 1.00 20.72 71 LEU D CA 1
ATOM 5395 C C . LEU D 2 71 ? -24.500 17.639 18.404 1.00 20.97 71 LEU D C 1
ATOM 5396 O O . LEU D 2 71 ? -25.392 18.257 17.813 1.00 20.71 71 LEU D O 1
ATOM 5401 N N . ALA D 2 72 ? -24.713 16.926 19.522 1.00 21.83 72 ALA D N 1
ATOM 5402 C CA . ALA D 2 72 ? -26.021 16.678 20.145 1.00 22.36 72 ALA D CA 1
ATOM 5403 C C . ALA D 2 72 ? -26.008 17.137 21.593 1.00 23.22 72 ALA D C 1
ATOM 5404 O O . ALA D 2 72 ? -24.960 17.082 22.237 1.00 22.35 72 ALA D O 1
ATOM 5406 N N . LEU D 2 73 ? -27.141 17.637 22.075 1.00 21.48 73 LEU D N 1
ATOM 5407 C CA . LEU D 2 73 ? -27.264 18.001 23.493 1.00 23.86 73 LEU D CA 1
ATOM 5408 C C . LEU D 2 73 ? -26.956 16.754 24.390 1.00 25.70 73 LEU D C 1
ATOM 5409 O O . LEU D 2 73 ? -27.405 15.662 23.970 1.00 26.39 73 LEU D O 1
#